Protein AF-0000000068165813 (afdb_homodimer)

Solvent-accessible surface area (backbone atoms only — not comparable to full-atom values): 30148 Å² total; per-residue (Å²): 133,82,77,75,72,72,63,83,66,69,82,77,47,68,66,55,53,46,53,41,44,40,24,28,68,47,34,41,35,49,44,49,26,51,38,22,49,38,48,37,49,30,49,56,29,50,74,71,65,37,56,68,65,25,49,20,43,48,36,50,39,53,52,46,54,54,32,40,56,59,54,47,58,43,55,63,70,43,49,62,55,50,52,50,49,47,43,54,68,23,62,29,91,92,47,70,39,61,71,59,36,55,35,48,50,47,20,54,50,24,44,54,50,16,53,52,27,45,49,54,16,48,39,20,68,61,43,52,36,76,85,47,61,28,68,60,30,43,49,50,16,33,42,24,46,35,51,17,49,53,23,48,53,52,44,46,50,52,52,51,52,51,50,52,50,50,50,51,51,52,51,50,51,54,53,55,59,63,54,49,59,61,56,51,51,54,53,47,57,63,57,60,68,59,83,91,61,73,77,65,48,62,62,47,49,52,50,50,52,52,51,50,50,51,51,48,49,52,48,51,52,49,49,50,50,48,51,50,49,52,53,52,47,51,55,46,52,50,50,48,49,27,52,60,32,40,41,62,52,33,51,33,60,51,67,64,58,77,82,67,64,87,53,54,59,28,50,28,42,28,52,22,25,51,44,48,41,50,55,50,48,43,69,74,55,61,74,75,73,83,126,132,82,77,74,71,72,64,84,64,68,83,77,47,68,66,55,52,46,51,40,44,40,25,28,67,47,33,43,36,50,46,51,28,50,36,22,49,40,49,36,50,28,49,55,29,50,75,72,66,37,56,68,64,27,50,20,42,48,36,50,37,51,53,47,54,53,31,39,57,58,55,46,57,45,54,62,69,43,49,63,55,51,52,50,49,46,43,55,69,24,60,29,90,92,46,70,41,60,71,61,36,54,35,47,51,48,21,54,50,24,44,52,50,16,53,52,26,45,50,50,16,48,39,20,68,60,43,52,38,74,85,47,60,29,66,61,28,44,49,51,15,35,42,23,44,37,51,18,50,52,24,48,53,52,43,46,50,52,51,49,51,53,50,52,51,51,49,51,50,52,51,50,51,53,54,54,59,62,55,48,60,60,55,51,52,53,52,48,57,63,58,60,68,57,82,92,58,74,76,65,48,65,62,46,50,52,49,49,51,53,50,51,50,52,51,49,49,52,48,50,51,49,49,51,49,47,52,52,48,52,55,52,46,51,55,46,52,52,50,50,51,26,52,58,33,39,41,61,53,32,50,34,60,51,67,63,57,79,81,67,63,86,53,54,59,28,50,30,42,29,53,22,24,52,46,48,39,49,53,52,48,41,68,75,54,61,73,77,73,85,127

Radius of gyration: 33.81 Å; Cα contacts (8 Å, |Δi|>4): 522; chains: 2; bounding box: 94×95×62 Å

Organism: Acanthamoeba castellanii (strain ATCC 30010 / Neff) (NCBI:txid1257118)

InterPro domains:
  IPR008733 Peroxisomal biogenesis factor 11 [PF05648] (15-281)

Foldseek 3Di:
DPPPVPPVPPPPDPVLVVVLCPDLLSVLLVLLLLLLVLQLVLLVCVVVVNNVSSVVSVVSNVVSLLSSLVSCVVVLVCLVVQLVVLCCVQVHPVDHPPQLSVLSVQLSVLVNVLSVLQVLLSCCVVPVPVPRPSVVSQLVSLVSVLSNLVSLLSNLVVLLVVLVVVLVVLVVVLVVLVVPVVVVVVVVVVVCPDPPNPPVVVVVVVVVVVVVVVSVVVNVVSVLVNVVSVVVNVLSVLSNLLSVLCNVVSVCSNVVPPPDDRSSNSVSSNVSSVSVSVSVSCVVPPDDDDD/DPPPVPPVPPPPDPVLVVVLCPDLLSVLLVLLLLLLVLQLVLLVCVVVVNNVVSVVSVVSNVVSLLSSLVSCVCVLVCLVVQLVVLCCVQVHPVDHPPQLSVLSVQLSVLVNVLSVLQVLLSCCVVPVPVPRPSVVSQLVSLVSVLSNLVSLLSNLVVLLVVLVVVLVVLVVVLVVLVPPVVVVVVVVVVVCPDPPNPPVVVVVVVVVVVVVVVSVVVNVVSVLVNVVSVVVNVLSVLSNLLSVLCNVVSVCSNVVPPPDDRSSNSVSSNVSSVSVSVSVSCVVPPDDPDD

Structure (mmCIF, N/CA/C/O backbone):
data_AF-0000000068165813-model_v1
#
loop_
_entity.id
_entity.type
_entity.pdbx_description
1 polymer 'Peroxisomal biogenesis factor 11 (Pex11) protein'
#
loop_
_atom_site.group_PDB
_atom_site.id
_atom_site.type_symbol
_atom_site.label_atom_id
_atom_site.label_alt_id
_atom_site.label_comp_id
_atom_site.label_asym_id
_atom_site.label_entity_id
_atom_site.label_seq_id
_atom_site.pdbx_PDB_ins_code
_atom_site.Cartn_x
_atom_site.Cartn_y
_atom_site.Cartn_z
_atom_site.occupancy
_atom_site.B_iso_or_equiv
_atom_site.auth_seq_id
_atom_site.auth_comp_id
_atom_site.auth_asym_id
_atom_site.auth_atom_id
_atom_site.pdbx_PDB_model_num
ATOM 1 N N . MET A 1 1 ? 28.578 1.29 36.594 1 25.86 1 MET A N 1
ATOM 2 C CA . MET A 1 1 ? 28.531 2.076 35.375 1 25.86 1 MET A CA 1
ATOM 3 C C . MET A 1 1 ? 27.438 1.563 34.438 1 25.86 1 MET A C 1
ATOM 5 O O . MET A 1 1 ? 27.594 0.522 33.812 1 25.86 1 MET A O 1
ATOM 9 N N . ALA A 1 2 ? 26.172 1.642 34.844 1 33.75 2 ALA A N 1
ATOM 10 C CA . ALA A 1 2 ? 24.969 1.204 34.125 1 33.75 2 ALA A CA 1
ATOM 11 C C . ALA A 1 2 ? 24.875 1.832 32.75 1 33.75 2 ALA A C 1
ATOM 13 O O . ALA A 1 2 ? 24.812 3.057 32.594 1 33.75 2 ALA A O 1
ATOM 14 N N . SER A 1 3 ? 25.656 1.328 31.766 1 31.91 3 SER A N 1
ATOM 15 C CA . SER A 1 3 ? 25.641 1.748 30.359 1 31.91 3 SER A CA 1
ATOM 16 C C . SER A 1 3 ? 24.219 1.879 29.844 1 31.91 3 SER A C 1
ATOM 18 O O . SER A 1 3 ? 23.469 0.898 29.812 1 31.91 3 SER A O 1
ATOM 20 N N . THR A 1 4 ? 23.469 2.828 30.297 1 35.78 4 THR A N 1
ATOM 21 C CA . THR A 1 4 ? 22.188 3.205 29.719 1 35.78 4 THR A CA 1
ATOM 22 C C . THR A 1 4 ? 22.266 3.268 28.188 1 35.78 4 THR A C 1
ATOM 24 O O . THR A 1 4 ? 22.688 4.281 27.625 1 35.78 4 THR A O 1
ATOM 27 N N . GLY A 1 5 ? 22.812 2.26 27.562 1 34.88 5 GLY A N 1
ATOM 28 C CA . GLY A 1 5 ? 22.859 2.213 26.109 1 34.88 5 GLY A CA 1
ATOM 29 C C . GLY A 1 5 ? 21.562 2.689 25.469 1 34.88 5 GLY A C 1
ATOM 30 O O . GLY A 1 5 ? 20.516 2.049 25.609 1 34.88 5 GLY A O 1
ATOM 31 N N . ILE A 1 6 ? 21.312 3.996 25.453 1 37.53 6 ILE A N 1
ATOM 32 C CA . ILE A 1 6 ? 20.297 4.633 24.625 1 37.53 6 ILE A CA 1
ATOM 33 C C . ILE A 1 6 ? 20.25 3.947 23.266 1 37.53 6 ILE A C 1
ATOM 35 O O . ILE A 1 6 ? 21.234 3.957 22.516 1 37.53 6 ILE A O 1
ATOM 39 N N . SER A 1 7 ? 19.641 2.836 23.141 1 40.25 7 SER A N 1
ATOM 40 C CA . SER A 1 7 ? 19.422 2.227 21.828 1 40.25 7 SER A CA 1
ATOM 41 C C . SER A 1 7 ? 19.062 3.275 20.781 1 40.25 7 SER A C 1
ATOM 43 O O . SER A 1 7 ? 18.234 4.152 21.031 1 40.25 7 SER A O 1
ATOM 45 N N . PRO A 1 8 ? 19.906 3.691 19.938 1 44.62 8 PRO A N 1
ATOM 46 C CA . PRO A 1 8 ? 19.734 4.711 18.891 1 44.62 8 PRO A CA 1
ATOM 47 C C . PRO A 1 8 ? 18.391 4.602 18.172 1 44.62 8 PRO A C 1
ATOM 49 O O . PRO A 1 8 ? 18.078 5.438 17.328 1 44.62 8 PRO A O 1
ATOM 52 N N . PHE A 1 9 ? 17.781 3.465 18.203 1 45.78 9 PHE A N 1
ATOM 53 C CA . PHE A 1 9 ? 16.5 3.387 17.516 1 45.78 9 PHE A CA 1
ATOM 54 C C . PHE A 1 9 ? 15.391 3.982 18.359 1 45.78 9 PHE A C 1
ATOM 56 O O . PHE A 1 9 ? 15.172 3.547 19.5 1 45.78 9 PHE A O 1
ATOM 63 N N . PRO A 1 10 ? 15.117 5.113 18.203 1 49.69 10 PRO A N 1
ATOM 64 C CA . PRO A 1 10 ? 13.977 5.633 18.969 1 49.69 10 PRO A CA 1
ATOM 65 C C . PRO A 1 10 ? 12.836 4.629 19.078 1 49.69 10 PRO A C 1
ATOM 67 O O . PRO A 1 10 ? 12.703 3.738 18.234 1 49.69 10 PRO A O 1
ATOM 70 N N . PRO A 1 11 ? 12.203 4.461 20.188 1 57.22 11 PRO A N 1
ATOM 71 C CA . PRO A 1 11 ? 11.07 3.564 20.406 1 57.22 11 PRO A CA 1
ATOM 72 C C . PRO A 1 11 ? 10.016 3.666 19.297 1 57.22 11 PRO A C 1
ATOM 74 O O . PRO A 1 11 ? 9.547 4.766 18.984 1 57.22 11 PRO A O 1
ATOM 77 N N . ILE A 1 12 ? 10.062 2.785 18.391 1 63.03 12 ILE A N 1
ATOM 78 C CA . ILE A 1 12 ? 9.07 2.709 17.328 1 63.03 12 ILE A CA 1
ATOM 79 C C . ILE A 1 12 ? 7.664 2.703 17.938 1 63.03 12 ILE A C 1
ATOM 81 O O . ILE A 1 12 ? 7.336 1.833 18.75 1 63.03 12 ILE A O 1
ATOM 85 N N . ARG A 1 13 ? 7.016 3.83 17.719 1 76.94 13 ARG A N 1
ATOM 86 C CA . ARG A 1 13 ? 5.609 3.881 18.094 1 76.94 13 ARG A CA 1
ATOM 87 C C . ARG A 1 13 ? 4.77 2.943 17.234 1 76.94 13 ARG A C 1
ATOM 89 O O . ARG A 1 13 ? 5.012 2.812 16.031 1 76.94 13 ARG A O 1
ATOM 96 N N . PHE A 1 14 ? 4.078 2.1 17.906 1 79.81 14 PHE A N 1
ATOM 97 C CA . PHE A 1 14 ? 3.199 1.13 17.266 1 79.81 14 PHE A CA 1
ATOM 98 C C . PHE A 1 14 ? 2.41 1.778 16.141 1 79.81 14 PHE A C 1
ATOM 100 O O . PHE A 1 14 ? 2.258 1.193 15.062 1 79.81 14 PHE A O 1
ATOM 107 N N . ASP A 1 15 ? 2.098 3.047 16.359 1 81.38 15 ASP A N 1
ATOM 108 C CA . ASP A 1 15 ? 1.305 3.756 15.352 1 81.38 15 ASP A CA 1
ATOM 109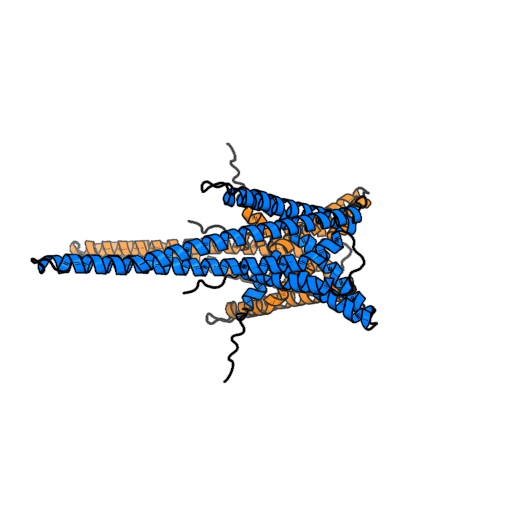 C C . ASP A 1 15 ? 2.131 4.047 14.102 1 81.38 15 ASP A C 1
ATOM 111 O O . ASP A 1 15 ? 1.618 3.971 12.984 1 81.38 15 ASP A O 1
ATOM 115 N N . GLN A 1 16 ? 3.344 4.254 14.336 1 86.44 16 GLN A N 1
ATOM 116 C CA . GLN A 1 16 ? 4.215 4.531 13.203 1 86.44 16 GLN A CA 1
ATOM 117 C C . GLN A 1 16 ? 4.496 3.264 12.398 1 86.44 16 GLN A C 1
ATOM 119 O O . GLN A 1 16 ? 4.555 3.303 11.172 1 86.44 16 GLN A O 1
ATOM 124 N N . ALA A 1 17 ? 4.605 2.209 13.156 1 85.81 17 ALA A N 1
ATOM 125 C CA . ALA A 1 17 ? 4.863 0.932 12.492 1 85.81 17 ALA A CA 1
ATOM 126 C C . ALA A 1 17 ? 3.674 0.514 11.633 1 85.81 17 ALA A C 1
ATOM 128 O O . ALA A 1 17 ? 3.854 0.021 10.516 1 85.81 17 ALA A O 1
ATOM 129 N N . VAL A 1 18 ? 2.58 0.807 12.117 1 83.06 18 VAL A N 1
ATOM 130 C CA . VAL A 1 18 ? 1.363 0.444 11.398 1 83.06 18 VAL A CA 1
ATOM 131 C C . VAL A 1 18 ? 1.205 1.336 10.172 1 83.06 18 VAL A C 1
ATOM 133 O O . VAL A 1 18 ? 0.839 0.86 9.094 1 83.06 18 VAL A O 1
ATOM 136 N N . LYS A 1 19 ? 1.483 2.562 10.398 1 85.38 19 LYS A N 1
ATOM 137 C CA . LYS A 1 19 ? 1.403 3.488 9.273 1 85.38 19 LYS A CA 1
ATOM 138 C C . LYS A 1 19 ? 2.404 3.115 8.188 1 85.38 19 LYS A C 1
ATOM 140 O O . LYS A 1 19 ? 2.088 3.188 6.996 1 85.38 19 LYS A O 1
ATOM 145 N N . PHE A 1 20 ? 3.572 2.73 8.633 1 88.75 20 PHE A N 1
ATOM 146 C CA . PHE A 1 20 ? 4.594 2.309 7.68 1 88.75 20 PHE A CA 1
ATOM 147 C C . PHE A 1 20 ? 4.156 1.059 6.93 1 88.75 20 PHE A C 1
ATOM 149 O O . PHE A 1 20 ? 4.316 0.972 5.711 1 88.75 20 PHE A O 1
ATOM 156 N N . ALA A 1 21 ? 3.529 0.191 7.586 1 86.25 21 ALA A N 1
ATOM 157 C CA . ALA A 1 21 ? 3.092 -1.073 7 1 86.25 21 ALA A CA 1
ATOM 158 C C . ALA A 1 21 ? 1.886 -0.868 6.09 1 86.25 21 ALA A C 1
ATOM 160 O O . ALA A 1 21 ? 1.587 -1.714 5.242 1 86.25 21 ALA A O 1
ATOM 161 N N . ASN A 1 22 ? 1.228 0.254 6.254 1 84.38 22 ASN A N 1
ATOM 162 C CA . ASN A 1 22 ? 0.038 0.51 5.449 1 84.38 22 ASN A CA 1
ATOM 163 C C . ASN A 1 22 ? 0.346 1.424 4.266 1 84.38 22 ASN A C 1
ATOM 165 O O . ASN A 1 22 ? -0.557 1.802 3.518 1 84.38 22 ASN A O 1
ATOM 169 N N . ASP A 1 23 ? 1.565 1.776 4.168 1 88.38 23 ASP A N 1
ATOM 170 C CA . ASP A 1 23 ? 2.049 2.477 2.984 1 88.38 23 ASP A CA 1
ATOM 171 C C . ASP A 1 23 ? 2.557 1.49 1.934 1 88.38 23 ASP A C 1
ATOM 173 O O . ASP A 1 23 ? 3.232 0.514 2.266 1 88.38 23 ASP A O 1
ATOM 177 N N . ALA A 1 24 ? 2.17 1.758 0.674 1 88.62 24 ALA A N 1
ATOM 178 C CA . ALA A 1 24 ? 2.543 0.817 -0.38 1 88.62 24 ALA A CA 1
ATOM 179 C C . ALA A 1 24 ? 4.059 0.714 -0.514 1 88.62 24 ALA A C 1
ATOM 181 O O . ALA A 1 24 ? 4.598 -0.379 -0.697 1 88.62 24 ALA A O 1
ATOM 182 N N . SER A 1 25 ? 4.734 1.838 -0.482 1 89.12 25 SER A N 1
ATOM 183 C CA . SER A 1 25 ? 6.191 1.838 -0.608 1 89.12 25 SER A CA 1
ATOM 184 C C . SER A 1 25 ? 6.848 1.167 0.592 1 89.12 25 SER A C 1
ATOM 186 O O . SER A 1 25 ? 7.82 0.426 0.438 1 89.12 25 SER A O 1
ATOM 188 N N . GLY A 1 26 ? 6.359 1.507 1.748 1 91.56 26 GLY A N 1
ATOM 189 C CA . GLY A 1 26 ? 6.867 0.848 2.941 1 91.56 26 GLY A CA 1
ATOM 190 C C . GLY A 1 26 ? 6.664 -0.655 2.926 1 91.56 26 GLY A C 1
ATOM 191 O O . GLY A 1 26 ? 7.574 -1.414 3.268 1 91.56 26 GLY A O 1
ATOM 192 N N . LYS A 1 27 ? 5.523 -1.036 2.494 1 92 27 LYS A N 1
ATOM 193 C CA . LYS A 1 27 ? 5.223 -2.463 2.416 1 92 27 LYS A CA 1
ATOM 194 C C . LYS A 1 27 ? 6.125 -3.16 1.401 1 92 27 LYS A C 1
ATOM 196 O O . LYS A 1 27 ? 6.555 -4.293 1.622 1 92 27 LYS A O 1
ATOM 201 N N . ASP A 1 28 ? 6.297 -2.529 0.32 1 93.69 28 ASP A N 1
ATOM 202 C CA . ASP A 1 28 ? 7.172 -3.09 -0.703 1 93.69 28 ASP A CA 1
ATOM 203 C C . ASP A 1 28 ? 8.57 -3.355 -0.144 1 93.69 28 ASP A C 1
ATOM 205 O O . ASP A 1 28 ? 9.148 -4.414 -0.392 1 93.69 28 ASP A O 1
ATOM 209 N N . ARG A 1 29 ? 9.109 -2.439 0.641 1 95.31 29 ARG A N 1
ATOM 210 C CA . ARG A 1 29 ? 10.445 -2.588 1.223 1 95.31 29 ARG A CA 1
ATOM 211 C C . ARG A 1 29 ? 10.461 -3.691 2.273 1 95.31 29 ARG A C 1
ATOM 213 O O . ARG A 1 29 ? 11.438 -4.43 2.391 1 95.31 29 ARG A O 1
ATOM 220 N N . LEU A 1 30 ? 9.422 -3.77 3.002 1 95.19 30 LEU A N 1
ATOM 221 C CA . LEU A 1 30 ? 9.32 -4.82 4.008 1 95.19 30 LEU A CA 1
ATOM 222 C C . LEU A 1 30 ? 9.266 -6.195 3.35 1 95.19 30 LEU A C 1
ATOM 224 O O . LEU A 1 30 ? 9.914 -7.137 3.816 1 95.19 30 LEU A O 1
ATOM 228 N N . LEU A 1 31 ? 8.492 -6.219 2.314 1 96.31 31 LEU A N 1
ATOM 229 C CA . LEU A 1 31 ? 8.375 -7.492 1.611 1 96.31 31 LEU A CA 1
ATOM 230 C C . LEU A 1 31 ? 9.719 -7.926 1.04 1 96.31 31 LEU A C 1
ATOM 232 O O . LEU A 1 31 ? 10.062 -9.109 1.086 1 96.31 31 LEU A O 1
ATOM 236 N N . ARG A 1 32 ? 10.398 -6.973 0.519 1 97.25 32 ARG A N 1
ATOM 237 C CA . ARG A 1 32 ? 11.727 -7.305 0.005 1 97.25 32 ARG A CA 1
ATOM 238 C C . ARG A 1 32 ? 12.625 -7.852 1.111 1 97.25 32 ARG A C 1
ATOM 240 O O . ARG A 1 32 ? 13.367 -8.812 0.898 1 97.25 32 ARG A O 1
ATOM 247 N N . LEU A 1 33 ? 12.531 -7.262 2.213 1 97.38 33 LEU A N 1
ATOM 248 C CA . LEU A 1 33 ? 13.305 -7.742 3.35 1 97.38 33 LEU A CA 1
ATOM 249 C C . LEU A 1 33 ? 12.914 -9.172 3.713 1 97.38 33 LEU A C 1
ATOM 251 O O . LEU A 1 33 ? 13.781 -10.023 3.906 1 97.38 33 LEU A O 1
ATOM 255 N N . PHE A 1 34 ? 11.695 -9.469 3.736 1 96.88 34 PHE A N 1
ATOM 256 C CA . PHE A 1 34 ? 11.219 -10.797 4.074 1 96.88 34 PHE A CA 1
ATOM 257 C C . PHE A 1 34 ? 11.656 -11.812 3.027 1 96.88 34 PHE A C 1
ATOM 259 O O . PHE A 1 34 ? 11.961 -12.961 3.355 1 96.88 34 PHE A O 1
ATOM 266 N N . ILE A 1 35 ? 11.672 -11.359 1.834 1 97.12 35 ILE A N 1
ATOM 267 C CA . ILE A 1 35 ? 12.07 -12.242 0.744 1 97.12 35 ILE A CA 1
ATOM 268 C C . ILE A 1 35 ? 13.531 -12.664 0.936 1 97.12 35 ILE A C 1
ATOM 270 O O . ILE A 1 35 ? 13.836 -13.859 0.931 1 97.12 35 ILE A O 1
ATOM 274 N N . TYR A 1 36 ? 14.344 -11.75 1.207 1 97.38 36 TYR A N 1
ATOM 275 C CA . TYR A 1 36 ? 15.766 -12.07 1.275 1 97.38 36 TYR A CA 1
ATOM 276 C C . TYR A 1 36 ? 16.094 -12.797 2.574 1 97.38 36 TYR A C 1
ATOM 278 O O . TYR A 1 36 ? 16.984 -13.656 2.604 1 97.38 36 TYR A O 1
ATOM 286 N N . VAL A 1 37 ? 15.461 -12.43 3.65 1 97.25 37 VAL A N 1
ATOM 287 C CA . VAL A 1 37 ? 15.625 -13.195 4.883 1 97.25 37 VAL A CA 1
ATOM 288 C C . VAL A 1 37 ? 15.148 -14.633 4.664 1 97.25 37 VAL A C 1
ATOM 290 O O . VAL A 1 37 ? 15.773 -15.586 5.129 1 97.25 37 VAL A O 1
ATOM 293 N N . GLY A 1 38 ? 14.047 -14.742 3.984 1 96.94 38 GLY A N 1
ATOM 294 C CA . GLY A 1 38 ? 13.539 -16.062 3.645 1 96.94 38 GLY A CA 1
ATOM 295 C C . GLY A 1 38 ? 14.508 -16.859 2.785 1 96.94 38 GLY A C 1
ATOM 296 O O . GLY A 1 38 ? 14.703 -18.062 3.012 1 96.94 38 GLY A O 1
ATOM 297 N N . ARG A 1 39 ? 15.047 -16.219 1.853 1 96.12 39 ARG A N 1
ATOM 298 C CA . ARG A 1 39 ? 15.984 -16.891 0.973 1 96.12 39 ARG A CA 1
ATOM 299 C C . ARG A 1 39 ? 17.219 -17.344 1.742 1 96.12 39 ARG A C 1
ATOM 301 O O . ARG A 1 39 ? 17.797 -18.406 1.451 1 96.12 39 ARG A O 1
ATOM 308 N N . LEU A 1 40 ? 17.641 -16.547 2.652 1 95.69 40 LEU A N 1
ATOM 309 C CA . LEU A 1 40 ? 18.75 -16.938 3.514 1 95.69 40 LEU A CA 1
ATOM 310 C C . LEU A 1 40 ? 18.391 -18.172 4.348 1 95.69 40 LEU A C 1
ATOM 312 O O . LEU A 1 40 ? 19.188 -19.109 4.473 1 95.69 40 LEU A O 1
ATOM 316 N N . ALA A 1 41 ? 17.203 -18.156 4.883 1 95.81 41 ALA A N 1
ATOM 317 C CA . ALA A 1 41 ? 16.719 -19.297 5.645 1 95.81 41 ALA A CA 1
ATOM 318 C C . ALA A 1 41 ? 16.609 -20.531 4.758 1 95.81 41 ALA A C 1
ATOM 320 O O . ALA A 1 41 ? 16.906 -21.656 5.195 1 95.81 41 ALA A O 1
ATOM 321 N N . MET A 1 42 ? 16.125 -20.297 3.582 1 94.94 42 MET A N 1
ATOM 322 C CA . MET A 1 42 ? 16 -21.391 2.631 1 94.94 42 MET A CA 1
ATOM 323 C C . MET A 1 42 ? 17.375 -22.031 2.363 1 94.94 42 MET A C 1
ATOM 325 O O . MET A 1 42 ? 17.484 -23.25 2.316 1 94.94 42 MET A O 1
ATOM 329 N N . TRP A 1 43 ? 18.359 -21.219 2.207 1 93.25 43 TRP A N 1
ATOM 330 C CA . TRP A 1 43 ? 19.719 -21.688 1.999 1 93.25 43 TRP A CA 1
ATOM 331 C C . TRP A 1 43 ? 20.203 -22.516 3.188 1 93.25 43 TRP A C 1
ATOM 333 O O . TRP A 1 43 ? 20.75 -23.594 3.014 1 93.25 43 TRP A O 1
ATOM 343 N N . ALA A 1 44 ? 19.938 -22.031 4.344 1 93.94 44 ALA A N 1
ATOM 344 C CA . ALA A 1 44 ? 20.344 -22.734 5.559 1 93.94 44 ALA A CA 1
ATOM 345 C C . ALA A 1 44 ? 19.594 -24.047 5.703 1 93.94 44 ALA A C 1
ATOM 347 O O . ALA A 1 44 ? 20.188 -25.062 6.125 1 93.94 44 ALA A O 1
ATOM 348 N N . LEU A 1 45 ? 18.391 -24.062 5.363 1 95.12 45 LEU A N 1
ATOM 349 C CA . LEU A 1 45 ? 17.562 -25.266 5.477 1 95.12 45 LEU A CA 1
ATOM 350 C C . LEU A 1 45 ? 17.984 -26.312 4.453 1 95.12 45 LEU A C 1
ATOM 352 O O . LEU A 1 45 ? 18 -27.5 4.758 1 95.12 45 LEU A O 1
ATOM 356 N N . LYS A 1 46 ? 18.266 -25.859 3.303 1 92.5 46 LYS A N 1
ATOM 357 C CA . LYS A 1 46 ? 18.734 -26.797 2.275 1 92.5 46 LYS A CA 1
ATOM 358 C C . LYS A 1 46 ? 20.031 -27.453 2.684 1 92.5 46 LYS A C 1
ATOM 360 O O . LYS A 1 46 ? 20.25 -28.641 2.414 1 92.5 46 LYS A O 1
ATOM 365 N N . ARG A 1 47 ? 20.859 -26.766 3.346 1 92.38 47 ARG A N 1
ATOM 366 C CA . ARG A 1 47 ? 22.125 -27.312 3.824 1 92.38 47 ARG A CA 1
ATOM 367 C C . ARG A 1 47 ? 21.906 -28.359 4.902 1 92.38 47 ARG A C 1
ATOM 369 O O . ARG A 1 47 ? 22.688 -29.297 5.043 1 92.38 47 ARG A O 1
ATOM 376 N N . ARG A 1 48 ? 20.844 -28.25 5.582 1 95.31 48 ARG A N 1
ATOM 377 C CA . ARG A 1 48 ? 20.516 -29.188 6.645 1 95.31 48 ARG A CA 1
ATOM 378 C C . ARG A 1 48 ? 19.672 -30.344 6.113 1 95.31 48 ARG A C 1
ATOM 380 O O . ARG A 1 48 ? 19.25 -31.219 6.875 1 95.31 48 ARG A O 1
ATOM 387 N N . GLY A 1 49 ? 19.266 -30.297 4.902 1 94.25 49 GLY A N 1
ATOM 388 C CA . GLY A 1 49 ? 18.516 -31.375 4.27 1 94.25 49 GLY A CA 1
ATOM 389 C C . GLY A 1 49 ? 17.016 -31.266 4.465 1 94.25 49 GLY A C 1
ATOM 390 O O . GLY A 1 49 ? 16.281 -32.219 4.27 1 94.25 49 GLY A O 1
ATOM 391 N N . LEU A 1 50 ? 16.547 -30.172 4.875 1 95.31 50 LEU A N 1
ATOM 392 C CA . LEU A 1 50 ? 15.117 -29.953 5.102 1 95.31 50 LEU A CA 1
ATOM 393 C C . LEU A 1 50 ? 14.453 -29.344 3.871 1 95.31 50 LEU A C 1
ATOM 395 O O . LEU A 1 50 ? 14.094 -28.172 3.873 1 95.31 50 LEU A O 1
ATOM 399 N N . ALA A 1 51 ? 14.133 -30.125 2.957 1 92.75 51 ALA A N 1
ATOM 400 C CA . ALA A 1 51 ? 13.656 -29.703 1.644 1 92.75 51 ALA A CA 1
ATOM 401 C C . ALA A 1 51 ? 12.211 -29.219 1.715 1 92.75 51 ALA A C 1
ATOM 403 O O . ALA A 1 51 ? 11.828 -28.281 1.01 1 92.75 51 ALA A O 1
ATOM 404 N N . GLU A 1 52 ? 11.484 -29.844 2.479 1 92.5 52 GLU A N 1
ATOM 405 C CA . GLU A 1 52 ? 10.078 -29.469 2.586 1 92.5 52 GLU A CA 1
ATOM 406 C C . GLU A 1 52 ? 9.914 -28.062 3.164 1 92.5 52 GLU A C 1
ATOM 408 O O . GLU A 1 52 ? 9.109 -27.266 2.67 1 92.5 52 GLU A O 1
ATOM 413 N N . ALA A 1 53 ? 10.672 -27.797 4.176 1 93.12 53 ALA A N 1
ATOM 414 C CA . ALA A 1 53 ? 10.633 -26.469 4.777 1 93.12 53 ALA A CA 1
ATOM 415 C C . ALA A 1 53 ? 11.117 -25.406 3.795 1 93.12 53 ALA A C 1
ATOM 417 O O . ALA A 1 53 ? 10.578 -24.297 3.754 1 93.12 53 ALA A O 1
ATOM 418 N N . ALA A 1 54 ? 12.062 -25.766 3.033 1 94.69 54 ALA A N 1
ATOM 419 C CA . ALA A 1 54 ? 12.578 -24.859 2.02 1 94.69 54 ALA A CA 1
ATOM 420 C C . ALA A 1 54 ? 11.523 -24.562 0.953 1 94.69 54 ALA A C 1
ATOM 422 O O . ALA A 1 54 ? 11.422 -23.438 0.462 1 94.69 54 ALA A O 1
ATOM 423 N N . ALA A 1 55 ? 10.773 -25.562 0.65 1 93.81 55 ALA A N 1
ATOM 424 C CA . ALA A 1 55 ? 9.727 -25.391 -0.36 1 93.81 55 ALA A CA 1
ATOM 425 C C . ALA A 1 55 ? 8.641 -24.453 0.124 1 93.81 55 ALA A C 1
ATOM 427 O O . ALA A 1 55 ? 8.062 -23.703 -0.669 1 93.81 55 ALA A O 1
ATOM 428 N N . ARG A 1 56 ? 8.375 -24.5 1.424 1 94 56 ARG A N 1
ATOM 429 C CA . ARG A 1 56 ? 7.391 -23.594 2.008 1 94 56 ARG A CA 1
ATOM 430 C C . ARG A 1 56 ? 7.848 -22.141 1.888 1 94 56 ARG A C 1
ATOM 432 O O . ARG A 1 56 ? 7.055 -21.266 1.543 1 94 56 ARG A O 1
ATOM 439 N N . ILE A 1 57 ? 9.102 -21.953 2.105 1 95.44 57 ILE A N 1
ATOM 440 C CA . ILE A 1 57 ? 9.656 -20.609 2.023 1 95.44 57 ILE A CA 1
ATOM 441 C C . ILE A 1 57 ? 9.664 -20.141 0.57 1 95.44 57 ILE A C 1
ATOM 443 O O . ILE A 1 57 ? 9.422 -18.953 0.289 1 95.44 57 ILE A O 1
ATOM 447 N N . LYS A 1 58 ? 9.914 -21.016 -0.278 1 95.06 58 LYS A N 1
ATOM 448 C CA . LYS A 1 58 ? 9.914 -20.688 -1.699 1 95.06 58 LYS A CA 1
ATOM 449 C C . LYS A 1 58 ? 8.531 -20.219 -2.156 1 95.06 58 LYS A C 1
ATOM 451 O O . LYS A 1 58 ? 8.414 -19.297 -2.953 1 95.06 58 LYS A O 1
ATOM 456 N N . ALA A 1 59 ? 7.559 -20.891 -1.66 1 93.19 59 ALA A N 1
ATOM 457 C CA . ALA A 1 59 ? 6.191 -20.5 -1.992 1 93.19 59 ALA A CA 1
ATOM 458 C C . ALA A 1 59 ? 5.887 -19.094 -1.52 1 93.19 59 ALA A C 1
ATOM 460 O O . ALA A 1 59 ? 5.277 -18.297 -2.248 1 93.19 59 ALA A O 1
ATOM 461 N N . LEU A 1 60 ? 6.348 -18.781 -0.325 1 93.69 60 LEU A N 1
ATOM 462 C CA . LEU A 1 60 ? 6.152 -17.453 0.218 1 93.69 60 LEU A CA 1
ATOM 463 C C . LEU A 1 60 ? 6.953 -16.422 -0.575 1 93.69 60 LEU A C 1
ATOM 465 O O . LEU A 1 60 ? 6.465 -15.32 -0.841 1 93.69 60 LEU A O 1
ATOM 469 N N . ASP A 1 61 ? 8.133 -16.797 -0.933 1 95.38 61 ASP A N 1
ATOM 470 C CA . ASP A 1 61 ? 9 -15.945 -1.741 1 95.38 61 ASP A CA 1
ATOM 471 C C . ASP A 1 61 ? 8.32 -15.562 -3.055 1 95.38 61 ASP A C 1
ATOM 473 O O . ASP A 1 61 ? 8.273 -14.383 -3.414 1 95.38 61 ASP A O 1
ATOM 477 N N . SER A 1 62 ? 7.75 -16.516 -3.682 1 92.81 62 SER A N 1
ATOM 478 C CA . SER A 1 62 ? 7.082 -16.281 -4.957 1 92.81 62 SER A CA 1
ATOM 479 C C . SER A 1 62 ? 5.863 -15.375 -4.785 1 92.81 62 SER A C 1
ATOM 481 O O . SER A 1 62 ? 5.645 -14.461 -5.582 1 92.81 62 SER A O 1
ATOM 483 N N . ALA A 1 63 ? 5.16 -15.641 -3.752 1 92.25 63 ALA A N 1
ATOM 484 C CA . ALA A 1 63 ? 3.963 -14.852 -3.48 1 92.25 63 ALA A CA 1
ATOM 485 C C . ALA A 1 63 ? 4.324 -13.391 -3.199 1 92.25 63 ALA A C 1
ATOM 487 O O . ALA A 1 63 ? 3.676 -12.477 -3.711 1 92.25 63 ALA A O 1
ATOM 488 N N . PHE A 1 64 ? 5.324 -13.18 -2.451 1 95.62 64 PHE A N 1
ATOM 489 C CA . PHE A 1 64 ? 5.738 -11.828 -2.094 1 95.62 64 PHE A CA 1
ATOM 490 C C . PHE A 1 64 ? 6.312 -11.102 -3.305 1 95.62 64 PHE A C 1
ATOM 492 O O . PHE A 1 64 ? 6.105 -9.898 -3.465 1 95.62 64 PHE A O 1
ATOM 499 N N . ASN A 1 65 ? 7.016 -11.789 -4.109 1 94.06 65 ASN A N 1
ATOM 500 C CA . ASN A 1 65 ? 7.543 -11.18 -5.328 1 94.06 65 ASN A CA 1
ATOM 501 C C . ASN A 1 65 ? 6.426 -10.711 -6.254 1 94.06 65 ASN A C 1
ATOM 503 O O . ASN A 1 65 ? 6.508 -9.625 -6.828 1 94.06 65 ASN A O 1
ATOM 507 N N . HIS A 1 66 ? 5.434 -11.508 -6.352 1 92.81 66 HIS A N 1
ATOM 508 C CA . HIS A 1 66 ? 4.273 -11.117 -7.148 1 92.81 66 HIS A CA 1
ATOM 509 C C . HIS A 1 66 ? 3.604 -9.875 -6.574 1 92.81 66 HIS A C 1
ATOM 511 O O . HIS A 1 66 ? 3.26 -8.953 -7.32 1 92.81 66 HIS A O 1
ATOM 517 N N . THR A 1 67 ? 3.461 -9.883 -5.289 1 94.06 67 THR A N 1
ATOM 518 C CA . THR A 1 67 ? 2.818 -8.758 -4.617 1 94.06 67 THR A CA 1
ATOM 519 C C . THR A 1 67 ? 3.609 -7.477 -4.84 1 94.06 67 THR A C 1
ATOM 521 O O . THR A 1 67 ? 3.027 -6.418 -5.098 1 94.06 67 THR A O 1
ATOM 524 N N . ARG A 1 68 ? 4.855 -7.578 -4.777 1 93.81 68 ARG A N 1
ATOM 525 C CA . ARG A 1 68 ? 5.707 -6.406 -4.961 1 93.81 68 ARG A CA 1
ATOM 526 C C . ARG A 1 68 ? 5.504 -5.797 -6.344 1 93.81 68 ARG A C 1
ATOM 528 O O . ARG A 1 68 ? 5.492 -4.57 -6.492 1 93.81 68 ARG A O 1
ATOM 535 N N . ARG A 1 69 ? 5.355 -6.57 -7.281 1 92.69 69 ARG A N 1
ATOM 536 C CA . ARG A 1 69 ? 5.18 -6.082 -8.641 1 92.69 69 ARG A CA 1
ATOM 537 C C . ARG A 1 69 ? 3.857 -5.336 -8.789 1 92.69 69 ARG A C 1
ATOM 539 O O . ARG A 1 69 ? 3.787 -4.316 -9.484 1 92.69 69 ARG A O 1
ATOM 546 N N . VAL A 1 70 ? 2.908 -5.809 -8.078 1 91.62 70 VAL A N 1
ATOM 547 C CA . VAL A 1 70 ? 1.617 -5.129 -8.117 1 91.62 70 VAL A CA 1
ATOM 548 C C . VAL A 1 70 ? 1.703 -3.811 -7.348 1 91.62 70 VAL A C 1
ATOM 550 O O . VAL A 1 70 ? 1.156 -2.795 -7.785 1 91.62 70 VAL A O 1
ATOM 553 N N . LEU A 1 71 ? 2.375 -3.859 -6.258 1 91.12 71 LEU A N 1
ATOM 554 C CA . LEU A 1 71 ? 2.537 -2.662 -5.441 1 91.12 71 LEU A CA 1
ATOM 555 C C . LEU A 1 71 ? 3.271 -1.572 -6.219 1 91.12 71 LEU A C 1
ATOM 557 O O . LEU A 1 71 ? 3.01 -0.383 -6.023 1 91.12 71 LEU A O 1
ATOM 561 N N . ARG A 1 72 ? 4.09 -1.979 -7.152 1 90 72 ARG A N 1
ATOM 562 C CA . ARG A 1 72 ? 4.93 -1.025 -7.871 1 90 72 ARG A CA 1
ATOM 563 C C . ARG A 1 72 ? 4.207 -0.47 -9.094 1 90 72 ARG A C 1
ATOM 565 O O . ARG A 1 72 ? 4.688 0.467 -9.734 1 90 72 ARG A O 1
ATOM 572 N N . LEU A 1 73 ? 3.078 -0.962 -9.414 1 84.62 73 LEU A N 1
ATOM 573 C CA . LEU A 1 73 ? 2.297 -0.428 -10.523 1 84.62 73 LEU A CA 1
ATOM 574 C C . LEU A 1 73 ? 2.029 1.061 -10.336 1 84.62 73 LEU A C 1
ATOM 576 O O . LEU A 1 73 ? 2.027 1.825 -11.305 1 84.62 73 LEU A O 1
ATOM 580 N N . GLY A 1 74 ? 1.825 1.495 -9.125 1 78.12 74 GLY A N 1
ATOM 581 C CA . GLY A 1 74 ? 1.558 2.896 -8.844 1 78.12 74 GLY A CA 1
ATOM 582 C C . GLY A 1 74 ? 2.783 3.779 -8.984 1 78.12 74 GLY A C 1
ATOM 583 O O . GLY A 1 74 ? 2.664 4.984 -9.219 1 78.12 74 GLY A O 1
ATOM 584 N N . LYS A 1 75 ? 3.9 3.207 -9.008 1 82.5 75 LYS A N 1
ATOM 585 C CA . LYS A 1 75 ? 5.137 3.982 -9.07 1 82.5 75 LYS A CA 1
ATOM 586 C C . LYS A 1 75 ? 5.34 4.574 -10.469 1 82.5 75 LYS A C 1
ATOM 588 O O . LYS A 1 75 ? 5.996 5.605 -10.617 1 82.5 75 LYS A O 1
ATOM 593 N N . LEU A 1 76 ? 4.766 3.904 -11.453 1 82.38 76 LEU A N 1
ATOM 594 C CA . LEU A 1 76 ? 4.891 4.402 -12.812 1 82.38 76 LEU A CA 1
ATOM 595 C C . LEU A 1 76 ? 4.184 5.746 -12.969 1 82.38 76 LEU A C 1
ATOM 597 O O . LEU A 1 76 ? 4.586 6.574 -13.789 1 82.38 76 LEU A O 1
ATOM 601 N N . GLY A 1 77 ? 3.227 5.969 -12.156 1 80.69 77 GLY A N 1
ATOM 602 C CA . GLY A 1 77 ? 2.514 7.234 -12.195 1 80.69 77 GLY A CA 1
ATOM 603 C C . GLY A 1 77 ? 3.334 8.406 -11.688 1 80.69 77 GLY A C 1
ATOM 604 O O . GLY A 1 77 ? 3.061 9.555 -12.023 1 80.69 77 GLY A O 1
ATOM 605 N N . ASN A 1 78 ? 4.355 8.086 -10.977 1 83.31 78 ASN A N 1
ATOM 606 C CA . ASN A 1 78 ? 5.203 9.133 -10.422 1 83.31 78 ASN A CA 1
ATOM 607 C C . ASN A 1 78 ? 6.316 9.531 -11.391 1 83.31 78 ASN A C 1
ATOM 609 O O . ASN A 1 78 ? 7.09 10.445 -11.109 1 83.31 78 ASN A O 1
ATOM 613 N N . ALA A 1 79 ? 6.387 8.852 -12.492 1 86.06 79 ALA A N 1
ATOM 614 C CA . ALA A 1 79 ? 7.492 9.086 -13.414 1 86.06 79 ALA A CA 1
ATOM 615 C C . ALA A 1 79 ? 7.512 10.539 -13.891 1 86.06 79 ALA A C 1
ATOM 617 O O . ALA A 1 79 ? 8.57 11.172 -13.922 1 86.06 79 ALA A O 1
ATOM 618 N N . VAL A 1 80 ? 6.371 11.008 -14.133 1 84 80 VAL A N 1
ATOM 619 C CA . VAL A 1 80 ? 6.281 12.375 -14.633 1 84 80 VAL A CA 1
ATOM 620 C C . VAL A 1 80 ? 6.684 13.352 -13.539 1 84 80 VAL A C 1
ATOM 622 O O . VAL A 1 80 ? 7.418 14.312 -13.789 1 84 80 VAL A O 1
ATOM 625 N N . LYS A 1 81 ? 6.211 13.094 -12.414 1 86.38 81 LYS A N 1
ATOM 626 C CA . LYS A 1 81 ? 6.574 13.945 -11.289 1 86.38 81 LYS A CA 1
ATOM 627 C C . LYS A 1 81 ? 8.078 13.914 -11.031 1 86.38 81 LYS A C 1
ATOM 629 O O . LYS A 1 81 ? 8.688 14.945 -10.734 1 86.38 81 LYS A O 1
ATOM 634 N N . GLN A 1 82 ? 8.633 12.781 -11.156 1 89.69 82 GLN A N 1
ATOM 635 C CA . GLN A 1 82 ? 10.078 12.648 -10.961 1 89.69 82 GLN A CA 1
ATOM 636 C C . GLN A 1 82 ? 10.852 13.461 -11.984 1 89.69 82 GLN A C 1
ATOM 638 O O . GLN A 1 82 ? 11.844 14.117 -11.656 1 89.69 82 GLN A O 1
ATOM 643 N N . TRP A 1 83 ? 10.375 13.383 -13.133 1 87.56 83 TRP A N 1
ATOM 644 C CA . TRP A 1 83 ? 11.008 14.133 -14.211 1 87.56 83 TRP A CA 1
ATOM 645 C C . TRP A 1 83 ? 10.883 15.633 -13.969 1 87.56 83 TRP A C 1
ATOM 647 O O . TRP A 1 83 ? 11.852 16.375 -14.141 1 87.56 83 TRP A O 1
ATOM 657 N N . ASN A 1 84 ? 9.758 16.078 -13.57 1 86.25 84 ASN A N 1
ATOM 658 C CA . ASN A 1 84 ? 9.539 17.5 -13.297 1 86.25 84 ASN A CA 1
ATOM 659 C C . ASN A 1 84 ? 10.367 17.969 -12.102 1 86.25 84 ASN A C 1
ATOM 661 O O . ASN A 1 84 ? 10.914 19.078 -12.117 1 86.25 84 ASN A O 1
ATOM 665 N N . ASP A 1 85 ? 10.383 17.109 -11.18 1 87.25 85 ASP A N 1
ATOM 666 C CA . ASP A 1 85 ? 11.188 17.453 -10.016 1 87.25 85 ASP A CA 1
ATOM 667 C C . ASP A 1 85 ? 12.664 17.578 -10.383 1 87.25 85 ASP A C 1
ATOM 669 O O . ASP A 1 85 ? 13.367 18.453 -9.875 1 87.25 85 ASP A O 1
ATOM 673 N N . CYS A 1 86 ? 13.133 16.688 -11.227 1 88.44 86 CYS A N 1
ATOM 674 C CA . CYS A 1 86 ? 14.508 16.734 -11.711 1 88.44 86 CYS A CA 1
ATOM 675 C C . CYS A 1 86 ? 14.781 18.031 -12.453 1 88.44 86 CYS A C 1
ATOM 677 O O . CYS A 1 86 ? 15.781 18.703 -12.188 1 88.44 86 CYS A O 1
ATOM 679 N N . ARG A 1 87 ? 13.906 18.438 -13.258 1 85.44 87 ARG A N 1
ATOM 680 C CA . ARG A 1 87 ? 14.055 19.672 -14.016 1 85.44 87 ARG A CA 1
ATOM 681 C C . ARG A 1 87 ? 14.023 20.891 -13.094 1 85.44 87 ARG A C 1
ATOM 683 O O . ARG A 1 87 ? 14.844 21.797 -13.234 1 85.44 87 ARG A O 1
ATOM 690 N N . ALA A 1 88 ? 13.164 20.828 -12.172 1 83.88 88 ALA A N 1
ATOM 691 C CA . ALA A 1 88 ? 13.008 21.953 -11.25 1 83.88 88 ALA A CA 1
ATOM 692 C C . ALA A 1 88 ? 14.234 22.094 -10.352 1 83.88 88 ALA A C 1
ATOM 694 O O . ALA A 1 88 ? 14.641 23.219 -10.031 1 83.88 88 ALA A O 1
ATOM 695 N N . LYS A 1 89 ? 14.711 21 -10.031 1 84.75 89 LYS A N 1
ATOM 696 C CA . LYS A 1 89 ? 15.812 21.016 -9.07 1 84.75 89 LYS A CA 1
ATOM 697 C C . LYS A 1 89 ? 17.125 21.391 -9.75 1 84.75 89 LYS A C 1
ATOM 699 O O . LYS A 1 89 ? 17.953 22.109 -9.172 1 84.75 89 LYS A O 1
ATOM 704 N N . PHE A 1 90 ? 17.328 20.922 -10.945 1 84.06 90 PHE A N 1
ATOM 705 C CA . PHE A 1 90 ? 18.688 21.047 -11.492 1 84.06 90 PHE A CA 1
ATOM 706 C C . PHE A 1 90 ? 18.688 21.938 -12.727 1 84.06 90 PHE A C 1
ATOM 708 O O . PHE A 1 90 ? 19.75 22.344 -13.195 1 84.06 90 PHE A O 1
ATOM 715 N N . TRP A 1 91 ? 17.547 22.109 -13.281 1 71.56 91 TRP A N 1
ATOM 716 C CA . TRP A 1 91 ? 17.453 23.016 -14.422 1 71.56 91 TRP A CA 1
ATOM 717 C C . TRP A 1 91 ? 16.797 24.328 -14.016 1 71.56 91 TRP A C 1
ATOM 719 O O . TRP A 1 91 ? 16.234 25.031 -14.859 1 71.56 91 TRP A O 1
ATOM 729 N N . GLY A 1 92 ? 16.812 24.641 -12.703 1 62.38 92 GLY A N 1
ATOM 730 C CA . GLY A 1 92 ? 16.141 25.844 -12.258 1 62.38 92 GLY A CA 1
ATOM 731 C C . GLY A 1 92 ? 16.953 27.109 -12.469 1 62.38 92 GLY A C 1
ATOM 732 O O . GLY A 1 92 ? 18.047 27.047 -13.039 1 62.38 92 GLY A O 1
ATOM 733 N N . PRO A 1 93 ? 16.391 28.172 -12.086 1 59.09 93 PRO A N 1
ATOM 734 C CA . PRO A 1 93 ? 16.969 29.5 -12.273 1 59.09 93 PRO A CA 1
ATOM 735 C C . PRO A 1 93 ? 18.312 29.672 -11.586 1 59.09 93 PRO A C 1
ATOM 737 O O . PRO A 1 93 ? 19.125 30.5 -11.992 1 59.09 93 PRO A O 1
ATOM 740 N N . ALA A 1 94 ? 18.547 28.891 -10.531 1 58.31 94 ALA A N 1
ATOM 741 C CA . ALA A 1 94 ? 19.75 29.156 -9.734 1 58.31 94 ALA A CA 1
ATOM 742 C C . ALA A 1 94 ? 21 28.594 -10.414 1 58.31 94 ALA A C 1
ATOM 744 O O . ALA A 1 94 ? 22.094 28.656 -9.852 1 58.31 94 ALA A O 1
ATOM 745 N N . GLY A 1 95 ? 20.828 28.047 -11.688 1 62.97 95 GLY A N 1
ATOM 746 C CA . GLY A 1 95 ? 21.984 27.578 -12.422 1 62.97 95 GLY A CA 1
ATOM 747 C C . GLY A 1 95 ? 21.938 26.094 -12.719 1 62.97 95 GLY A C 1
ATOM 748 O O . GLY A 1 95 ? 21.344 25.328 -11.961 1 62.97 95 GLY A O 1
ATOM 749 N N . LEU A 1 96 ? 22.219 25.891 -13.891 1 65.44 96 LEU A N 1
ATOM 750 C CA . LEU A 1 96 ? 22.188 24.531 -14.445 1 65.44 96 LEU A CA 1
ATOM 751 C C . LEU A 1 96 ? 23.344 23.703 -13.906 1 65.44 96 LEU A C 1
ATOM 753 O O . LEU A 1 96 ? 24.5 24.078 -14.055 1 65.44 96 LEU A O 1
ATOM 757 N N . LYS A 1 97 ? 23.031 22.828 -13.023 1 82.44 97 LYS A N 1
ATOM 758 C CA . LYS A 1 97 ? 24 21.812 -12.633 1 82.44 97 LYS A CA 1
ATOM 759 C C . LYS A 1 97 ? 23.938 20.594 -13.562 1 82.44 97 LYS A C 1
ATOM 761 O O . LYS A 1 97 ? 23.281 19.609 -13.234 1 82.44 97 LYS A O 1
ATOM 766 N N . TRP A 1 98 ? 24.641 20.656 -14.664 1 86.31 98 TRP A N 1
ATOM 767 C CA . TRP A 1 98 ? 24.516 19.719 -15.773 1 86.31 98 TRP A CA 1
ATOM 768 C C . TRP A 1 98 ? 24.844 18.312 -15.336 1 86.31 98 TRP A C 1
ATOM 770 O O . TRP A 1 98 ? 24.172 17.344 -15.727 1 86.31 98 TRP A O 1
ATOM 780 N N . ALA A 1 99 ? 25.891 18.203 -14.555 1 89 99 ALA A N 1
ATOM 781 C CA . ALA A 1 99 ? 26.297 16.875 -14.133 1 89 99 ALA A CA 1
ATOM 782 C C . ALA A 1 99 ? 25.203 16.203 -13.297 1 89 99 ALA A C 1
ATOM 784 O O . ALA A 1 99 ? 24.875 15.031 -13.523 1 89 99 ALA A O 1
ATOM 785 N N . PHE A 1 100 ? 24.609 17 -12.406 1 92.25 100 PHE A N 1
ATOM 786 C CA . PHE A 1 100 ? 23.547 16.469 -11.57 1 92.25 100 PHE A CA 1
ATOM 787 C C . PHE A 1 100 ? 22.312 16.141 -12.406 1 92.25 100 PHE A C 1
ATOM 789 O O . PHE A 1 100 ? 21.672 15.109 -12.211 1 92.25 100 PHE A O 1
ATOM 796 N N . PHE A 1 101 ? 22.094 16.953 -13.32 1 92.75 101 PHE A N 1
ATOM 797 C CA . PHE A 1 101 ? 20.906 16.797 -14.156 1 92.75 101 PHE A CA 1
ATOM 798 C C . PHE A 1 101 ? 21 15.531 -15 1 92.75 101 PHE A C 1
ATOM 800 O O . PHE A 1 101 ? 20.062 14.719 -15.008 1 92.75 101 PHE A O 1
ATOM 807 N N . VAL A 1 102 ? 22.078 15.336 -15.633 1 93.19 102 VAL A N 1
ATOM 808 C CA . VAL A 1 102 ? 22.266 14.211 -16.547 1 93.19 102 VAL A CA 1
ATOM 809 C C . VAL A 1 102 ? 22.234 12.898 -15.75 1 93.19 102 VAL A C 1
ATOM 811 O O . VAL A 1 102 ? 21.594 11.938 -16.156 1 93.19 102 VAL A O 1
ATOM 814 N N . VAL A 1 103 ? 22.844 12.867 -14.648 1 95.19 103 VAL A N 1
ATOM 815 C CA . VAL A 1 103 ? 22.922 11.656 -13.836 1 95.19 103 VAL A CA 1
ATOM 816 C C . VAL A 1 103 ? 21.547 11.328 -13.258 1 95.19 103 VAL A C 1
ATOM 818 O O . VAL A 1 103 ? 21.125 10.172 -13.273 1 95.19 103 VAL A O 1
ATOM 821 N N . GLU A 1 104 ? 20.891 12.32 -12.844 1 94.38 104 GLU A N 1
ATOM 822 C CA . GLU A 1 104 ? 19.562 12.109 -12.273 1 94.38 104 GLU A CA 1
ATOM 823 C C . GLU A 1 104 ? 18.578 11.625 -13.344 1 94.38 104 GLU A C 1
ATOM 825 O O . GLU A 1 104 ? 17.781 10.711 -13.102 1 94.38 104 GLU A O 1
ATOM 830 N N . LEU A 1 105 ? 18.688 12.273 -14.461 1 93.56 105 LEU A N 1
ATOM 831 C CA . LEU A 1 105 ? 17.812 11.875 -15.562 1 93.56 105 LEU A CA 1
ATOM 832 C C . LEU A 1 105 ? 18.062 10.414 -15.945 1 93.56 105 LEU A C 1
ATOM 834 O O . LEU A 1 105 ? 17.109 9.664 -16.188 1 93.56 105 LEU A O 1
ATOM 838 N N . PHE A 1 106 ? 19.266 10.086 -15.969 1 95.88 106 PHE A N 1
ATOM 839 C CA . PHE A 1 106 ? 19.641 8.719 -16.297 1 95.88 106 PHE A CA 1
ATOM 840 C C . PHE A 1 106 ? 19.109 7.746 -15.25 1 95.88 106 PHE A C 1
ATOM 842 O O . PHE A 1 106 ? 18.516 6.715 -15.586 1 95.88 106 PHE A O 1
ATOM 849 N N . LYS A 1 107 ? 19.281 8.07 -14.062 1 94.62 107 LYS A N 1
ATOM 850 C CA . LYS A 1 107 ? 18.859 7.238 -12.945 1 94.62 107 LYS A CA 1
ATOM 851 C C . LYS A 1 107 ? 17.344 7.027 -12.953 1 94.62 107 LYS A C 1
ATOM 853 O O . LYS A 1 107 ? 16.875 5.895 -12.852 1 94.62 107 LYS A O 1
ATOM 858 N N . ILE A 1 108 ? 16.609 8.109 -13.156 1 93.38 108 ILE A N 1
ATOM 859 C CA . ILE A 1 108 ? 15.141 8.055 -13.133 1 93.38 108 ILE A CA 1
ATOM 860 C C . ILE A 1 108 ? 14.633 7.281 -14.344 1 93.38 108 ILE A C 1
ATOM 862 O O . ILE A 1 108 ? 13.727 6.457 -14.227 1 93.38 108 ILE A O 1
ATOM 866 N N . THR A 1 109 ? 15.227 7.52 -15.445 1 94.75 109 THR A N 1
ATOM 867 C CA . THR A 1 109 ? 14.805 6.84 -16.672 1 94.75 109 THR A CA 1
ATOM 868 C C . THR A 1 109 ? 15.086 5.344 -16.578 1 94.75 109 THR A C 1
ATOM 870 O O . THR A 1 109 ? 14.219 4.523 -16.875 1 94.75 109 THR A O 1
ATOM 873 N N . ALA A 1 110 ? 16.234 5.031 -16.125 1 95.56 110 ALA A N 1
ATOM 874 C CA . ALA A 1 110 ? 16.594 3.625 -15.961 1 95.56 110 ALA A CA 1
ATOM 875 C C . ALA A 1 110 ? 15.664 2.939 -14.969 1 95.56 110 ALA A C 1
ATOM 877 O O . ALA A 1 110 ? 15.227 1.807 -15.195 1 95.56 110 ALA A O 1
ATOM 878 N N . GLY A 1 111 ? 15.398 3.623 -13.977 1 93.56 111 GLY A N 1
ATOM 879 C CA . GLY A 1 111 ? 14.5 3.08 -12.977 1 93.56 111 GLY A CA 1
ATOM 880 C C . GLY A 1 111 ? 13.094 2.838 -13.508 1 93.56 111 GLY A C 1
ATOM 881 O O . GLY A 1 111 ? 12.5 1.793 -13.242 1 93.56 111 GLY A O 1
ATOM 882 N N . ASN A 1 112 ? 12.609 3.762 -14.242 1 94.06 112 ASN A N 1
ATOM 883 C CA . ASN A 1 112 ? 11.258 3.631 -14.789 1 94.06 112 ASN A CA 1
ATOM 884 C C . ASN A 1 112 ? 11.195 2.547 -15.859 1 94.06 112 ASN A C 1
ATOM 886 O O . ASN A 1 112 ? 10.203 1.819 -15.961 1 94.06 112 ASN A O 1
ATOM 890 N N . VAL A 1 113 ? 12.172 2.426 -16.609 1 95 113 VAL A N 1
ATOM 891 C CA . VAL A 1 113 ? 12.211 1.381 -17.625 1 95 113 VAL A CA 1
ATOM 892 C C . VAL A 1 113 ? 12.312 0.012 -16.953 1 95 113 VAL A C 1
ATOM 894 O O . VAL A 1 113 ? 11.695 -0.954 -17.406 1 95 113 VAL A O 1
ATOM 897 N N . TYR A 1 114 ? 13.07 -0.06 -15.969 1 94.81 114 TYR A N 1
ATOM 898 C CA . TYR A 1 114 ? 13.164 -1.289 -15.195 1 94.81 114 TYR A CA 1
ATOM 899 C C . TYR A 1 114 ? 11.781 -1.75 -14.734 1 94.81 114 TYR A C 1
ATOM 901 O O . TYR A 1 114 ? 11.438 -2.924 -14.875 1 94.81 114 TYR A O 1
ATOM 909 N N . ILE A 1 115 ? 11.039 -0.792 -14.195 1 93.94 115 ILE A N 1
ATOM 910 C CA . ILE A 1 115 ? 9.719 -1.121 -13.672 1 93.94 115 ILE A CA 1
ATOM 911 C C . ILE A 1 115 ? 8.82 -1.601 -14.812 1 93.94 115 ILE A C 1
ATOM 913 O O . ILE A 1 115 ? 8.062 -2.562 -14.656 1 93.94 115 ILE A O 1
ATOM 917 N N . CYS A 1 116 ? 8.914 -1.025 -15.906 1 94.06 116 CYS A N 1
ATOM 918 C CA . CYS A 1 116 ? 8.125 -1.423 -17.062 1 94.06 116 CYS A CA 1
ATOM 919 C C . CYS A 1 116 ? 8.477 -2.836 -17.516 1 94.06 116 CYS A C 1
ATOM 921 O O . CYS A 1 116 ? 7.594 -3.662 -17.734 1 94.06 116 CYS A O 1
ATOM 923 N N . CYS A 1 117 ? 9.734 -3.08 -17.578 1 94.5 117 CYS A N 1
ATOM 924 C CA . CYS A 1 117 ? 10.188 -4.402 -17.984 1 94.5 117 CYS A CA 1
ATOM 925 C C . CYS A 1 117 ? 9.781 -5.457 -16.969 1 94.5 117 CYS A C 1
ATOM 927 O O . CYS A 1 117 ? 9.414 -6.574 -17.328 1 94.5 117 CYS A O 1
ATOM 929 N N . ASP A 1 118 ? 9.867 -5.051 -15.82 1 93.69 118 ASP A N 1
ATOM 930 C CA . ASP A 1 118 ? 9.508 -5.973 -14.75 1 93.69 118 ASP A CA 1
ATOM 931 C C . ASP A 1 118 ? 8.023 -6.34 -14.82 1 93.69 118 ASP A C 1
ATOM 933 O O . ASP A 1 118 ? 7.648 -7.48 -14.547 1 93.69 118 ASP A O 1
ATOM 937 N N . HIS A 1 119 ? 7.191 -5.434 -15.18 1 94 119 HIS A N 1
ATOM 938 C CA . HIS A 1 119 ? 5.766 -5.707 -15.312 1 94 119 HIS A CA 1
ATOM 939 C C . HIS A 1 119 ? 5.48 -6.582 -16.531 1 94 119 HIS A C 1
ATOM 941 O O . HIS A 1 119 ? 4.598 -7.445 -16.484 1 94 119 HIS A O 1
ATOM 947 N N . LEU A 1 120 ? 6.211 -6.391 -17.531 1 92.94 120 LEU A N 1
ATOM 948 C CA . LEU A 1 120 ? 6.047 -7.234 -18.719 1 92.94 120 LEU A CA 1
ATOM 949 C C . LEU A 1 120 ? 6.453 -8.672 -18.406 1 92.94 120 LEU A C 1
ATOM 951 O O . LEU A 1 120 ? 5.777 -9.617 -18.828 1 92.94 120 LEU A O 1
ATOM 955 N N . ARG A 1 121 ? 7.504 -8.766 -17.719 1 93.19 121 ARG A N 1
ATOM 956 C CA . ARG A 1 121 ? 7.926 -10.086 -17.281 1 93.19 121 ARG A CA 1
ATOM 957 C C . ARG A 1 121 ? 6.84 -10.75 -16.438 1 93.19 121 ARG A C 1
ATOM 959 O O . ARG A 1 121 ? 6.52 -11.922 -16.641 1 93.19 121 ARG A O 1
ATOM 966 N N . TRP A 1 122 ? 6.293 -9.977 -15.547 1 92.75 122 TRP A N 1
ATOM 967 C CA . TRP A 1 122 ? 5.281 -10.492 -14.633 1 92.75 122 TRP A CA 1
ATOM 968 C C . TRP A 1 122 ? 4.027 -10.922 -15.391 1 92.75 122 TRP A C 1
ATOM 970 O O . TRP A 1 122 ? 3.482 -12 -15.133 1 92.75 122 TRP A O 1
ATOM 980 N N . LEU A 1 123 ? 3.576 -10.156 -16.359 1 92.06 123 LEU A N 1
ATOM 981 C CA . LEU A 1 123 ? 2.393 -10.469 -17.156 1 92.06 123 LEU A CA 1
ATOM 982 C C . LEU A 1 123 ? 2.594 -11.75 -17.953 1 92.06 123 LEU A C 1
ATOM 984 O O . LEU A 1 123 ? 1.652 -12.523 -18.141 1 92.06 123 LEU A O 1
ATOM 988 N N . GLY A 1 124 ? 3.816 -12 -18.344 1 91.62 124 GLY A N 1
ATOM 989 C CA . GLY A 1 124 ? 4.129 -13.242 -19.031 1 91.62 124 GLY A CA 1
ATOM 990 C C . GLY A 1 124 ? 4.188 -14.438 -18.094 1 91.62 124 GLY A C 1
ATOM 991 O O . GLY A 1 124 ? 3.707 -15.523 -18.438 1 91.62 124 GLY A O 1
ATOM 992 N N . GLU A 1 125 ? 4.656 -14.18 -16.984 1 90.88 125 GLU A N 1
ATOM 993 C CA . GLU A 1 125 ? 4.824 -15.25 -16 1 90.88 125 GLU A CA 1
ATOM 994 C C . GLU A 1 125 ? 3.477 -15.773 -15.516 1 90.88 125 GLU A C 1
ATOM 996 O O . GLU A 1 125 ? 3.301 -16.969 -15.328 1 90.88 125 GLU A O 1
ATOM 1001 N N . ILE A 1 126 ? 2.494 -14.867 -15.312 1 89.75 126 ILE A N 1
ATOM 1002 C CA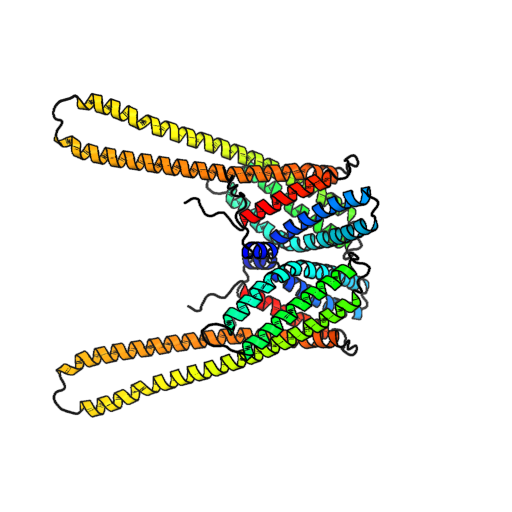 . ILE A 1 126 ? 1.207 -15.289 -14.766 1 89.75 126 ILE A CA 1
ATOM 1003 C C . ILE A 1 126 ? 0.304 -15.766 -15.906 1 89.75 126 ILE A C 1
ATOM 1005 O O . ILE A 1 126 ? -0.802 -16.25 -15.656 1 89.75 126 ILE A O 1
ATOM 1009 N N . GLY A 1 127 ? 0.682 -15.594 -17.172 1 88.38 127 GLY A N 1
ATOM 1010 C CA . GLY A 1 127 ? -0.018 -16.172 -18.312 1 88.38 127 GLY A CA 1
ATOM 1011 C C . GLY A 1 127 ? -1.036 -15.227 -18.922 1 88.38 127 GLY A C 1
ATOM 1012 O O . GLY A 1 127 ? -1.954 -15.672 -19.625 1 88.38 127 GLY A O 1
ATOM 1013 N N . VAL A 1 128 ? -0.999 -13.977 -18.625 1 89.31 128 VAL A N 1
ATOM 1014 C CA . VAL A 1 128 ? -1.9 -13.016 -19.25 1 89.31 128 VAL A CA 1
ATOM 1015 C C . VAL A 1 128 ? -1.571 -12.883 -20.734 1 89.31 128 VAL A C 1
ATOM 1017 O O . VAL A 1 128 ? -2.469 -12.914 -21.578 1 89.31 128 VAL A O 1
ATOM 1020 N N . PHE A 1 129 ? -0.275 -12.773 -20.953 1 88.44 129 PHE A N 1
ATOM 1021 C CA . PHE A 1 129 ? 0.182 -12.781 -22.344 1 88.44 129 PHE A CA 1
ATOM 1022 C C . PHE A 1 129 ? 1.101 -13.969 -22.609 1 88.44 129 PHE A C 1
ATOM 1024 O O . PHE A 1 129 ? 2.279 -13.938 -22.25 1 88.44 129 PHE A O 1
ATOM 1031 N N . LYS A 1 130 ? 0.573 -14.961 -23.234 1 83.38 130 LYS A N 1
ATOM 1032 C CA . LYS A 1 130 ? 1.312 -16.203 -23.453 1 83.38 130 LYS A CA 1
ATOM 1033 C C . LYS A 1 130 ? 2.42 -16 -24.484 1 83.38 130 LYS A C 1
ATOM 1035 O O . LYS A 1 130 ? 3.408 -16.734 -24.484 1 83.38 130 LYS A O 1
ATOM 1040 N N . SER A 1 131 ? 2.279 -15 -25.266 1 85 131 SER A N 1
ATOM 1041 C CA . SER A 1 131 ? 3.238 -14.781 -26.344 1 85 131 SER A CA 1
ATOM 1042 C C . SER A 1 131 ? 4.477 -14.047 -25.844 1 85 131 SER A C 1
ATOM 1044 O O . SER A 1 131 ? 5.5 -14 -26.531 1 85 131 SER A O 1
ATOM 1046 N N . ILE A 1 132 ? 4.383 -13.625 -24.594 1 84.88 132 ILE A N 1
ATOM 1047 C CA . ILE A 1 132 ? 5.496 -12.844 -24.062 1 84.88 132 ILE A CA 1
ATOM 1048 C C . ILE A 1 132 ? 6.582 -13.781 -23.547 1 84.88 132 ILE A C 1
ATOM 1050 O O . ILE A 1 132 ? 6.301 -14.719 -22.797 1 84.88 132 ILE A O 1
ATOM 1054 N N . ASP A 1 133 ? 7.738 -13.57 -24.109 1 89.62 133 ASP A N 1
ATOM 1055 C CA . ASP A 1 133 ? 8.898 -14.266 -23.547 1 89.62 133 ASP A CA 1
ATOM 1056 C C . ASP A 1 133 ? 9.312 -13.648 -22.219 1 89.62 133 ASP A C 1
ATOM 1058 O O . ASP A 1 133 ? 10.094 -12.688 -22.172 1 89.62 133 ASP A O 1
ATOM 1062 N N . TRP A 1 134 ? 8.812 -14.188 -21.188 1 87.88 134 TRP A N 1
ATOM 1063 C CA . TRP A 1 134 ? 9.008 -13.578 -19.875 1 87.88 134 TRP A CA 1
ATOM 1064 C C . TRP A 1 134 ? 10.461 -13.68 -19.438 1 87.88 134 TRP A C 1
ATOM 1066 O O . TRP A 1 134 ? 10.953 -12.844 -18.672 1 87.88 134 TRP A O 1
ATOM 1076 N N . LYS A 1 135 ? 11.297 -14.57 -20 1 89.81 135 LYS A N 1
ATOM 1077 C CA . LYS A 1 135 ? 12.711 -14.664 -19.672 1 89.81 135 LYS A CA 1
ATOM 1078 C C . LYS A 1 135 ? 13.492 -13.492 -20.25 1 89.81 135 LYS A C 1
ATOM 1080 O O . LYS A 1 135 ? 14.344 -12.906 -19.578 1 89.81 135 LYS A O 1
ATOM 1085 N N . LYS A 1 136 ? 13.133 -13.148 -21.469 1 91.5 136 LYS A N 1
ATOM 1086 C CA . LYS A 1 136 ? 13.797 -12.023 -22.125 1 91.5 136 LYS A CA 1
ATOM 1087 C C . LYS A 1 136 ? 13.539 -10.719 -21.375 1 91.5 136 LYS A C 1
ATOM 1089 O O . LYS A 1 136 ? 14.469 -9.938 -21.141 1 91.5 136 LYS A O 1
ATOM 1094 N N . TRP A 1 137 ? 12.352 -10.516 -21 1 92.31 137 TRP A N 1
ATOM 1095 C CA . TRP A 1 137 ? 11.992 -9.289 -20.312 1 92.31 137 TRP A CA 1
ATOM 1096 C C . TRP A 1 137 ? 12.57 -9.273 -18.891 1 92.31 137 TRP A C 1
ATOM 1098 O O . TRP A 1 137 ? 12.852 -8.211 -18.344 1 92.31 137 TRP A O 1
ATOM 1108 N N . GLY A 1 138 ? 12.758 -10.43 -18.359 1 92.44 138 GLY A N 1
ATOM 1109 C CA . GLY A 1 138 ? 13.453 -10.531 -17.078 1 92.44 138 GLY A CA 1
ATOM 1110 C C . GLY A 1 138 ? 14.898 -10.086 -17.156 1 92.44 138 GLY A C 1
ATOM 1111 O O . GLY A 1 138 ? 15.375 -9.359 -16.281 1 92.44 138 GLY A O 1
ATOM 1112 N N . ASP A 1 139 ? 15.5 -10.5 -18.188 1 93.31 139 ASP A N 1
ATOM 1113 C CA . ASP A 1 139 ? 16.891 -10.102 -18.391 1 93.31 139 ASP A CA 1
ATOM 1114 C C . ASP A 1 139 ? 17 -8.594 -18.625 1 93.31 139 ASP A C 1
ATOM 1116 O O . ASP A 1 139 ? 17.891 -7.949 -18.062 1 93.31 139 ASP A O 1
ATOM 1120 N N . ARG A 1 140 ? 16.109 -8.117 -19.422 1 93.38 140 ARG A N 1
ATOM 1121 C CA . ARG A 1 140 ? 16.109 -6.684 -19.688 1 93.38 140 ARG A CA 1
ATOM 1122 C C . ARG A 1 140 ? 15.867 -5.891 -18.406 1 93.38 140 ARG A C 1
ATOM 1124 O O . ARG A 1 140 ? 16.5 -4.852 -18.188 1 93.38 140 ARG A O 1
ATOM 1131 N N . SER A 1 141 ? 14.969 -6.398 -17.641 1 94.5 141 SER A N 1
ATOM 1132 C CA . SER A 1 141 ? 14.68 -5.746 -16.359 1 94.5 141 SER A CA 1
ATOM 1133 C C . SER A 1 141 ? 15.914 -5.695 -15.477 1 94.5 141 SER A C 1
ATOM 1135 O O . SER A 1 141 ? 16.203 -4.664 -14.867 1 94.5 141 SER A O 1
ATOM 1137 N N . THR A 1 142 ? 16.656 -6.746 -15.445 1 93.62 142 THR A N 1
ATOM 1138 C CA . THR A 1 142 ? 17.844 -6.82 -14.609 1 93.62 142 THR A CA 1
ATOM 1139 C C . THR A 1 142 ? 18.906 -5.855 -15.102 1 93.62 142 THR A C 1
ATOM 1141 O O . THR A 1 142 ? 19.594 -5.219 -14.297 1 93.62 142 THR A O 1
ATOM 1144 N N . TRP A 1 143 ? 18.969 -5.719 -16.344 1 95.5 143 TRP A N 1
ATOM 1145 C CA . TRP A 1 143 ? 19.938 -4.789 -16.922 1 95.5 143 TRP A CA 1
ATOM 1146 C C . TRP A 1 143 ? 19.562 -3.346 -16.609 1 95.5 143 TRP A C 1
ATOM 1148 O O . TRP A 1 143 ? 20.422 -2.52 -16.312 1 95.5 143 TRP A O 1
ATOM 1158 N N . CYS A 1 144 ? 18.375 -3.094 -16.719 1 95.75 144 CYS A N 1
ATOM 1159 C CA . CYS A 1 144 ? 17.906 -1.746 -16.406 1 95.75 144 CYS A CA 1
ATOM 1160 C C . CYS A 1 144 ? 18.094 -1.44 -14.922 1 95.75 144 CYS A C 1
ATOM 1162 O O . CYS A 1 144 ? 18.438 -0.312 -14.555 1 95.75 144 CYS A O 1
ATOM 1164 N N . TRP A 1 145 ? 17.859 -2.443 -14.148 1 95.06 145 TRP A N 1
ATOM 1165 C CA . TRP A 1 145 ? 18.109 -2.275 -12.719 1 95.06 145 TRP A CA 1
ATOM 1166 C C . TRP A 1 145 ? 19.594 -1.987 -12.461 1 95.06 145 TRP A C 1
ATOM 1168 O O . TRP A 1 145 ? 19.922 -1.118 -11.648 1 95.06 145 TRP A O 1
ATOM 1178 N N . PHE A 1 146 ? 20.438 -2.658 -13.148 1 95.88 146 PHE A N 1
ATOM 1179 C CA . PHE A 1 146 ? 21.875 -2.432 -13.039 1 95.88 146 PHE A CA 1
ATOM 1180 C C . PHE A 1 146 ? 22.234 -1.009 -13.453 1 95.88 146 PHE A C 1
ATOM 1182 O O . PHE A 1 146 ? 23 -0.327 -12.766 1 95.88 146 PHE A O 1
ATOM 1189 N N . ALA A 1 147 ? 21.703 -0.569 -14.523 1 96.12 147 ALA A N 1
ATOM 1190 C CA . ALA A 1 147 ? 21.938 0.793 -15 1 96.12 147 ALA A CA 1
ATOM 1191 C C . ALA A 1 147 ? 21.469 1.818 -13.969 1 96.12 147 ALA A C 1
ATOM 1193 O O . ALA A 1 147 ? 22.125 2.836 -13.758 1 96.12 147 ALA A O 1
ATOM 1194 N N . GLY A 1 148 ? 20.375 1.543 -13.383 1 95.69 148 GLY A N 1
ATOM 1195 C CA . GLY A 1 148 ? 19.875 2.428 -12.336 1 95.69 148 GLY A CA 1
ATOM 1196 C C . GLY A 1 148 ? 20.797 2.504 -11.141 1 95.69 148 GLY A C 1
ATOM 1197 O O . GLY A 1 148 ? 20.984 3.578 -10.562 1 95.69 148 GLY A O 1
ATOM 1198 N N . LEU A 1 149 ? 21.312 1.406 -10.828 1 96.12 149 LEU A N 1
ATOM 1199 C CA . LEU A 1 149 ? 22.234 1.349 -9.703 1 96.12 149 LEU A CA 1
ATOM 1200 C C . LEU A 1 149 ? 23.5 2.16 -10 1 96.12 149 LEU A C 1
ATOM 1202 O O . LEU A 1 149 ? 24 2.875 -9.125 1 96.12 149 LEU A O 1
ATOM 1206 N N . VAL A 1 150 ? 23.969 2.047 -11.156 1 96.38 150 VAL A N 1
ATOM 1207 C CA . VAL A 1 150 ? 25.125 2.818 -11.57 1 96.38 150 VAL A CA 1
ATOM 1208 C C . VAL A 1 150 ? 24.828 4.312 -11.484 1 96.38 150 VAL A C 1
ATOM 1210 O O . VAL A 1 150 ? 25.641 5.094 -10.992 1 96.38 150 VAL A O 1
ATOM 1213 N N . GLY A 1 151 ? 23.688 4.672 -11.953 1 96.44 151 GLY A N 1
ATOM 1214 C CA . GLY A 1 151 ? 23.281 6.059 -11.844 1 96.44 151 GLY A CA 1
ATOM 1215 C C . GLY A 1 151 ? 23.172 6.535 -10.406 1 96.44 151 GLY A C 1
ATOM 1216 O O . GLY A 1 151 ? 23.547 7.664 -10.094 1 96.44 151 GLY A O 1
ATOM 1217 N N . SER A 1 152 ? 22.719 5.703 -9.602 1 96.12 152 SER A N 1
ATOM 1218 C CA . SER A 1 152 ? 22.578 6.055 -8.195 1 96.12 152 SER A CA 1
ATOM 1219 C C . SER A 1 152 ? 23.938 6.266 -7.531 1 96.12 152 SER A C 1
ATOM 1221 O O . SER A 1 152 ? 24.109 7.203 -6.754 1 96.12 152 SER A O 1
ATOM 1223 N N . LEU A 1 153 ? 24.828 5.418 -7.852 1 96.38 153 LEU A N 1
ATOM 1224 C CA . LEU A 1 153 ? 26.172 5.551 -7.293 1 96.38 153 LEU A CA 1
ATOM 1225 C C . LEU A 1 153 ? 26.859 6.805 -7.816 1 96.38 153 LEU A C 1
ATOM 1227 O O . LEU A 1 153 ? 27.562 7.492 -7.07 1 96.38 153 LEU A O 1
ATOM 1231 N N . ALA A 1 154 ? 26.625 7.105 -9.031 1 96.38 154 ALA A N 1
ATOM 1232 C CA . ALA A 1 154 ? 27.172 8.328 -9.609 1 96.38 154 ALA A CA 1
ATOM 1233 C C . ALA A 1 154 ? 26.594 9.562 -8.922 1 96.38 154 ALA A C 1
ATOM 1235 O O . ALA A 1 154 ? 27.328 10.516 -8.617 1 96.38 154 ALA A O 1
ATOM 1236 N N . MET A 1 155 ? 25.375 9.531 -8.688 1 94.94 155 MET A N 1
ATOM 1237 C CA . MET A 1 155 ? 24.719 10.641 -8.008 1 94.94 155 MET A CA 1
ATOM 1238 C C . MET A 1 155 ? 25.25 10.789 -6.582 1 94.94 155 MET A C 1
ATOM 1240 O O . MET A 1 155 ? 25.469 11.906 -6.113 1 94.94 155 MET A O 1
ATOM 1244 N N . ASP A 1 156 ? 25.375 9.664 -5.965 1 95.38 156 ASP A N 1
ATOM 1245 C CA . ASP A 1 156 ? 25.922 9.688 -4.613 1 95.38 156 ASP A CA 1
ATOM 1246 C C . ASP A 1 156 ? 27.312 10.32 -4.598 1 95.38 156 ASP A C 1
ATOM 1248 O O . ASP A 1 156 ? 27.641 11.102 -3.703 1 95.38 156 ASP A O 1
ATOM 1252 N N . ALA A 1 157 ? 28.078 10 -5.516 1 95.25 157 ALA A N 1
ATOM 1253 C CA . ALA A 1 157 ? 29.422 10.562 -5.617 1 95.25 157 ALA A CA 1
ATOM 1254 C C . ALA A 1 157 ? 29.375 12.07 -5.832 1 95.25 157 ALA A C 1
ATOM 1256 O O . ALA A 1 157 ? 30.125 12.82 -5.199 1 95.25 157 ALA A O 1
ATOM 1257 N N . LEU A 1 158 ? 28.5 12.469 -6.707 1 93.94 158 LEU A N 1
ATOM 1258 C CA . LEU A 1 158 ? 28.359 13.898 -6.973 1 93.94 158 LEU A CA 1
ATOM 1259 C C . LEU A 1 158 ? 27.875 14.633 -5.727 1 93.94 158 LEU A C 1
ATOM 1261 O O . LEU A 1 158 ? 28.406 15.703 -5.391 1 93.94 158 LEU A O 1
ATOM 1265 N N . GLN A 1 159 ? 26.938 14.078 -5.078 1 93.31 159 GLN A N 1
ATOM 1266 C CA . GLN A 1 159 ? 26.391 14.703 -3.881 1 93.31 159 GLN A CA 1
ATOM 1267 C C . GLN A 1 159 ? 27.422 14.758 -2.758 1 93.31 159 GLN A C 1
ATOM 1269 O O . GLN A 1 159 ? 27.484 15.734 -2.012 1 93.31 159 GLN A O 1
ATOM 1274 N N . LEU A 1 160 ? 28.172 13.719 -2.65 1 93.69 160 LEU A N 1
ATOM 1275 C CA . LEU A 1 160 ? 29.203 13.688 -1.631 1 93.69 160 LEU A CA 1
ATOM 1276 C C . LEU A 1 160 ? 30.266 14.75 -1.908 1 93.69 160 LEU A C 1
ATOM 1278 O O . LEU A 1 160 ? 30.703 15.461 -0.996 1 93.69 160 LEU A O 1
ATOM 1282 N N . ARG A 1 161 ? 30.625 14.883 -3.088 1 92.81 161 ARG A N 1
ATOM 1283 C CA . ARG A 1 161 ? 31.609 15.898 -3.469 1 92.81 161 ARG A CA 1
ATOM 1284 C C . ARG A 1 161 ? 31.078 17.297 -3.207 1 92.81 161 ARG A C 1
ATOM 1286 O O . ARG A 1 161 ? 31.781 18.156 -2.684 1 92.81 161 ARG A O 1
ATOM 1293 N N . ALA A 1 162 ? 29.859 17.484 -3.611 1 90.31 162 ALA A N 1
ATOM 1294 C CA . ALA A 1 162 ? 29.234 18.797 -3.391 1 90.31 162 ALA A CA 1
ATOM 1295 C C . ALA A 1 162 ? 29.125 19.109 -1.901 1 90.31 162 ALA A C 1
ATOM 1297 O O . ALA A 1 162 ? 29.359 20.234 -1.481 1 90.31 162 ALA A O 1
ATOM 1298 N N . SER A 1 163 ? 28.766 18.094 -1.134 1 91.19 163 SER A N 1
ATOM 1299 C CA . SER A 1 163 ? 28.625 18.281 0.306 1 91.19 163 SER A CA 1
ATOM 1300 C C . SER A 1 163 ? 29.969 18.594 0.963 1 91.19 163 SER A C 1
ATOM 1302 O O . SER A 1 163 ? 30.047 19.453 1.837 1 91.19 163 SER A O 1
ATOM 1304 N N . LEU A 1 164 ? 30.984 17.938 0.546 1 91.88 164 LEU A N 1
ATOM 1305 C CA . LEU A 1 164 ? 32.312 18.172 1.103 1 91.88 164 LEU A CA 1
ATOM 1306 C C . LEU A 1 164 ? 32.844 19.547 0.714 1 91.88 164 LEU A C 1
ATOM 1308 O O . LEU A 1 164 ? 33.469 20.219 1.522 1 91.88 164 LEU A O 1
ATOM 1312 N N . THR A 1 165 ? 32.562 19.969 -0.448 1 90.5 165 THR A N 1
ATOM 1313 C CA . THR A 1 165 ? 32.969 21.281 -0.9 1 90.5 165 THR A CA 1
ATOM 1314 C C . THR A 1 165 ? 32.25 22.375 -0.113 1 90.5 165 THR A C 1
ATOM 1316 O O . THR A 1 165 ? 32.844 23.359 0.301 1 90.5 165 THR A O 1
ATOM 1319 N N . ARG A 1 166 ? 31.031 22.156 0.056 1 89.69 166 ARG A N 1
ATOM 1320 C CA . ARG A 1 166 ? 30.25 23.125 0.816 1 89.69 166 ARG A CA 1
ATOM 1321 C C . ARG A 1 166 ? 30.719 23.188 2.264 1 89.69 166 ARG A C 1
ATOM 1323 O O . ARG A 1 166 ? 30.734 24.266 2.865 1 89.69 166 ARG A O 1
ATOM 1330 N N . GLU A 1 167 ? 31.031 22.047 2.787 1 90.88 167 GLU A N 1
ATOM 1331 C CA . GLU A 1 167 ? 31.547 22.016 4.148 1 90.88 167 GLU A CA 1
ATOM 1332 C C . GLU A 1 167 ? 32.875 22.797 4.25 1 90.88 167 GLU A C 1
ATOM 1334 O O . GLU A 1 167 ? 33.062 23.547 5.207 1 90.88 167 GLU A O 1
ATOM 1339 N N . ARG A 1 168 ? 33.688 22.688 3.316 1 89.62 168 ARG A N 1
ATOM 1340 C CA . ARG A 1 168 ? 34.938 23.391 3.301 1 89.62 168 ARG A CA 1
ATOM 1341 C C . ARG A 1 168 ? 34.75 24.906 3.215 1 89.62 168 ARG A C 1
ATOM 1343 O O . ARG A 1 168 ? 35.438 25.672 3.895 1 89.62 168 ARG A O 1
ATOM 1350 N N . LEU A 1 169 ? 33.812 25.25 2.502 1 88.06 169 LEU A N 1
ATOM 1351 C CA . LEU A 1 169 ? 33.531 26.656 2.346 1 88.06 169 LEU A CA 1
ATOM 1352 C C . LEU A 1 169 ? 32.969 27.25 3.635 1 88.06 169 LEU A C 1
ATOM 1354 O O . LEU A 1 169 ? 33.312 28.359 4.031 1 88.06 169 LEU A O 1
ATOM 1358 N N . LEU A 1 170 ? 32.125 26.484 4.215 1 87.12 170 LEU A N 1
ATOM 1359 C CA . LEU A 1 170 ? 31.516 26.938 5.461 1 87.12 170 LEU A CA 1
ATOM 1360 C C . LEU A 1 170 ? 32.562 27 6.578 1 87.12 170 LEU A C 1
ATOM 1362 O O . LEU A 1 170 ? 32.531 27.938 7.395 1 87.12 170 LEU A O 1
ATOM 1366 N N . LEU A 1 171 ? 33.406 26.109 6.574 1 88 171 LEU A N 1
ATOM 1367 C CA . LEU A 1 171 ? 34.469 26.094 7.582 1 88 171 LEU A CA 1
ATOM 1368 C C . LEU A 1 171 ? 35.438 27.25 7.363 1 88 171 LEU A C 1
ATOM 1370 O O . LEU A 1 171 ? 35.938 27.844 8.328 1 88 171 LEU A O 1
ATOM 1374 N N . GLN A 1 172 ? 35.688 27.625 6.203 1 85.69 172 GLN A N 1
ATOM 1375 C CA . GLN A 1 172 ? 36.531 28.766 5.879 1 85.69 172 GLN A CA 1
ATOM 1376 C C . GLN A 1 172 ? 35.875 30.078 6.289 1 85.69 172 GLN A C 1
ATOM 1378 O O . GLN A 1 172 ? 36.531 30.969 6.828 1 85.69 172 GLN A O 1
ATOM 1383 N N . ASP A 1 173 ? 34.625 30.062 6.066 1 82.31 173 ASP A N 1
ATOM 1384 C CA . ASP A 1 173 ? 33.875 31.25 6.465 1 82.31 173 ASP A CA 1
ATOM 1385 C C . ASP A 1 173 ? 33.875 31.422 7.984 1 82.31 173 ASP A C 1
ATOM 1387 O O . ASP A 1 173 ? 34 32.562 8.484 1 82.31 173 ASP A O 1
ATOM 1391 N N . LEU A 1 174 ? 33.781 30.375 8.672 1 82.75 174 LEU A N 1
ATOM 1392 C CA . LEU A 1 174 ? 33.781 30.391 10.133 1 82.75 174 LEU A CA 1
ATOM 1393 C C . LEU A 1 174 ? 35.156 30.766 10.664 1 82.75 174 LEU A C 1
ATOM 1395 O O . LEU A 1 174 ? 35.281 31.516 11.633 1 82.75 174 LEU A O 1
ATOM 1399 N N . LYS A 1 175 ? 36.156 30.391 10.062 1 81.94 175 LYS A N 1
ATOM 1400 C CA . LYS A 1 175 ? 37.531 30.719 10.453 1 81.94 175 LYS A CA 1
ATOM 1401 C C . LYS A 1 175 ? 37.844 32.188 10.188 1 81.94 175 LYS A C 1
ATOM 1403 O O . LYS A 1 175 ? 38.469 32.875 11.008 1 81.94 175 LYS A O 1
ATOM 1408 N N . ASP A 1 176 ? 37.344 32.719 9.164 1 78.12 176 ASP A N 1
ATOM 1409 C CA . ASP A 1 176 ? 37.562 34.125 8.781 1 78.12 176 ASP A CA 1
ATOM 1410 C C . ASP A 1 176 ? 36.781 35.062 9.695 1 78.12 176 ASP A C 1
ATOM 1412 O O . ASP A 1 176 ? 37.25 36.156 10 1 78.12 176 ASP A O 1
ATOM 1416 N N . SER A 1 177 ? 35.625 34.562 10.062 1 71.81 177 SER A N 1
ATOM 1417 C CA . SER A 1 177 ? 34.812 35.406 10.961 1 71.81 177 SER A CA 1
ATOM 1418 C C . SER A 1 177 ? 35.406 35.469 12.359 1 71.81 177 SER A C 1
ATOM 1420 O O . SER A 1 177 ? 35.25 36.469 13.062 1 71.81 177 SER A O 1
ATOM 1422 N N . GLN A 1 178 ? 36.031 34.469 12.773 1 65.62 17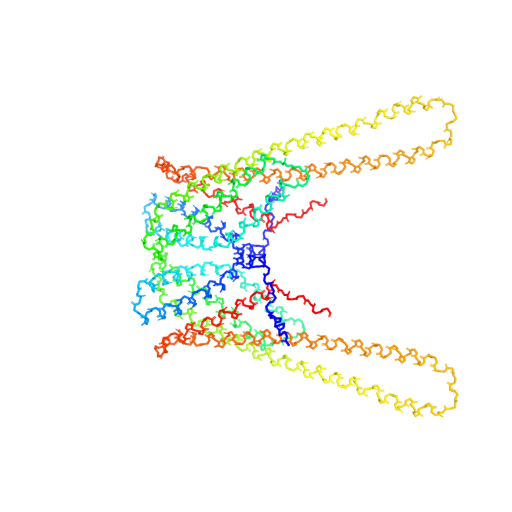8 GLN A N 1
ATOM 1423 C CA . GLN A 1 178 ? 36.688 34.438 14.07 1 65.62 178 GLN A CA 1
ATOM 1424 C C . GLN A 1 178 ? 37.938 35.344 14.078 1 65.62 178 GLN A C 1
ATOM 1426 O O . GLN A 1 178 ? 38.25 35.969 15.086 1 65.62 178 GLN A O 1
ATOM 1431 N N . LEU A 1 179 ? 38.594 35.531 13.062 1 57.91 179 LEU A N 1
ATOM 1432 C CA . LEU A 1 179 ? 39.812 36.312 12.961 1 57.91 179 LEU A CA 1
ATOM 1433 C C . LEU A 1 179 ? 39.469 37.812 12.914 1 57.91 179 LEU A C 1
ATOM 1435 O O . LEU A 1 179 ? 40.25 38.656 13.375 1 57.91 179 LEU A O 1
ATOM 1439 N N . GLN A 1 180 ? 38.312 38.281 12.617 1 53 180 GLN A N 1
ATOM 1440 C CA . GLN A 1 180 ? 38.062 39.719 12.477 1 53 180 GLN A CA 1
ATOM 1441 C C . GLN A 1 180 ? 37.906 40.375 13.844 1 53 180 GLN A C 1
ATOM 1443 O O . GLN A 1 180 ? 38.25 41.562 14 1 53 180 GLN A O 1
ATOM 1448 N N . PRO A 1 181 ? 37.344 39.781 14.906 1 50.59 181 PRO A N 1
ATOM 1449 C CA . PRO A 1 181 ? 37.25 40.625 16.094 1 50.59 181 PRO A CA 1
ATOM 1450 C C . PRO A 1 181 ? 38.625 41.031 16.656 1 50.59 181 PRO A C 1
ATOM 1452 O O . PRO A 1 181 ? 38.781 42.094 17.219 1 50.59 181 PRO A O 1
ATOM 1455 N N . HIS A 1 182 ? 39.531 40.188 16.609 1 45.88 182 HIS A N 1
ATOM 1456 C CA . HIS A 1 182 ? 40.812 40.531 17.266 1 45.88 182 HIS A CA 1
ATOM 1457 C C . HIS A 1 182 ? 41.562 41.594 16.484 1 45.88 182 HIS A C 1
ATOM 1459 O O . HIS A 1 182 ? 42.312 42.375 17.078 1 45.88 182 HIS A O 1
ATOM 1465 N N . GLN A 1 183 ? 41.438 41.625 15.242 1 46.12 183 GLN A N 1
ATOM 1466 C CA . GLN A 1 183 ? 42.188 42.656 14.523 1 46.12 183 GLN A CA 1
ATOM 1467 C C . GLN A 1 183 ? 41.531 44 14.68 1 46.12 183 GLN A C 1
ATOM 1469 O O . GLN A 1 183 ? 42.219 45.031 14.742 1 46.12 183 GLN A O 1
ATOM 1474 N N . LEU A 1 184 ? 40.25 44 14.852 1 45.28 184 LEU A N 1
ATOM 1475 C CA . LEU A 1 184 ? 39.594 45.281 15.07 1 45.28 184 LEU A CA 1
ATOM 1476 C C . LEU A 1 184 ? 39.875 45.812 16.469 1 45.28 184 LEU A C 1
ATOM 1478 O O . LEU A 1 184 ? 40.031 47.031 16.672 1 45.28 184 LEU A O 1
ATOM 1482 N N . ASP A 1 185 ? 39.969 44.969 17.453 1 45.69 185 ASP A N 1
ATOM 1483 C CA . ASP A 1 185 ? 40.344 45.406 18.781 1 45.69 185 ASP A CA 1
ATOM 1484 C C . ASP A 1 185 ? 41.75 45.969 18.797 1 45.69 185 ASP A C 1
ATOM 1486 O O . ASP A 1 185 ? 42.062 46.938 19.516 1 45.69 185 ASP A O 1
ATOM 1490 N N . GLN A 1 186 ? 42.656 45.406 18.047 1 46.28 186 GLN A N 1
ATOM 1491 C CA . GLN A 1 186 ? 44 45.938 18.047 1 46.28 186 GLN A CA 1
ATOM 1492 C C . GLN A 1 186 ? 44.031 47.312 17.328 1 46.28 186 GLN A C 1
ATOM 1494 O O . GLN A 1 186 ? 44.781 48.188 17.719 1 46.28 186 GLN A O 1
ATOM 1499 N N . LEU A 1 187 ? 43.219 47.438 16.344 1 43.56 187 LEU A N 1
ATOM 1500 C CA . LEU A 1 187 ? 43.188 48.719 15.648 1 43.56 187 LEU A CA 1
ATOM 1501 C C . LEU A 1 187 ? 42.531 49.781 16.516 1 43.56 187 LEU A C 1
ATOM 1503 O O . LEU A 1 187 ? 42.969 50.938 16.547 1 43.56 187 LEU A O 1
ATOM 1507 N N . ASP A 1 188 ? 41.469 49.406 17.266 1 45.75 188 ASP A N 1
ATOM 1508 C CA . ASP A 1 188 ? 40.812 50.375 18.156 1 45.75 188 ASP A CA 1
ATOM 1509 C C . ASP A 1 188 ? 41.719 50.75 19.328 1 45.75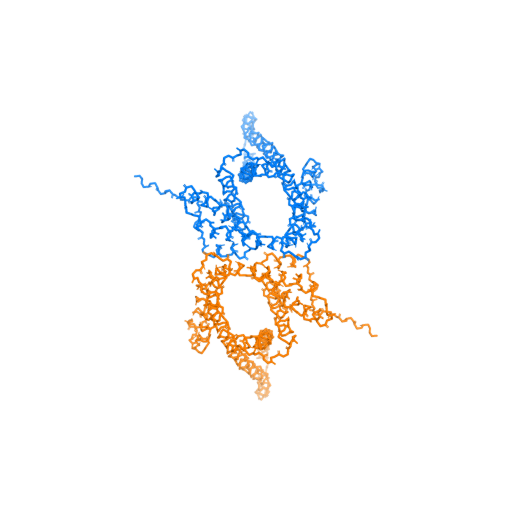 188 ASP A C 1
ATOM 1511 O O . ASP A 1 188 ? 41.719 51.875 19.812 1 45.75 188 ASP A O 1
ATOM 1515 N N . GLN A 1 189 ? 42.5 49.688 19.781 1 46.22 189 GLN A N 1
ATOM 1516 C CA . GLN A 1 189 ? 43.438 50.062 20.859 1 46.22 189 GLN A CA 1
ATOM 1517 C C . GLN A 1 189 ? 44.469 51.094 20.391 1 46.22 189 GLN A C 1
ATOM 1519 O O . GLN A 1 189 ? 44.906 51.938 21.156 1 46.22 189 GLN A O 1
ATOM 1524 N N . ARG A 1 190 ? 44.906 50.969 19.094 1 44.53 190 ARG A N 1
ATOM 1525 C CA . ARG A 1 190 ? 45.844 52 18.641 1 44.53 190 ARG A CA 1
ATOM 1526 C C . ARG A 1 190 ? 45.188 53.375 18.531 1 44.53 190 ARG A C 1
ATOM 1528 O O . ARG A 1 190 ? 45.844 54.375 18.75 1 44.53 190 ARG A O 1
ATOM 1535 N N . LEU A 1 191 ? 43.906 53.281 18.078 1 41.69 191 LEU A N 1
ATOM 1536 C CA . LEU A 1 191 ? 43.312 54.625 17.906 1 41.69 191 LEU A CA 1
ATOM 1537 C C . LEU A 1 191 ? 42.938 55.219 19.25 1 41.69 191 LEU A C 1
ATOM 1539 O O . LEU A 1 191 ? 42.812 56.438 19.359 1 41.69 191 LEU A O 1
ATOM 1543 N N . THR A 1 192 ? 42.594 54.344 20.219 1 40.34 192 THR A N 1
ATOM 1544 C CA . THR A 1 192 ? 42.125 54.938 21.469 1 40.34 192 THR A CA 1
ATOM 1545 C C . THR A 1 192 ? 43.281 55.625 22.188 1 40.34 192 THR A C 1
ATOM 1547 O O . THR A 1 192 ? 43.062 56.188 23.281 1 40.34 192 THR A O 1
ATOM 1550 N N . THR A 1 193 ? 44.438 55.469 21.781 1 39.22 193 THR A N 1
ATOM 1551 C CA . THR A 1 193 ? 45.375 56.219 22.594 1 39.22 193 THR A CA 1
ATOM 1552 C C . THR A 1 193 ? 45.156 57.719 22.406 1 39.22 193 THR A C 1
ATOM 1554 O O . THR A 1 193 ? 45.875 58.531 23.031 1 39.22 193 THR A O 1
ATOM 1557 N N . SER A 1 194 ? 44.656 58.188 21.25 1 38.06 194 SER A N 1
ATOM 1558 C CA . SER A 1 194 ? 44.688 59.656 21.281 1 38.06 194 SER A CA 1
ATOM 1559 C C . SER A 1 194 ? 43.625 60.219 22.219 1 38.06 194 SER A C 1
ATOM 1561 O O . SER A 1 194 ? 42.656 59.531 22.547 1 38.06 194 SER A O 1
ATOM 1563 N N . GLY A 1 195 ? 43.438 61.594 22.641 1 37.34 195 GLY A N 1
ATOM 1564 C CA . GLY A 1 195 ? 42.969 62.438 23.719 1 37.34 195 GLY A CA 1
ATOM 1565 C C . GLY A 1 195 ? 41.469 62.25 24 1 37.34 195 GLY A C 1
ATOM 1566 O O . GLY A 1 195 ? 41.062 62.156 25.156 1 37.34 195 GLY A O 1
ATOM 1567 N N . ASP A 1 196 ? 40.469 62.812 23.188 1 39.12 196 ASP A N 1
ATOM 1568 C CA . ASP A 1 196 ? 39.156 63.281 23.656 1 39.12 196 ASP A CA 1
ATOM 1569 C C . ASP A 1 196 ? 38.219 62.094 23.875 1 39.12 196 ASP A C 1
ATOM 1571 O O . ASP A 1 196 ? 37.594 61.625 22.938 1 39.12 196 ASP A O 1
ATOM 1575 N N . ALA A 1 197 ? 38.375 61.188 24.719 1 41.06 197 ALA A N 1
ATOM 1576 C CA . ALA A 1 197 ? 37.969 59.781 24.984 1 41.06 197 ALA A CA 1
ATOM 1577 C C . ALA A 1 197 ? 36.531 59.719 25.453 1 41.06 197 ALA A C 1
ATOM 1579 O O . ALA A 1 197 ? 35.969 58.625 25.609 1 41.06 197 ALA A O 1
ATOM 1580 N N . GLN A 1 198 ? 35.938 60.75 26.078 1 39.16 198 GLN A N 1
ATOM 1581 C CA . GLN A 1 198 ? 34.75 60.5 26.922 1 39.16 198 GLN A CA 1
ATOM 1582 C C . GLN A 1 198 ? 33.531 60.125 26.094 1 39.16 198 GLN A C 1
ATOM 1584 O O . GLN A 1 198 ? 32.781 59.219 26.453 1 39.16 198 GLN A O 1
ATOM 1589 N N . ALA A 1 199 ? 33.031 60.969 25.188 1 43.44 199 ALA A N 1
ATOM 1590 C CA . ALA A 1 199 ? 31.688 60.875 24.609 1 43.44 199 ALA A CA 1
ATOM 1591 C C . ALA A 1 199 ? 31.562 59.688 23.656 1 43.44 199 ALA A C 1
ATOM 1593 O O . ALA A 1 199 ? 30.453 59.219 23.406 1 43.44 199 ALA A O 1
ATOM 1594 N N . LYS A 1 200 ? 32.594 59.406 22.953 1 45.78 200 LYS A N 1
ATOM 1595 C CA . LYS A 1 200 ? 32.469 58.438 21.859 1 45.78 200 LYS A CA 1
ATOM 1596 C C . LYS A 1 200 ? 32.438 57 22.375 1 45.78 200 LYS A C 1
ATOM 1598 O O . LYS A 1 200 ? 32.344 56.062 21.609 1 45.78 200 LYS A O 1
ATOM 1603 N N . SER A 1 201 ? 32.531 56.844 23.703 1 47.22 201 SER A N 1
ATOM 1604 C CA . SER A 1 201 ? 32.562 55.5 24.266 1 47.22 201 SER A CA 1
ATOM 1605 C C . SER A 1 201 ? 31.203 54.844 24.25 1 47.22 201 SER A C 1
ATOM 1607 O O . SER A 1 201 ? 31.078 53.625 24.031 1 47.22 201 SER A O 1
ATOM 1609 N N . GLN A 1 202 ? 30.172 55.656 24.5 1 47.62 202 GLN A N 1
ATOM 1610 C CA . GLN A 1 202 ? 28.875 55 24.625 1 47.62 202 GLN A CA 1
ATOM 1611 C C . GLN A 1 202 ? 28.375 54.5 23.281 1 47.62 202 GLN A C 1
ATOM 1613 O O . GLN A 1 202 ? 27.719 53.438 23.203 1 47.62 202 GLN A O 1
ATOM 1618 N N . GLN A 1 203 ? 28.562 55.312 22.219 1 48.91 203 GLN A N 1
ATOM 1619 C CA . GLN A 1 203 ? 28.078 54.906 20.906 1 48.91 203 GLN A CA 1
ATOM 1620 C C . GLN A 1 203 ? 28.875 53.719 20.375 1 48.91 203 GLN A C 1
ATOM 1622 O O . GLN A 1 203 ? 28.328 52.875 19.656 1 48.91 203 GLN A O 1
ATOM 1627 N N . GLU A 1 204 ? 30.109 53.688 20.734 1 53.31 204 GLU A N 1
ATOM 1628 C CA . GLU A 1 204 ? 30.984 52.625 20.297 1 53.31 204 GLU A CA 1
ATOM 1629 C C . GLU A 1 204 ? 30.625 51.281 20.969 1 53.31 204 GLU A C 1
ATOM 1631 O O . GLU A 1 204 ? 30.719 50.219 20.344 1 53.31 204 GLU A O 1
ATOM 1636 N N . ASN A 1 205 ? 30.203 51.438 22.203 1 54.88 205 ASN A N 1
ATOM 1637 C CA . ASN A 1 205 ? 29.812 50.219 22.906 1 54.88 205 ASN A CA 1
ATOM 1638 C C . ASN A 1 205 ? 28.562 49.594 22.281 1 54.88 205 ASN A C 1
ATOM 1640 O O . ASN A 1 205 ? 28.453 48.375 22.219 1 54.88 205 ASN A O 1
ATOM 1644 N N . LYS A 1 206 ? 27.641 50.469 21.875 1 56.56 206 LYS A N 1
ATOM 1645 C CA . LYS A 1 206 ? 26.438 49.906 21.266 1 56.56 206 LYS A CA 1
ATOM 1646 C C . LYS A 1 206 ? 26.75 49.281 19.891 1 56.56 206 LYS A C 1
ATOM 1648 O O . LYS A 1 206 ? 26.188 48.281 19.516 1 56.56 206 LYS A O 1
ATOM 1653 N N . GLY A 1 207 ? 27.578 49.938 19.234 1 56.31 207 GLY A N 1
ATOM 1654 C CA . GLY A 1 207 ? 27.969 49.406 17.938 1 56.31 207 GLY A CA 1
ATOM 1655 C C . GLY A 1 207 ? 28.75 48.125 18 1 56.31 207 GLY A C 1
ATOM 1656 O O . GLY A 1 207 ? 28.531 47.219 17.203 1 56.31 207 GLY A O 1
ATOM 1657 N N . THR A 1 208 ? 29.594 48.094 19.016 1 59.78 208 THR A N 1
ATOM 1658 C CA . THR A 1 208 ? 30.391 46.875 19.234 1 59.78 208 THR A CA 1
ATOM 1659 C C . THR A 1 208 ? 29.516 45.719 19.703 1 59.78 208 THR A C 1
ATOM 1661 O O . THR A 1 208 ? 29.703 44.594 19.281 1 59.78 208 THR A O 1
ATOM 1664 N N . ALA A 1 209 ? 28.531 46.031 20.578 1 61.09 209 ALA A N 1
ATOM 1665 C CA . ALA A 1 209 ? 27.625 45 21.047 1 61.09 209 ALA A CA 1
ATOM 1666 C C . ALA A 1 209 ? 26.75 44.469 19.906 1 61.09 209 ALA A C 1
ATOM 1668 O O . ALA A 1 209 ? 26.516 43.281 19.797 1 61.09 209 ALA A O 1
ATOM 1669 N N . ALA A 1 210 ? 26.25 45.406 19.047 1 62.38 210 ALA A N 1
ATOM 1670 C CA . ALA A 1 210 ? 25.438 45 17.891 1 62.38 210 ALA A CA 1
ATOM 1671 C C . ALA A 1 210 ? 26.25 44.188 16.891 1 62.38 210 ALA A C 1
ATOM 1673 O O . ALA A 1 210 ? 25.766 43.219 16.328 1 62.38 210 ALA A O 1
ATOM 1674 N N . ALA A 1 211 ? 27.516 44.562 16.703 1 61.19 211 ALA A N 1
ATOM 1675 C CA . ALA A 1 211 ? 28.422 43.844 15.805 1 61.19 211 ALA A CA 1
ATOM 1676 C C . ALA A 1 211 ? 28.781 42.469 16.359 1 61.19 211 ALA A C 1
ATOM 1678 O O . ALA A 1 211 ? 28.844 41.5 15.625 1 61.19 211 ALA A O 1
ATOM 1679 N N . ALA A 1 212 ? 28.906 42.375 17.641 1 63.16 212 ALA A N 1
ATOM 1680 C CA . ALA A 1 212 ? 29.203 41.125 18.312 1 63.16 212 ALA A CA 1
ATOM 1681 C C . ALA A 1 212 ? 28 40.188 18.234 1 63.16 212 ALA A C 1
ATOM 1683 O O . ALA A 1 212 ? 28.156 38.969 18.031 1 63.16 212 ALA A O 1
ATOM 1684 N N . THR A 1 213 ? 26.781 40.688 18.328 1 66.56 213 THR A N 1
ATOM 1685 C CA . THR A 1 213 ? 25.562 39.906 18.266 1 66.56 213 THR A CA 1
ATOM 1686 C C . THR A 1 213 ? 25.328 39.375 16.859 1 66.56 213 THR A C 1
ATOM 1688 O O . THR A 1 213 ? 24.922 38.219 16.672 1 66.56 213 THR A O 1
ATOM 1691 N N . ALA A 1 214 ? 25.625 40.25 15.859 1 67.94 214 ALA A N 1
ATOM 1692 C CA . ALA A 1 214 ? 25.469 39.844 14.461 1 67.94 214 ALA A CA 1
ATOM 1693 C C . ALA A 1 214 ? 26.484 38.75 14.086 1 67.94 214 ALA A C 1
ATOM 1695 O O . ALA A 1 214 ? 26.141 37.812 13.383 1 67.94 214 ALA A O 1
ATOM 1696 N N . THR A 1 215 ? 27.656 38.938 14.602 1 70.75 215 THR A N 1
ATOM 1697 C CA . THR A 1 215 ? 28.703 37.938 14.336 1 70.75 215 THR A CA 1
ATOM 1698 C C . THR A 1 215 ? 28.359 36.594 15 1 70.75 215 THR A C 1
ATOM 1700 O O . THR A 1 215 ? 28.531 35.531 14.398 1 70.75 215 THR A O 1
ATOM 1703 N N . THR A 1 216 ? 27.781 36.688 16.172 1 73.12 216 THR A N 1
ATOM 1704 C CA . THR A 1 216 ? 27.391 35.469 16.875 1 73.12 216 THR A CA 1
ATOM 1705 C C . THR A 1 216 ? 26.234 34.781 16.172 1 73.12 216 THR A C 1
ATOM 1707 O O . THR A 1 216 ? 26.188 33.562 16.062 1 73.12 216 THR A O 1
ATOM 1710 N N . ALA A 1 217 ? 25.312 35.562 15.664 1 73.75 217 ALA A N 1
ATOM 1711 C CA . ALA A 1 217 ? 24.172 35.031 14.938 1 73.75 217 ALA A CA 1
ATOM 1712 C C . ALA A 1 217 ? 24.609 34.344 13.641 1 73.75 217 ALA A C 1
ATOM 1714 O O . ALA A 1 217 ? 24.109 33.281 13.289 1 73.75 217 ALA A O 1
ATOM 1715 N N . THR A 1 218 ? 25.547 34.969 13.008 1 76.69 218 THR A N 1
ATOM 1716 C CA . THR A 1 218 ? 26.078 34.406 11.773 1 76.69 218 THR A CA 1
ATOM 1717 C C . THR A 1 218 ? 26.844 33.125 12.047 1 76.69 218 THR A C 1
ATOM 1719 O O . THR A 1 218 ? 26.75 32.156 11.281 1 76.69 218 THR A O 1
ATOM 1722 N N . LYS A 1 219 ? 27.5 33.125 13.203 1 79.62 219 LYS A N 1
ATOM 1723 C CA . LYS A 1 219 ? 28.234 31.938 13.602 1 79.62 219 LYS A CA 1
ATOM 1724 C C . LYS A 1 219 ? 27.281 30.797 13.938 1 79.62 219 LYS A C 1
ATOM 1726 O O . LYS A 1 219 ? 27.5 29.656 13.547 1 79.62 219 LYS A O 1
ATOM 1731 N N . GLN A 1 220 ? 26.266 31.141 14.617 1 81.5 220 GLN A N 1
ATOM 1732 C CA . GLN A 1 220 ? 25.281 30.141 14.992 1 81.5 220 GLN A CA 1
ATOM 1733 C C . GLN A 1 220 ? 24.562 29.578 13.758 1 81.5 220 GLN A C 1
ATOM 1735 O O . GLN A 1 220 ? 24.297 28.391 13.68 1 81.5 220 GLN A O 1
ATOM 1740 N N . GLU A 1 221 ? 24.281 30.453 12.867 1 82.69 221 GLU A N 1
ATOM 1741 C CA . GLU A 1 221 ? 23.641 30.031 11.625 1 82.69 221 GLU A CA 1
ATOM 1742 C C . GLU A 1 221 ? 24.562 29.125 10.812 1 82.69 221 GLU A C 1
ATOM 1744 O O . GLU A 1 221 ? 24.109 28.141 10.211 1 82.69 221 GLU A O 1
ATOM 1749 N N . ALA A 1 222 ? 25.828 29.484 10.875 1 82.56 222 ALA A N 1
ATOM 1750 C CA . ALA A 1 222 ? 26.797 28.672 10.156 1 82.56 222 ALA A CA 1
ATOM 1751 C C . ALA A 1 222 ? 26.969 27.297 10.805 1 82.56 222 ALA A C 1
ATOM 1753 O O . ALA A 1 222 ? 27.094 26.281 10.109 1 82.56 222 ALA A O 1
ATOM 1754 N N . GLU A 1 223 ? 26.875 27.297 12.023 1 85.06 223 GLU A N 1
ATOM 1755 C CA . GLU A 1 223 ? 26.984 26.031 12.742 1 85.06 223 GLU A CA 1
ATOM 1756 C C . GLU A 1 223 ? 25.75 25.172 12.508 1 85.06 223 GLU A C 1
ATOM 1758 O O . GLU A 1 223 ? 25.875 23.953 12.359 1 85.06 223 GLU A O 1
ATOM 1763 N N . LYS A 1 224 ? 24.656 25.812 12.516 1 85.56 224 LYS A N 1
ATOM 1764 C CA . LYS A 1 224 ? 23.438 25.078 12.219 1 85.56 224 LYS A CA 1
ATOM 1765 C C . LYS A 1 224 ? 23.438 24.531 10.789 1 85.56 224 LYS A C 1
ATOM 1767 O O . LYS A 1 224 ? 23.016 23.406 10.555 1 85.56 224 LYS A O 1
ATOM 1772 N N . ALA A 1 225 ? 23.938 25.312 9.969 1 86.56 225 ALA A N 1
ATOM 1773 C CA . ALA A 1 225 ? 24.047 24.875 8.578 1 86.56 225 ALA A CA 1
ATOM 1774 C C . ALA A 1 225 ? 25 23.703 8.438 1 86.56 225 ALA A C 1
ATOM 1776 O O . ALA A 1 225 ? 24.75 22.781 7.656 1 86.56 225 ALA A O 1
ATOM 1777 N N . LEU A 1 226 ? 26 23.781 9.195 1 88.38 226 LEU A N 1
ATOM 1778 C CA . LEU A 1 226 ? 26.984 22.703 9.18 1 88.38 226 LEU A CA 1
ATOM 1779 C C . LEU A 1 226 ? 26.375 21.422 9.734 1 88.38 226 LEU A C 1
ATOM 1781 O O . LEU A 1 226 ? 26.594 20.344 9.172 1 88.38 226 LEU A O 1
ATOM 1785 N N . ALA A 1 227 ? 25.656 21.5 10.734 1 86.5 227 ALA A N 1
ATOM 1786 C CA . ALA A 1 227 ? 25 20.344 11.32 1 86.5 227 ALA A CA 1
ATOM 1787 C C . ALA A 1 227 ? 24 19.719 10.352 1 86.5 227 ALA A C 1
ATOM 1789 O O . ALA A 1 227 ? 23.906 18.5 10.234 1 86.5 227 ALA A O 1
ATOM 1790 N N . GLN A 1 228 ? 23.312 20.562 9.727 1 87.12 228 GLN A N 1
ATOM 1791 C CA . GLN A 1 228 ? 22.344 20.094 8.742 1 87.12 228 GLN A CA 1
ATOM 1792 C C . GLN A 1 228 ? 23.047 19.391 7.578 1 87.12 228 GLN A C 1
ATOM 1794 O O . GLN A 1 228 ? 22.547 18.375 7.07 1 87.12 228 GLN A O 1
ATOM 1799 N N . LEU A 1 229 ? 24.125 19.984 7.258 1 89.88 229 LEU A N 1
ATOM 1800 C CA . LEU A 1 229 ? 24.891 19.406 6.164 1 89.88 229 LEU A CA 1
ATOM 1801 C C . LEU A 1 229 ? 25.422 18.031 6.543 1 89.88 229 LEU A C 1
ATOM 1803 O O . LEU A 1 229 ? 25.375 17.094 5.734 1 89.88 229 LEU A O 1
ATOM 1807 N N . ARG A 1 230 ? 25.812 17.922 7.695 1 89.12 230 ARG A N 1
ATOM 1808 C CA . ARG A 1 230 ? 26.344 16.641 8.156 1 89.12 230 ARG A CA 1
ATOM 1809 C C . ARG A 1 230 ? 25.234 15.602 8.289 1 89.12 230 ARG A C 1
ATOM 1811 O O . ARG A 1 230 ? 25.438 14.422 7.988 1 89.12 230 ARG A O 1
ATOM 1818 N N . ARG A 1 231 ? 24.125 15.992 8.641 1 86.69 231 ARG A N 1
ATOM 1819 C CA . ARG A 1 231 ? 22.984 15.086 8.711 1 86.69 231 ARG A CA 1
ATOM 1820 C C . ARG A 1 231 ? 22.562 14.625 7.32 1 86.69 231 ARG A C 1
ATOM 1822 O O . ARG A 1 231 ? 22.25 13.445 7.121 1 86.69 231 ARG A O 1
ATOM 1829 N N . ALA A 1 232 ? 22.656 15.492 6.492 1 87.81 232 ALA A N 1
ATOM 1830 C CA . ALA A 1 232 ? 22.328 15.148 5.113 1 87.81 232 ALA A CA 1
ATOM 1831 C C . ALA A 1 232 ? 23.344 14.188 4.527 1 87.81 232 ALA A C 1
ATOM 1833 O O . ALA A 1 232 ? 23 13.305 3.738 1 87.81 232 ALA A O 1
ATOM 1834 N N . ARG A 1 233 ? 24.531 14.391 4.93 1 91.94 233 ARG A N 1
ATOM 1835 C CA . ARG A 1 233 ? 25.609 13.531 4.43 1 91.94 233 ARG A CA 1
ATOM 1836 C C . ARG A 1 233 ? 25.453 12.109 4.953 1 91.94 233 ARG A C 1
ATOM 1838 O O . ARG A 1 233 ? 25.797 11.148 4.258 1 91.94 233 ARG A O 1
ATOM 1845 N N . GLU A 1 234 ? 24.938 11.984 6.141 1 92.06 234 GLU A N 1
ATOM 1846 C CA . GLU A 1 234 ? 24.688 10.648 6.695 1 92.06 234 GLU A CA 1
ATOM 1847 C C . GLU A 1 234 ? 23.734 9.859 5.82 1 92.06 234 GLU A C 1
ATOM 1849 O O . GLU A 1 234 ? 23.922 8.656 5.617 1 92.06 234 GLU A O 1
ATOM 1854 N N . LEU A 1 235 ? 22.781 10.508 5.375 1 91.75 235 LEU A N 1
ATOM 1855 C CA . LEU A 1 235 ? 21.812 9.844 4.504 1 91.75 235 LEU A CA 1
ATOM 1856 C C . LEU A 1 235 ? 22.453 9.406 3.201 1 91.75 235 LEU A C 1
ATOM 1858 O O . LEU A 1 235 ? 22.109 8.352 2.65 1 91.75 235 LEU A O 1
ATOM 1862 N N . ILE A 1 236 ? 23.422 10.234 2.783 1 94.25 236 ILE A N 1
ATOM 1863 C CA . ILE A 1 236 ? 24.141 9.875 1.567 1 94.25 236 ILE A CA 1
ATOM 1864 C C . ILE A 1 236 ? 24.969 8.625 1.813 1 94.25 236 ILE A C 1
ATOM 1866 O O . ILE A 1 236 ? 25.016 7.727 0.969 1 94.25 236 ILE A O 1
ATOM 1870 N N . TYR A 1 237 ? 25.594 8.539 2.975 1 95.56 237 TYR A N 1
ATOM 1871 C CA . TYR A 1 237 ? 26.391 7.363 3.316 1 95.56 237 TYR A CA 1
ATOM 1872 C C . TYR A 1 237 ? 25.531 6.105 3.338 1 95.56 237 TYR A C 1
ATOM 1874 O O . TYR A 1 237 ? 25.938 5.051 2.846 1 95.56 237 TYR A O 1
ATOM 1882 N N . TRP A 1 238 ? 24.406 6.215 3.863 1 95.19 238 TRP A N 1
ATOM 1883 C CA . TRP A 1 238 ? 23.5 5.07 3.918 1 95.19 238 TRP A CA 1
ATOM 1884 C C . TRP A 1 238 ? 23.047 4.664 2.518 1 95.19 238 TRP A C 1
ATOM 1886 O O . TRP A 1 238 ? 22.922 3.475 2.223 1 95.19 238 TRP A O 1
ATOM 1896 N N . ASP A 1 239 ? 22.859 5.621 1.722 1 95.62 239 ASP A N 1
ATOM 1897 C CA . ASP A 1 239 ? 22.453 5.316 0.351 1 95.62 239 ASP A CA 1
ATOM 1898 C C . ASP A 1 239 ? 23.594 4.621 -0.407 1 95.62 239 ASP A C 1
ATOM 1900 O O . ASP A 1 239 ? 23.344 3.684 -1.172 1 95.62 239 ASP A O 1
ATOM 1904 N N . VAL A 1 240 ? 24.75 5.113 -0.196 1 96.31 240 VAL A N 1
ATOM 1905 C CA . VAL A 1 240 ? 25.906 4.477 -0.802 1 96.31 240 VAL A CA 1
ATOM 1906 C C . VAL A 1 240 ? 26.016 3.031 -0.316 1 96.31 240 VAL A C 1
ATOM 1908 O O . VAL A 1 240 ? 26.203 2.113 -1.117 1 96.31 240 VAL A O 1
ATOM 1911 N N . ALA A 1 241 ? 25.906 2.871 0.938 1 96.62 241 ALA A N 1
ATOM 1912 C CA . ALA A 1 241 ? 26 1.532 1.515 1 96.62 241 ALA A CA 1
ATOM 1913 C C . ALA A 1 241 ? 24.938 0.609 0.924 1 96.62 241 ALA A C 1
ATOM 1915 O O . ALA A 1 241 ? 25.234 -0.535 0.568 1 96.62 241 ALA A O 1
ATOM 1916 N N . LYS A 1 242 ? 23.766 1.075 0.838 1 96.81 242 LYS A N 1
ATOM 1917 C CA . LYS A 1 242 ? 22.672 0.303 0.261 1 96.81 242 LYS A CA 1
ATOM 1918 C C . LYS A 1 242 ? 23 -0.129 -1.166 1 96.81 242 LYS A C 1
ATOM 1920 O O . LYS A 1 242 ? 22.844 -1.304 -1.513 1 96.81 242 LYS A O 1
ATOM 1925 N N . ASN A 1 243 ? 23.484 0.802 -1.959 1 96.19 243 ASN A N 1
ATOM 1926 C CA . ASN A 1 243 ? 23.781 0.536 -3.361 1 96.19 243 ASN A CA 1
ATOM 1927 C C . ASN A 1 243 ? 24.969 -0.405 -3.514 1 96.19 243 ASN A C 1
ATOM 1929 O O . ASN A 1 243 ? 25.016 -1.229 -4.43 1 96.19 243 ASN A O 1
ATOM 1933 N N . VAL A 1 244 ? 25.875 -0.309 -2.609 1 95.75 244 VAL A N 1
ATOM 1934 C CA . VAL A 1 244 ? 27.047 -1.194 -2.621 1 95.75 244 VAL A CA 1
ATOM 1935 C C . VAL A 1 244 ? 26.609 -2.621 -2.299 1 95.75 244 VAL A C 1
ATOM 1937 O O . VAL A 1 244 ? 27.078 -3.576 -2.928 1 95.75 244 VAL A O 1
ATOM 1940 N N . TRP A 1 245 ? 25.719 -2.727 -1.407 1 96.25 245 TRP A N 1
ATOM 1941 C CA . TRP A 1 245 ? 25.219 -4.047 -1.051 1 96.25 245 TRP A CA 1
ATOM 1942 C C . TRP A 1 245 ? 24.375 -4.629 -2.182 1 96.25 245 TRP A C 1
ATOM 1944 O O . TRP A 1 245 ? 24.281 -5.848 -2.334 1 96.25 245 TRP A O 1
ATOM 1954 N N . ASP A 1 246 ? 23.812 -3.793 -2.99 1 95.88 246 ASP A N 1
ATOM 1955 C CA . ASP A 1 246 ? 22.984 -4.254 -4.105 1 95.88 246 ASP A CA 1
ATOM 1956 C C . ASP A 1 246 ? 23.844 -4.629 -5.305 1 95.88 246 ASP A C 1
ATOM 1958 O O . ASP A 1 246 ? 23.406 -5.363 -6.191 1 95.88 246 ASP A O 1
ATOM 1962 N N . ALA A 1 247 ? 25 -4.199 -5.391 1 93.69 247 ALA A N 1
ATOM 1963 C CA . ALA A 1 247 ? 25.859 -4.32 -6.562 1 93.69 247 ALA A CA 1
ATOM 1964 C C . ALA A 1 247 ? 26.094 -5.785 -6.914 1 93.69 247 ALA A C 1
ATOM 1966 O O . ALA A 1 247 ? 25.938 -6.188 -8.07 1 93.69 247 ALA A O 1
ATOM 1967 N N . PRO A 1 248 ? 26.438 -6.574 -5.93 1 93.19 248 PRO A N 1
ATOM 1968 C CA . PRO A 1 248 ? 26.656 -7.977 -6.289 1 93.19 248 PRO A CA 1
ATOM 1969 C C . PRO A 1 248 ? 25.406 -8.633 -6.883 1 93.19 248 PRO A C 1
ATOM 1971 O O . PRO A 1 248 ? 25.516 -9.453 -7.797 1 93.19 248 PRO A O 1
ATOM 1974 N N . LEU A 1 249 ? 24.25 -8.305 -6.379 1 93.06 249 LEU A N 1
ATOM 1975 C CA . LEU A 1 249 ? 23.016 -8.867 -6.891 1 93.06 249 LEU A CA 1
ATOM 1976 C C . LEU A 1 249 ? 22.766 -8.43 -8.336 1 93.06 249 LEU A C 1
ATOM 1978 O O . LEU A 1 249 ? 22.406 -9.242 -9.18 1 93.06 249 LEU A O 1
ATOM 1982 N N . ALA A 1 250 ? 23.016 -7.176 -8.562 1 92.25 250 ALA A N 1
ATOM 1983 C CA . ALA A 1 250 ? 22.781 -6.617 -9.891 1 92.25 250 ALA A CA 1
ATOM 1984 C C . ALA A 1 250 ? 23.781 -7.188 -10.898 1 92.25 250 ALA A C 1
ATOM 1986 O O . ALA A 1 250 ? 23.406 -7.52 -12.023 1 92.25 250 ALA A O 1
ATOM 1987 N N . VAL A 1 251 ? 25 -7.316 -10.516 1 91.44 251 VAL A N 1
ATOM 1988 C CA . VAL A 1 251 ? 26.047 -7.793 -11.406 1 91.44 251 VAL A CA 1
ATOM 1989 C C . VAL A 1 251 ? 25.828 -9.266 -11.727 1 91.44 251 VAL A C 1
ATOM 1991 O O . VAL A 1 251 ? 25.859 -9.672 -12.891 1 91.44 251 VAL A O 1
ATOM 1994 N N . VAL A 1 252 ? 25.578 -10.023 -10.719 1 90.25 252 VAL A N 1
ATOM 1995 C CA . VAL A 1 252 ? 25.391 -11.453 -10.922 1 90.25 252 VAL A CA 1
ATOM 1996 C C . VAL A 1 252 ? 24.141 -11.688 -11.766 1 90.25 252 VAL A C 1
ATOM 1998 O O . VAL A 1 252 ? 24.141 -12.539 -12.656 1 90.25 252 VAL A O 1
ATOM 2001 N N . GLY A 1 253 ? 23.125 -10.961 -11.523 1 87.62 253 GLY A N 1
ATOM 2002 C CA . G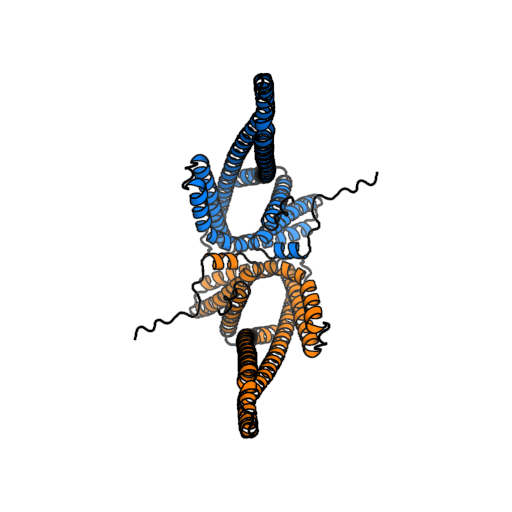LY A 1 253 ? 21.891 -11.109 -12.273 1 87.62 253 GLY A CA 1
ATOM 2003 C C . GLY A 1 253 ? 22.016 -10.672 -13.719 1 87.62 253 GLY A C 1
ATOM 2004 O O . GLY A 1 253 ? 21.453 -11.297 -14.617 1 87.62 253 GLY A O 1
ATOM 2005 N N . SER A 1 254 ? 22.688 -9.648 -13.961 1 88.62 254 SER A N 1
ATOM 2006 C CA . SER A 1 254 ? 22.797 -9.086 -15.305 1 88.62 254 SER A CA 1
ATOM 2007 C C . SER A 1 254 ? 23.766 -9.891 -16.172 1 88.62 254 SER A C 1
ATOM 2009 O O . SER A 1 254 ? 23.484 -10.148 -17.344 1 88.62 254 SER A O 1
ATOM 2011 N N . PHE A 1 255 ? 24.766 -10.359 -15.562 1 88.56 255 PHE A N 1
ATOM 2012 C CA . PHE A 1 255 ? 25.781 -11.047 -16.328 1 88.56 255 PHE A CA 1
ATOM 2013 C C . PHE A 1 255 ? 25.672 -12.555 -16.156 1 88.56 255 PHE A C 1
ATOM 2015 O O . PHE A 1 255 ? 26.469 -13.312 -16.719 1 88.56 255 PHE A O 1
ATOM 2022 N N . LYS A 1 256 ? 24.719 -12.977 -15.438 1 87 256 LYS A N 1
ATOM 2023 C CA . LYS A 1 256 ? 24.422 -14.391 -15.211 1 87 256 LYS A CA 1
ATOM 2024 C C . LYS A 1 256 ? 25.656 -15.141 -14.727 1 87 256 LYS A C 1
ATOM 2026 O O . LYS A 1 256 ? 26 -16.188 -15.258 1 87 256 LYS A O 1
ATOM 2031 N N . LEU A 1 257 ? 26.203 -14.531 -13.727 1 85.19 257 LEU A N 1
ATOM 2032 C CA . LEU A 1 257 ? 27.391 -15.156 -13.164 1 85.19 257 LEU A CA 1
ATOM 2033 C C . LEU A 1 257 ? 27.016 -16.328 -12.258 1 85.19 257 LEU A C 1
ATOM 2035 O O . LEU A 1 257 ? 26.078 -16.234 -11.469 1 85.19 257 LEU A O 1
ATOM 2039 N N . THR A 1 258 ? 27.438 -17.516 -12.383 1 77.06 258 THR A N 1
ATOM 2040 C CA . THR A 1 258 ? 27.078 -18.719 -11.648 1 77.06 258 THR A CA 1
ATOM 2041 C C . THR A 1 258 ? 28.109 -19.016 -10.555 1 77.06 258 THR A C 1
ATOM 2043 O O . THR A 1 258 ? 27.875 -19.844 -9.68 1 77.06 258 THR A O 1
ATOM 2046 N N . GLY A 1 259 ? 29.109 -18.328 -10.352 1 70.75 259 GLY A N 1
ATOM 2047 C CA . GLY A 1 259 ? 30.203 -18.719 -9.469 1 70.75 259 GLY A CA 1
ATOM 2048 C C . GLY A 1 259 ? 30.062 -18.188 -8.062 1 70.75 259 GLY A C 1
ATOM 2049 O O . GLY A 1 259 ? 30.891 -18.469 -7.195 1 70.75 259 GLY A O 1
ATOM 2050 N N . MET A 1 260 ? 29.031 -17.562 -7.762 1 75.06 260 MET A N 1
ATOM 2051 C CA . MET A 1 260 ? 28.969 -17.016 -6.406 1 75.06 260 MET A CA 1
ATOM 2052 C C . MET A 1 260 ? 28.422 -18.062 -5.434 1 75.06 260 MET A C 1
ATOM 2054 O O . MET A 1 260 ? 27.453 -18.75 -5.746 1 75.06 260 MET A O 1
ATOM 2058 N N . PRO A 1 261 ? 29.203 -18.188 -4.273 1 75.38 261 PRO A N 1
ATOM 2059 C CA . PRO A 1 261 ? 28.734 -19.156 -3.283 1 75.38 261 PRO A CA 1
ATOM 2060 C C . PRO A 1 261 ? 27.297 -18.891 -2.836 1 75.38 261 PRO A C 1
ATOM 2062 O O . PRO A 1 261 ? 26.844 -17.734 -2.84 1 75.38 261 PRO A O 1
ATOM 2065 N N . GLY A 1 262 ? 26.672 -20.016 -2.564 1 75.31 262 GLY A N 1
ATOM 2066 C CA . GLY A 1 262 ? 25.328 -19.938 -2.033 1 75.31 262 GLY A CA 1
ATOM 2067 C C . GLY A 1 262 ? 25.234 -19.156 -0.742 1 75.31 262 GLY A C 1
ATOM 2068 O O . GLY A 1 262 ? 26.156 -19.172 0.074 1 75.31 262 GLY A O 1
ATOM 2069 N N . GLY A 1 263 ? 24.266 -18.219 -0.62 1 87.75 263 GLY A N 1
ATOM 2070 C CA . GLY A 1 263 ? 24.047 -17.516 0.632 1 87.75 263 GLY A CA 1
ATOM 2071 C C . GLY A 1 263 ? 24.578 -16.094 0.617 1 87.75 263 GLY A C 1
ATOM 2072 O O . GLY A 1 263 ? 24.094 -15.234 1.356 1 87.75 263 GLY A O 1
ATOM 2073 N N . VAL A 1 264 ? 25.672 -15.828 -0.143 1 91.5 264 VAL A N 1
ATOM 2074 C CA . VAL A 1 264 ? 26.297 -14.508 -0.147 1 91.5 264 VAL A CA 1
ATOM 2075 C C . VAL A 1 264 ? 25.328 -13.484 -0.747 1 91.5 264 VAL A C 1
ATOM 2077 O O . VAL A 1 264 ? 25.172 -12.383 -0.21 1 91.5 264 VAL A O 1
ATOM 2080 N N . LEU A 1 265 ? 24.734 -13.828 -1.806 1 93.38 265 LEU A N 1
ATOM 2081 C CA . LEU A 1 265 ? 23.797 -12.914 -2.455 1 93.38 265 LEU A CA 1
ATOM 2082 C C . LEU A 1 265 ? 22.609 -12.617 -1.551 1 93.38 265 LEU A C 1
ATOM 2084 O O . LEU A 1 265 ? 22.125 -11.484 -1.512 1 93.38 265 LEU A O 1
ATOM 2088 N N . GLU A 1 266 ? 22.203 -13.641 -0.787 1 95.5 266 GLU A N 1
ATOM 2089 C CA . GLU A 1 266 ? 21.078 -13.469 0.126 1 95.5 266 GLU A CA 1
ATOM 2090 C C . GLU A 1 266 ? 21.453 -12.555 1.292 1 95.5 266 GLU A C 1
ATOM 2092 O O . GLU A 1 266 ? 20.609 -11.789 1.779 1 95.5 266 GLU A O 1
ATOM 2097 N N . VAL A 1 267 ? 22.656 -12.672 1.694 1 96.06 267 VAL A N 1
ATOM 2098 C CA . VAL A 1 267 ? 23.125 -11.805 2.77 1 96.06 267 VAL A CA 1
ATOM 2099 C C . VAL A 1 267 ? 23.188 -10.359 2.27 1 96.06 267 VAL A C 1
ATOM 2101 O O . VAL A 1 267 ? 22.75 -9.438 2.961 1 96.06 267 VAL A O 1
ATOM 2104 N N . CYS A 1 268 ? 23.734 -10.219 1.092 1 96 268 CYS A N 1
ATOM 2105 C CA . CYS A 1 268 ? 23.812 -8.891 0.496 1 96 268 CYS A CA 1
ATOM 2106 C C . CYS A 1 268 ? 22.422 -8.289 0.317 1 96 268 CYS A C 1
ATOM 2108 O O . CYS A 1 268 ? 22.203 -7.113 0.632 1 96 268 CYS A O 1
ATOM 2110 N N . GLY A 1 269 ? 21.547 -9.102 -0.108 1 96.19 269 GLY A N 1
ATOM 2111 C CA . GLY A 1 269 ? 20.172 -8.633 -0.273 1 96.19 269 GLY A CA 1
ATOM 2112 C C . GLY A 1 269 ? 19.5 -8.266 1.039 1 96.19 269 GLY A C 1
ATOM 2113 O O . GLY A 1 269 ? 18.75 -7.289 1.11 1 96.19 269 GLY A O 1
ATOM 2114 N N . THR A 1 270 ? 19.766 -9.016 2.039 1 97.44 270 THR A N 1
ATOM 2115 C CA . THR A 1 270 ? 19.188 -8.75 3.354 1 97.44 270 THR A CA 1
ATOM 2116 C C . THR A 1 270 ? 19.719 -7.438 3.924 1 97.44 270 THR A C 1
ATOM 2118 O O . THR A 1 270 ? 18.953 -6.621 4.43 1 97.44 270 THR A O 1
ATOM 2121 N N . MET A 1 271 ? 20.969 -7.234 3.736 1 97.38 271 MET A N 1
ATOM 2122 C CA . MET A 1 271 ? 21.562 -6.012 4.258 1 97.38 271 MET A CA 1
ATOM 2123 C C . MET A 1 271 ? 21.062 -4.789 3.494 1 97.38 271 MET A C 1
ATOM 2125 O O . MET A 1 271 ? 20.703 -3.775 4.098 1 97.38 271 MET A O 1
ATOM 2129 N N . SER A 1 272 ? 21.047 -4.902 2.225 1 97.31 272 SER A N 1
ATOM 2130 C CA . SER A 1 272 ? 20.547 -3.795 1.42 1 97.31 272 SER A CA 1
ATOM 2131 C C . SER A 1 272 ? 19.094 -3.49 1.759 1 97.31 272 SER A C 1
ATOM 2133 O O . SER A 1 272 ? 18.703 -2.326 1.857 1 97.31 272 SER A O 1
ATOM 2135 N N . SER A 1 273 ? 18.312 -4.516 1.995 1 97.5 273 SER A N 1
ATOM 2136 C CA . SER A 1 273 ? 16.906 -4.336 2.312 1 97.5 273 SER A CA 1
ATOM 2137 C C . SER A 1 273 ? 16.719 -3.695 3.686 1 97.5 273 SER A C 1
ATOM 2139 O O . SER A 1 273 ? 15.812 -2.881 3.881 1 97.5 273 SER A O 1
ATOM 2141 N N . LEU A 1 274 ? 17.547 -4.055 4.586 1 97.06 274 LEU A N 1
ATOM 2142 C CA . LEU A 1 274 ? 17.5 -3.457 5.914 1 97.06 274 LEU A CA 1
ATOM 2143 C C . LEU A 1 274 ? 17.75 -1.956 5.844 1 97.06 274 LEU A C 1
ATOM 2145 O O . LEU A 1 274 ? 17.031 -1.168 6.465 1 97.06 274 LEU A O 1
ATOM 2149 N N . ILE A 1 275 ? 18.703 -1.632 5.102 1 96.75 275 ILE A N 1
ATOM 2150 C CA . ILE A 1 275 ? 19.047 -0.221 4.961 1 96.75 275 ILE A CA 1
ATOM 2151 C C . ILE A 1 275 ? 17.922 0.514 4.242 1 96.75 275 ILE A C 1
ATOM 2153 O O . ILE A 1 275 ? 17.594 1.653 4.586 1 96.75 275 ILE A O 1
ATOM 2157 N N . ASN A 1 276 ? 17.375 -0.168 3.293 1 95.62 276 ASN A N 1
ATOM 2158 C CA . ASN A 1 276 ? 16.281 0.434 2.537 1 95.62 276 ASN A CA 1
ATOM 2159 C C . ASN A 1 276 ? 15.062 0.697 3.422 1 95.62 276 ASN A C 1
ATOM 2161 O O . ASN A 1 276 ? 14.398 1.726 3.281 1 95.62 276 ASN A O 1
ATOM 2165 N N . VAL A 1 277 ? 14.773 -0.229 4.27 1 95.69 277 VAL A N 1
ATOM 2166 C CA . VAL A 1 277 ? 13.68 -0.045 5.211 1 95.69 277 VAL A CA 1
ATOM 2167 C C . VAL A 1 277 ? 13.984 1.125 6.141 1 95.69 277 VAL A C 1
ATOM 2169 O O . VAL A 1 277 ? 13.117 1.961 6.406 1 95.69 277 VAL A O 1
ATOM 2172 N N . TYR A 1 278 ? 15.219 1.199 6.562 1 94.19 278 TYR A N 1
ATOM 2173 C CA . TYR A 1 278 ? 15.633 2.273 7.457 1 94.19 278 TYR A CA 1
ATOM 2174 C C . TYR A 1 278 ? 15.508 3.631 6.773 1 94.19 278 TYR A C 1
ATOM 2176 O O . TYR A 1 278 ? 14.961 4.574 7.344 1 94.19 278 TYR A O 1
ATOM 2184 N N . LEU A 1 279 ? 15.977 3.703 5.578 1 92.75 279 LEU A N 1
ATOM 2185 C CA . LEU A 1 279 ? 15.938 4.961 4.84 1 92.75 279 LEU A CA 1
ATOM 2186 C C . LEU A 1 279 ? 14.5 5.379 4.555 1 92.75 279 LEU A C 1
ATOM 2188 O O . LEU A 1 279 ? 14.164 6.562 4.648 1 92.75 279 LEU A O 1
ATOM 2192 N N . SER A 1 280 ? 13.688 4.406 4.254 1 92.31 280 SER A N 1
ATOM 2193 C CA . SER A 1 280 ? 12.289 4.707 3.988 1 92.31 280 SER A CA 1
ATOM 2194 C C . SER A 1 280 ? 11.562 5.137 5.258 1 92.31 280 SER A C 1
ATOM 2196 O O . SER A 1 280 ? 10.703 6.02 5.223 1 92.31 280 SER A O 1
ATOM 2198 N N . TRP A 1 281 ? 11.883 4.504 6.312 1 91.88 281 TRP A N 1
ATOM 2199 C CA . TRP A 1 281 ? 11.305 4.867 7.602 1 91.88 281 TRP A CA 1
ATOM 2200 C C . TRP A 1 281 ? 11.68 6.297 7.98 1 91.88 281 TRP A C 1
ATOM 2202 O O . TRP A 1 281 ? 10.82 7.082 8.391 1 91.88 281 TRP A O 1
ATOM 2212 N N . ARG A 1 282 ? 12.898 6.645 7.746 1 88.75 282 ARG A N 1
ATOM 2213 C CA . ARG A 1 282 ? 13.398 7.977 8.078 1 88.75 282 ARG A CA 1
ATOM 2214 C C . ARG A 1 282 ? 12.766 9.039 7.184 1 88.75 282 ARG A C 1
ATOM 2216 O O . ARG A 1 282 ? 12.547 10.172 7.617 1 88.75 282 ARG A O 1
ATOM 2223 N N . ALA A 1 283 ? 12.547 8.672 6.051 1 87.56 283 ALA A N 1
ATOM 2224 C CA . ALA A 1 283 ? 11.914 9.609 5.125 1 87.56 283 ALA A CA 1
ATOM 2225 C C . ALA A 1 283 ? 10.461 9.875 5.523 1 87.56 283 ALA A C 1
ATOM 2227 O O . ALA A 1 283 ? 9.969 11 5.395 1 87.56 283 ALA A O 1
ATOM 2228 N N . MET A 1 284 ? 9.805 8.883 6.035 1 87 284 MET A N 1
ATOM 2229 C CA . MET A 1 284 ? 8.398 9.016 6.418 1 87 284 MET A CA 1
ATOM 2230 C C . MET A 1 284 ? 8.266 9.695 7.777 1 87 284 MET A C 1
ATOM 2232 O O . MET A 1 284 ? 7.324 10.453 8.008 1 87 284 MET A O 1
ATOM 2236 N N . PHE A 1 285 ? 9.18 9.375 8.633 1 88.31 285 PHE A N 1
ATOM 2237 C CA . PHE A 1 285 ? 9.156 9.953 9.977 1 88.31 285 PHE A CA 1
ATOM 2238 C C . PHE A 1 285 ? 10.477 10.641 10.289 1 88.31 285 PHE A C 1
ATOM 2240 O O . PHE A 1 285 ? 11.297 10.117 11.047 1 88.31 285 PHE A O 1
ATOM 2247 N N . PRO A 1 286 ? 10.617 11.859 9.82 1 81.06 286 PRO A N 1
ATOM 2248 C CA . PRO A 1 286 ? 11.859 12.586 10.094 1 81.06 286 PRO A CA 1
ATOM 2249 C C . PRO A 1 286 ? 12.008 12.953 11.57 1 81.06 286 PRO A C 1
ATOM 2251 O O . PRO A 1 286 ? 11.016 13.242 12.242 1 81.06 286 PRO A O 1
ATOM 2254 N N . PRO A 1 287 ? 13.195 12.789 12 1 77.81 287 PRO A N 1
ATOM 2255 C CA . PRO A 1 287 ? 13.406 13.18 13.398 1 77.81 287 PRO A CA 1
ATOM 2256 C C . PRO A 1 287 ? 13.164 14.672 13.633 1 77.81 287 PRO A C 1
ATOM 2258 O O . PRO A 1 287 ? 13.297 15.477 12.711 1 77.81 287 PRO A O 1
ATOM 2261 N N . PRO A 1 288 ? 12.602 14.859 14.781 1 70.38 288 PRO A N 1
ATOM 2262 C CA . PRO A 1 288 ? 12.375 16.266 15.094 1 70.38 288 PRO A CA 1
ATOM 2263 C C . PRO A 1 288 ? 13.648 17.109 14.984 1 70.38 288 PRO A C 1
ATOM 2265 O O . PRO A 1 288 ? 14.742 16.609 15.234 1 70.38 288 PRO A O 1
ATOM 2268 N N . ALA A 1 289 ? 13.492 18.234 14.352 1 64.44 289 ALA A N 1
ATOM 2269 C CA . ALA A 1 289 ? 14.609 19.156 14.227 1 64.44 289 ALA A CA 1
ATOM 2270 C C . ALA A 1 289 ? 15.281 19.391 15.578 1 64.44 289 ALA A C 1
ATOM 2272 O O . ALA A 1 289 ? 14.625 19.375 16.625 1 64.44 289 ALA A O 1
ATOM 2273 N N . PRO A 1 290 ? 16.656 19.25 15.469 1 56.16 290 PRO A N 1
ATOM 2274 C CA . PRO A 1 290 ? 17.328 19.547 16.734 1 56.16 290 PRO A CA 1
ATOM 2275 C C . PRO A 1 290 ? 16.891 20.875 17.344 1 56.16 290 PRO A C 1
ATOM 2277 O O . PRO A 1 290 ? 16.672 21.844 16.609 1 56.16 290 PRO A O 1
ATOM 2280 N N . LYS A 1 291 ? 16.359 20.812 18.547 1 48.16 291 LYS A N 1
ATOM 2281 C CA . LYS A 1 291 ? 16.062 22.047 19.281 1 48.16 291 LYS A CA 1
ATOM 2282 C C . LYS A 1 291 ? 17.312 22.906 19.438 1 48.16 291 LYS A C 1
ATOM 2284 O O . LYS A 1 291 ? 18.391 22.406 19.703 1 48.16 291 LYS A O 1
ATOM 2289 N N . MET B 1 1 ? -28.938 27.422 -23.453 1 25.47 1 MET B N 1
ATOM 2290 C CA . MET B 1 1 ? -28.859 26.969 -22.078 1 25.47 1 MET B CA 1
ATOM 2291 C C . MET B 1 1 ? -27.688 26.016 -21.875 1 25.47 1 MET B C 1
ATOM 2293 O O . MET B 1 1 ? -27.75 24.859 -22.297 1 25.47 1 MET B O 1
ATOM 2297 N N . ALA B 1 2 ? -26.469 26.469 -22 1 33.97 2 ALA B N 1
ATOM 2298 C CA . ALA B 1 2 ? -25.203 25.75 -21.844 1 33.97 2 ALA B CA 1
ATOM 2299 C C . ALA B 1 2 ? -25.125 25.031 -20.5 1 33.97 2 ALA B C 1
ATOM 2301 O O . ALA B 1 2 ? -25.203 25.672 -19.453 1 33.97 2 ALA B O 1
ATOM 2302 N N . SER B 1 3 ? -25.797 23.891 -20.344 1 31.83 3 SER B N 1
ATOM 2303 C CA . SER B 1 3 ? -25.797 23.031 -19.156 1 31.83 3 SER B CA 1
ATOM 2304 C C . SER B 1 3 ? -24.375 22.828 -18.641 1 31.83 3 SER B C 1
ATOM 2306 O O . SER B 1 3 ? -23.531 22.266 -19.328 1 31.83 3 SER B O 1
ATOM 2308 N N . THR B 1 4 ? -23.734 23.828 -18.156 1 35.66 4 THR B N 1
ATOM 2309 C CA . THR B 1 4 ? -22.484 23.734 -17.422 1 35.66 4 THR B CA 1
ATOM 2310 C C . THR B 1 4 ? -22.531 22.609 -16.391 1 35.66 4 THR B C 1
ATOM 2312 O O . THR B 1 4 ? -23.031 22.797 -15.289 1 35.66 4 THR B O 1
ATOM 2315 N N . GLY B 1 5 ? -23 21.453 -16.781 1 34.94 5 GLY B N 1
ATOM 2316 C CA . GLY B 1 5 ? -23.016 20.328 -15.859 1 34.94 5 GLY B CA 1
ATOM 2317 C C . GLY B 1 5 ? -21.734 20.203 -15.055 1 34.94 5 GLY B C 1
ATOM 2318 O O . GLY B 1 5 ? -20.656 19.953 -15.609 1 34.94 5 GLY B O 1
ATOM 2319 N N . ILE B 1 6 ? -21.531 21.031 -14.047 1 37.5 6 ILE B N 1
ATOM 2320 C CA . ILE B 1 6 ? -20.547 20.875 -12.992 1 37.5 6 ILE B CA 1
ATOM 2321 C C . ILE B 1 6 ? -20.422 19.391 -12.633 1 37.5 6 ILE B C 1
ATOM 2323 O O . ILE B 1 6 ? -21.375 18.781 -12.164 1 37.5 6 ILE B O 1
ATOM 2327 N N . SER B 1 7 ? -19.734 18.609 -13.375 1 40.22 7 SER B N 1
ATOM 2328 C CA . SER B 1 7 ? -19.453 17.234 -12.984 1 40.22 7 SER B CA 1
ATOM 2329 C C . SER B 1 7 ? -19.125 17.125 -11.5 1 40.22 7 SER B C 1
ATOM 2331 O O . SER B 1 7 ? -18.344 17.922 -10.984 1 40.22 7 SER B O 1
ATOM 2333 N N . PRO B 1 8 ? -20 16.734 -10.648 1 44.31 8 PRO B N 1
ATOM 2334 C CA . PRO B 1 8 ? -19.844 16.609 -9.195 1 44.31 8 PRO B CA 1
ATOM 2335 C C . PRO B 1 8 ? -18.5 16.047 -8.773 1 44.31 8 PRO B C 1
ATOM 2337 O O . PRO B 1 8 ? -18.203 15.969 -7.578 1 44.31 8 PRO B O 1
ATOM 2340 N N . PHE B 1 9 ? -17.844 15.344 -9.633 1 45.78 9 PHE B N 1
ATOM 2341 C CA . PHE B 1 9 ? -16.547 14.828 -9.203 1 45.78 9 PHE B CA 1
ATOM 2342 C C . PHE B 1 9 ? -15.477 15.906 -9.297 1 45.78 9 PHE B C 1
ATOM 2344 O O . PHE B 1 9 ? -15.258 16.484 -10.367 1 45.78 9 PHE B O 1
ATOM 2351 N N . PRO B 1 10 ? -15.234 16.531 -8.344 1 49.66 10 PRO B N 1
ATOM 2352 C CA . PRO B 1 10 ? -14.133 17.484 -8.43 1 49.66 10 PRO B CA 1
ATOM 2353 C C . PRO B 1 10 ? -12.961 16.969 -9.258 1 49.66 10 PRO B C 1
ATOM 2355 O O . PRO B 1 10 ? -12.781 15.75 -9.383 1 49.66 10 PRO B O 1
ATOM 2358 N N . PRO B 1 11 ? -12.359 17.719 -10.094 1 57.34 11 PRO B N 1
ATOM 2359 C CA . PRO B 1 11 ? -11.203 17.344 -10.906 1 57.34 11 PRO B CA 1
ATOM 2360 C C . PRO B 1 11 ? -10.133 16.609 -10.102 1 57.34 11 PRO B C 1
ATOM 2362 O O . PRO B 1 11 ? -9.688 17.109 -9.062 1 57.34 11 PRO B O 1
ATOM 2365 N N . ILE B 1 12 ? -10.117 15.344 -10.18 1 63.47 12 ILE B N 1
ATOM 2366 C CA . ILE B 1 12 ? -9.102 14.523 -9.539 1 63.47 12 ILE B CA 1
ATOM 2367 C C . ILE B 1 12 ? -7.715 15.023 -9.914 1 63.47 12 ILE B C 1
ATOM 2369 O O . ILE B 1 12 ? -7.367 15.086 -11.102 1 63.47 12 ILE B O 1
ATOM 2373 N N . ARG B 1 13 ? -7.105 15.617 -8.922 1 77.31 13 ARG B N 1
ATOM 2374 C CA . ARG B 1 13 ? -5.711 16 -9.117 1 77.31 13 ARG B CA 1
ATOM 2375 C C . ARG B 1 13 ? -4.82 14.766 -9.242 1 77.31 13 ARG B C 1
ATOM 2377 O O . ARG B 1 13 ? -5.039 13.766 -8.562 1 77.31 13 ARG B O 1
ATOM 2384 N N . PHE B 1 14 ? -4.098 14.75 -10.297 1 79.94 14 PHE B N 1
ATOM 2385 C CA . PHE B 1 14 ? -3.17 13.664 -10.594 1 79.94 14 PHE B CA 1
ATOM 2386 C C . PHE B 1 14 ? -2.383 13.273 -9.344 1 79.94 14 PHE B C 1
ATOM 2388 O O . PHE B 1 14 ? -2.189 12.086 -9.078 1 79.94 14 PHE B O 1
ATOM 2395 N N . ASP B 1 15 ? -2.131 14.289 -8.547 1 81.31 15 ASP B N 1
ATOM 2396 C CA . ASP B 1 15 ? -1.346 14.031 -7.34 1 81.31 15 ASP B CA 1
ATOM 2397 C C . ASP B 1 15 ? -2.156 13.242 -6.312 1 81.31 15 ASP B C 1
ATOM 2399 O O . ASP B 1 15 ? -1.619 12.375 -5.621 1 81.31 15 ASP B O 1
ATOM 2403 N N . GLN B 1 16 ? -3.383 13.508 -6.312 1 86.5 16 GLN B N 1
ATOM 2404 C CA . GLN B 1 16 ? -4.242 12.797 -5.371 1 86.5 16 GLN B CA 1
ATOM 2405 C C . GLN B 1 16 ? -4.453 11.352 -5.805 1 86.5 16 GLN B C 1
ATOM 2407 O O . GLN B 1 16 ? -4.492 10.445 -4.965 1 86.5 16 GLN B O 1
ATOM 2412 N N . ALA B 1 17 ? -4.539 11.227 -7.098 1 85.88 17 ALA B N 1
ATOM 2413 C CA . ALA B 1 17 ? -4.73 9.883 -7.629 1 85.88 17 ALA B CA 1
ATOM 2414 C C . ALA B 1 17 ? -3.512 9.008 -7.355 1 85.88 17 ALA B C 1
ATOM 2416 O O . ALA B 1 17 ? -3.648 7.832 -6.996 1 85.88 17 ALA B O 1
ATOM 2417 N N . VAL B 1 18 ? -2.441 9.602 -7.441 1 83.06 18 VAL B N 1
ATOM 2418 C CA . VAL B 1 18 ? -1.198 8.875 -7.223 1 83.06 18 VAL B CA 1
ATOM 2419 C C . VAL B 1 18 ? -1.052 8.539 -5.738 1 83.06 18 VAL B C 1
ATOM 2421 O O . VAL B 1 18 ? -0.646 7.43 -5.383 1 83.06 18 VAL B O 1
ATOM 2424 N N . LYS B 1 19 ? -1.385 9.508 -4.977 1 85.38 19 LYS B N 1
ATOM 2425 C CA . LYS B 1 19 ? -1.32 9.266 -3.535 1 85.38 19 LYS B CA 1
ATOM 2426 C C . LYS B 1 19 ? -2.283 8.156 -3.119 1 85.38 19 LYS B C 1
ATOM 2428 O O . LYS B 1 19 ? -1.948 7.324 -2.277 1 85.38 19 LYS B O 1
ATOM 2433 N N . PHE B 1 20 ? -3.445 8.195 -3.717 1 88.62 20 PHE B N 1
ATOM 2434 C CA . PHE B 1 20 ? -4.434 7.164 -3.43 1 88.62 20 PHE B CA 1
ATOM 2435 C C . PHE B 1 20 ? -3.928 5.797 -3.867 1 88.62 20 PHE B C 1
ATOM 2437 O O . PHE B 1 20 ? -4.062 4.816 -3.133 1 88.62 20 PHE B O 1
ATOM 2444 N N . ALA B 1 21 ? -3.273 5.746 -4.945 1 86.31 21 ALA B N 1
ATOM 2445 C CA . ALA B 1 21 ? -2.775 4.492 -5.504 1 86.31 21 ALA B CA 1
ATOM 2446 C C . ALA B 1 21 ? -1.56 3.994 -4.727 1 86.31 21 ALA B C 1
ATOM 2448 O O . ALA B 1 21 ? -1.208 2.814 -4.805 1 86.31 21 ALA B O 1
ATOM 2449 N N . ASN B 1 22 ? -0.957 4.875 -3.982 1 84.31 22 ASN B N 1
ATOM 2450 C CA . ASN B 1 22 ? 0.236 4.488 -3.234 1 84.31 22 ASN B CA 1
ATOM 2451 C C . ASN B 1 22 ? -0.092 4.18 -1.778 1 84.31 22 ASN B C 1
ATOM 2453 O O . ASN B 1 22 ? 0.805 3.889 -0.984 1 84.31 22 ASN B O 1
ATOM 2457 N N . ASP B 1 23 ? -1.317 4.289 -1.473 1 88.31 23 ASP B N 1
ATOM 2458 C CA . ASP B 1 23 ? -1.811 3.832 -0.177 1 88.31 23 ASP B CA 1
ATOM 2459 C C . ASP B 1 23 ? -2.26 2.373 -0.244 1 88.31 23 ASP B C 1
ATOM 2461 O O . ASP B 1 23 ? -2.902 1.96 -1.211 1 88.31 23 ASP B O 1
ATOM 2465 N N . ALA B 1 24 ? -1.861 1.614 0.794 1 88.62 24 ALA B N 1
ATOM 2466 C CA . ALA B 1 24 ? -2.174 0.188 0.767 1 88.62 24 ALA B CA 1
ATOM 2467 C C . ALA B 1 24 ? -3.684 -0.042 0.748 1 88.62 24 ALA B C 1
ATOM 2469 O O . ALA B 1 24 ? -4.176 -0.917 0.032 1 88.62 24 ALA B O 1
ATOM 2470 N N . SER B 1 25 ? -4.41 0.692 1.562 1 89.06 25 SER B N 1
ATOM 2471 C CA . SER B 1 25 ? -5.859 0.538 1.616 1 89.06 25 SER B CA 1
ATOM 2472 C C . SER B 1 25 ? -6.512 0.978 0.31 1 89.06 25 SER B C 1
ATOM 2474 O O . SER B 1 25 ? -7.449 0.334 -0.17 1 89.06 25 SER B O 1
ATOM 2476 N N . GLY B 1 26 ? -6.066 2.1 -0.177 1 91.56 26 GLY B N 1
ATOM 2477 C CA . GLY B 1 26 ? -6.57 2.547 -1.466 1 91.56 26 GLY B CA 1
ATOM 2478 C C . GLY B 1 26 ? -6.305 1.561 -2.586 1 91.56 26 GLY B C 1
ATOM 2479 O O . GLY B 1 26 ? -7.188 1.285 -3.4 1 91.56 26 GLY B O 1
ATOM 2480 N N . LYS B 1 27 ? -5.133 1.03 -2.574 1 91.94 27 LYS B N 1
ATOM 2481 C CA . LYS B 1 27 ? -4.773 0.049 -3.592 1 91.94 27 LYS B CA 1
ATOM 2482 C C . LYS B 1 27 ? -5.629 -1.209 -3.471 1 91.94 27 LYS B C 1
ATOM 2484 O O . LYS B 1 27 ? -6.016 -1.802 -4.477 1 91.94 27 LYS B O 1
ATOM 2489 N N . ASP B 1 28 ? -5.809 -1.627 -2.285 1 93.69 28 ASP B N 1
ATOM 2490 C CA . ASP B 1 28 ? -6.645 -2.803 -2.055 1 93.69 28 ASP B CA 1
ATOM 2491 C C . ASP B 1 28 ? -8.039 -2.609 -2.646 1 93.69 28 ASP B C 1
ATOM 2493 O O . ASP B 1 28 ? -8.57 -3.512 -3.293 1 93.69 28 ASP B O 1
ATOM 2497 N N . ARG B 1 29 ? -8.633 -1.439 -2.48 1 95.31 29 ARG B N 1
ATOM 2498 C CA . ARG B 1 29 ? -9.961 -1.151 -2.996 1 95.31 29 ARG B CA 1
ATOM 2499 C C . ARG B 1 29 ? -9.961 -1.082 -4.52 1 95.31 29 ARG B C 1
ATOM 2501 O O . ARG B 1 29 ? -10.914 -1.517 -5.168 1 95.31 29 ARG B O 1
ATOM 2508 N N . LEU B 1 30 ? -8.938 -0.537 -5.035 1 95.19 30 LEU B N 1
ATOM 2509 C CA . LEU B 1 30 ? -8.812 -0.463 -6.488 1 95.19 30 LEU B CA 1
ATOM 2510 C C . LEU B 1 30 ? -8.688 -1.857 -7.094 1 95.19 30 LEU B C 1
ATOM 2512 O O . LEU B 1 30 ? -9.312 -2.148 -8.117 1 95.19 30 LEU B O 1
ATOM 2516 N N . LEU B 1 31 ? -7.898 -2.627 -6.418 1 96.38 31 LEU B N 1
ATOM 2517 C CA . LEU B 1 31 ? -7.711 -3.986 -6.914 1 96.38 31 LEU B CA 1
ATOM 2518 C C . LEU B 1 31 ? -9.023 -4.758 -6.891 1 96.38 31 LEU B C 1
ATOM 2520 O O . LEU B 1 31 ? -9.328 -5.516 -7.816 1 96.38 31 LEU B O 1
ATOM 2524 N N . ARG B 1 32 ? -9.734 -4.555 -5.844 1 97.25 32 ARG B N 1
ATOM 2525 C CA . ARG B 1 32 ? -11.039 -5.215 -5.781 1 97.25 32 ARG B CA 1
ATOM 2526 C C . ARG B 1 32 ? -11.93 -4.773 -6.934 1 97.25 32 ARG B C 1
ATOM 2528 O O . ARG B 1 32 ? -12.633 -5.594 -7.531 1 97.25 32 ARG B O 1
ATOM 2535 N N . LEU B 1 33 ? -11.891 -3.551 -7.207 1 97.44 33 LEU B N 1
ATOM 2536 C CA . LEU B 1 33 ? -12.672 -3.037 -8.328 1 97.44 33 LEU B CA 1
ATOM 2537 C C . LEU B 1 33 ? -12.227 -3.682 -9.641 1 97.44 33 LEU B C 1
ATOM 2539 O O . LEU B 1 33 ? -13.062 -4.129 -10.422 1 97.44 33 LEU B O 1
ATOM 2543 N N . PHE B 1 34 ? -10.992 -3.809 -9.859 1 96.88 34 PHE B N 1
ATOM 2544 C CA . PHE B 1 34 ? -10.469 -4.406 -11.078 1 96.88 34 PHE B CA 1
ATOM 2545 C C . PHE B 1 34 ? -10.844 -5.879 -11.172 1 96.88 34 PHE B C 1
ATOM 2547 O O . PHE B 1 34 ? -11.117 -6.391 -12.258 1 96.88 34 PHE B O 1
ATOM 2554 N N . ILE B 1 35 ? -10.859 -6.484 -10.039 1 97.06 35 ILE B N 1
ATOM 2555 C CA . ILE B 1 35 ? -11.211 -7.902 -10 1 97.06 35 ILE B CA 1
ATOM 2556 C C . ILE B 1 35 ? -12.648 -8.094 -10.469 1 97.06 35 ILE B C 1
ATOM 2558 O O . ILE B 1 35 ? -12.914 -8.891 -11.367 1 97.06 35 ILE B O 1
ATOM 2562 N N . TYR B 1 36 ? -13.5 -7.328 -9.969 1 97.38 36 TYR B N 1
ATOM 2563 C CA . TYR B 1 36 ? -14.914 -7.547 -10.289 1 97.38 36 TYR B CA 1
ATOM 2564 C C . TYR B 1 36 ? -15.242 -7.055 -11.688 1 97.38 36 TYR B C 1
ATOM 2566 O O . TYR B 1 36 ? -16.078 -7.637 -12.375 1 97.38 36 TYR B O 1
ATOM 2574 N N . VAL B 1 37 ? -14.648 -5.973 -12.109 1 97.25 37 VAL B N 1
ATOM 2575 C CA . VAL B 1 37 ? -14.797 -5.551 -13.5 1 97.25 37 VAL B CA 1
ATOM 2576 C C . VAL B 1 37 ? -14.258 -6.633 -14.43 1 97.25 37 VAL B C 1
ATOM 2578 O O . VAL B 1 37 ? -14.859 -6.93 -15.461 1 97.25 37 VAL B O 1
ATOM 2581 N N . GLY B 1 38 ? -13.133 -7.18 -14.047 1 96.94 38 GLY B N 1
ATOM 2582 C CA . GLY B 1 38 ? -12.578 -8.281 -14.812 1 96.94 38 GLY B CA 1
ATOM 2583 C C . GLY B 1 38 ? -13.484 -9.492 -14.875 1 96.94 38 GLY B C 1
ATOM 2584 O O . GLY B 1 38 ? -13.641 -10.109 -15.93 1 96.94 38 GLY B O 1
ATOM 2585 N N . ARG B 1 39 ? -14.039 -9.789 -13.781 1 96.06 39 ARG B N 1
ATOM 2586 C CA . ARG B 1 39 ? -14.938 -10.938 -13.742 1 96.06 39 ARG B CA 1
ATOM 2587 C C . ARG B 1 39 ? -16.172 -10.703 -14.602 1 96.06 39 ARG B C 1
ATOM 2589 O O . ARG B 1 39 ? -16.688 -11.633 -15.227 1 96.06 39 ARG B O 1
ATOM 2596 N N . LEU B 1 40 ? -16.641 -9.508 -14.602 1 95.69 40 LEU B N 1
ATOM 2597 C CA . LEU B 1 40 ? -17.75 -9.164 -15.492 1 95.69 40 LEU B CA 1
ATOM 2598 C C . LEU B 1 40 ? -17.344 -9.32 -16.953 1 95.69 40 LEU B C 1
ATOM 2600 O O . LEU B 1 40 ? -18.109 -9.867 -17.75 1 95.69 40 LEU B O 1
ATOM 2604 N N . ALA B 1 41 ? -16.172 -8.852 -17.266 1 95.81 41 ALA B N 1
ATOM 2605 C CA . ALA B 1 41 ? -15.648 -9.008 -18.625 1 95.81 41 ALA B CA 1
ATOM 2606 C C . ALA B 1 41 ? -15.469 -10.477 -18.984 1 95.81 41 ALA B C 1
ATOM 2608 O O . ALA B 1 41 ? -15.742 -10.891 -20.109 1 95.81 41 ALA B O 1
ATOM 2609 N N . MET B 1 42 ? -14.984 -11.195 -18.016 1 95 42 MET B N 1
ATOM 2610 C CA . MET B 1 42 ? -14.805 -12.633 -18.234 1 95 42 MET B CA 1
ATOM 2611 C C . MET B 1 42 ? -16.141 -13.297 -18.562 1 95 42 MET B C 1
ATOM 2613 O O . MET B 1 42 ? -16.203 -14.141 -19.453 1 95 42 MET B O 1
ATOM 2617 N N . TRP B 1 43 ? -17.141 -12.93 -17.859 1 93.19 43 TRP B N 1
ATOM 2618 C CA . TRP B 1 43 ? -18.484 -13.453 -18.109 1 93.19 43 TRP B CA 1
ATOM 2619 C C . TRP B 1 43 ? -18.953 -13.117 -19.516 1 93.19 43 TRP B C 1
ATOM 2621 O O . TRP B 1 43 ? -19.453 -13.977 -20.234 1 93.19 43 TRP B O 1
ATOM 2631 N N . ALA B 1 44 ? -18.734 -11.914 -19.906 1 94 44 ALA B N 1
ATOM 2632 C CA . ALA B 1 44 ? -19.125 -11.469 -21.234 1 94 44 ALA B CA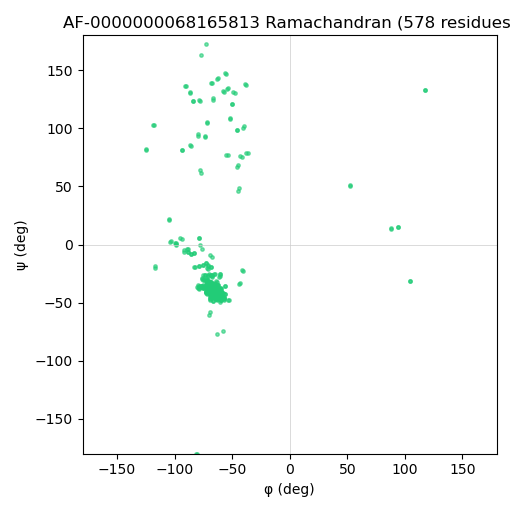 1
ATOM 2633 C C . ALA B 1 44 ? -18.328 -12.188 -22.312 1 94 44 ALA B C 1
ATOM 2635 O O . ALA B 1 44 ? -18.875 -12.555 -23.359 1 94 44 ALA B O 1
ATOM 2636 N N . LEU B 1 45 ? -17.125 -12.406 -22.078 1 95.06 45 LEU B N 1
ATOM 2637 C CA . LEU B 1 45 ? -16.25 -13.062 -23.047 1 95.06 45 LEU B CA 1
ATOM 2638 C C . LEU B 1 45 ? -16.594 -14.539 -23.172 1 95.06 45 LEU B C 1
ATOM 2640 O O . LEU B 1 45 ? -16.578 -15.094 -24.281 1 95.06 45 LEU B O 1
ATOM 2644 N N . LYS B 1 46 ? -16.875 -15.117 -22.078 1 92.44 46 LYS B N 1
ATOM 2645 C CA . LYS B 1 46 ? -17.266 -16.531 -22.125 1 92.44 46 LYS B CA 1
ATOM 2646 C C . LYS B 1 46 ? -18.562 -16.703 -22.922 1 92.44 46 LYS B C 1
ATOM 2648 O O . LYS B 1 46 ? -18.719 -17.688 -23.641 1 92.44 46 LYS B O 1
ATOM 2653 N N . ARG B 1 47 ? -19.422 -15.797 -22.844 1 92.44 47 ARG B N 1
ATOM 2654 C CA . ARG B 1 47 ? -20.672 -15.844 -23.594 1 92.44 47 ARG B CA 1
ATOM 2655 C C . ARG B 1 47 ? -20.438 -15.703 -25.094 1 92.44 47 ARG B C 1
ATOM 2657 O O . ARG B 1 47 ? -21.188 -16.25 -25.906 1 92.44 47 ARG B O 1
ATOM 2664 N N . ARG B 1 48 ? -19.391 -15.062 -25.422 1 95.25 48 ARG B N 1
ATOM 2665 C CA . ARG B 1 48 ? -19.047 -14.867 -26.828 1 95.25 48 ARG B CA 1
ATOM 2666 C C . ARG B 1 48 ? -18.141 -15.977 -27.344 1 95.25 48 ARG B C 1
ATOM 2668 O O . ARG B 1 48 ? -17.703 -15.953 -28.484 1 95.25 48 ARG B O 1
ATOM 2675 N N . GLY B 1 49 ? -17.719 -16.859 -26.516 1 94.19 49 GLY B N 1
ATOM 2676 C CA . GLY B 1 49 ? -16.906 -18 -26.906 1 94.19 49 GLY B CA 1
ATOM 2677 C C . GLY B 1 49 ? -15.422 -17.719 -26.906 1 94.19 49 GLY B C 1
ATOM 2678 O O . GLY B 1 49 ? -14.641 -18.453 -27.516 1 94.19 49 GLY B O 1
ATOM 2679 N N . LEU B 1 50 ? -15.008 -16.672 -26.344 1 95.31 50 LEU B N 1
ATOM 2680 C CA . LEU B 1 50 ? -13.594 -16.297 -26.297 1 95.31 50 LEU B CA 1
ATOM 2681 C C . LEU B 1 50 ? -12.938 -16.797 -25.031 1 95.31 50 LEU B C 1
ATOM 2683 O O . LEU B 1 50 ? -12.617 -16.016 -24.125 1 95.31 50 LEU B O 1
ATOM 2687 N N . ALA B 1 51 ? -12.562 -18 -25 1 92.81 51 ALA B N 1
ATOM 2688 C CA . ALA B 1 51 ? -12.078 -18.688 -23.828 1 92.81 51 ALA B CA 1
ATOM 2689 C C . ALA B 1 51 ? -10.656 -18.266 -23.469 1 92.81 51 ALA B C 1
ATOM 2691 O O . ALA B 1 51 ? -10.297 -18.172 -22.297 1 92.81 51 ALA B O 1
ATOM 2692 N N . GLU B 1 52 ? -9.93 -18.047 -24.438 1 92.56 52 GLU B N 1
ATOM 2693 C CA . GLU B 1 52 ? -8.539 -17.672 -24.203 1 92.56 52 GLU B CA 1
ATOM 2694 C C . GLU B 1 52 ? -8.453 -16.312 -23.5 1 92.56 52 GLU B C 1
ATOM 2696 O O . GLU B 1 52 ? -7.668 -16.141 -22.562 1 92.56 52 GLU B O 1
ATOM 2701 N N . ALA B 1 53 ? -9.234 -15.406 -23.984 1 93.19 53 ALA B N 1
ATOM 2702 C CA . ALA B 1 53 ? -9.266 -14.078 -23.375 1 93.19 53 ALA B CA 1
ATOM 2703 C C . ALA B 1 53 ? -9.773 -14.156 -21.938 1 93.19 53 ALA B C 1
ATOM 2705 O O . ALA B 1 53 ? -9.281 -13.438 -21.062 1 93.19 53 ALA B O 1
ATOM 2706 N N . ALA B 1 54 ? -10.68 -15 -21.734 1 94.75 54 ALA B N 1
ATOM 2707 C CA . ALA B 1 54 ? -11.219 -15.195 -20.391 1 94.75 54 ALA B CA 1
ATOM 2708 C C . ALA B 1 54 ? -10.156 -15.773 -19.453 1 94.75 54 ALA B C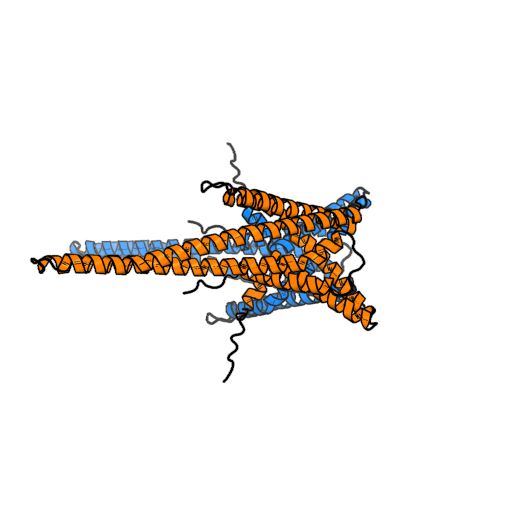 1
ATOM 2710 O O . ALA B 1 54 ? -10.086 -15.406 -18.281 1 94.75 54 ALA B O 1
ATOM 2711 N N . ALA B 1 55 ? -9.359 -16.609 -19.984 1 93.88 55 ALA B N 1
ATOM 2712 C CA . ALA B 1 55 ? -8.305 -17.234 -19.172 1 93.88 55 ALA B CA 1
ATOM 2713 C C . ALA B 1 55 ? -7.262 -16.203 -18.75 1 93.88 55 ALA B C 1
ATOM 2715 O O . ALA B 1 55 ? -6.703 -16.297 -17.656 1 93.88 55 ALA B O 1
ATOM 2716 N N . ARG B 1 56 ? -7.027 -15.242 -19.641 1 94.06 56 ARG B N 1
ATOM 2717 C CA . ARG B 1 56 ? -6.094 -14.164 -19.328 1 94.06 56 ARG B CA 1
ATOM 2718 C C . ARG B 1 56 ? -6.605 -13.328 -18.156 1 94.06 56 ARG B C 1
ATOM 2720 O O . ARG B 1 56 ? -5.844 -12.977 -17.25 1 94.06 56 ARG B O 1
ATOM 2727 N N . ILE B 1 57 ? -7.867 -13.094 -18.188 1 95.5 57 ILE B N 1
ATOM 2728 C CA . ILE B 1 57 ? -8.477 -12.297 -17.125 1 95.5 57 ILE B CA 1
ATOM 2729 C C . ILE B 1 57 ? -8.477 -13.094 -15.812 1 95.5 57 ILE B C 1
ATOM 2731 O O . ILE B 1 57 ? -8.273 -12.523 -14.734 1 95.5 57 ILE B O 1
ATOM 2735 N N . LYS B 1 58 ? -8.672 -14.312 -15.922 1 95.12 58 LYS B N 1
ATOM 2736 C CA . LYS B 1 58 ? -8.664 -15.172 -14.742 1 95.12 58 LYS B CA 1
ATOM 2737 C C . LYS B 1 58 ? -7.289 -15.164 -14.078 1 95.12 58 LYS B C 1
ATOM 2739 O O . LYS B 1 58 ? -7.195 -15.148 -12.844 1 95.12 58 LYS B O 1
ATOM 2744 N N . ALA B 1 59 ? -6.301 -15.18 -14.883 1 93.25 59 ALA B N 1
ATOM 2745 C CA . ALA B 1 59 ? -4.941 -15.125 -14.352 1 93.25 59 ALA B CA 1
ATOM 2746 C C . ALA B 1 59 ? -4.707 -13.828 -13.578 1 93.25 59 ALA B C 1
ATOM 2748 O O . ALA B 1 59 ? -4.117 -13.836 -12.5 1 93.25 59 ALA B O 1
ATOM 2749 N N . LEU B 1 60 ? -5.195 -12.75 -14.148 1 93.75 60 LEU B N 1
ATOM 2750 C CA . LEU B 1 60 ? -5.066 -11.453 -13.492 1 93.75 60 LEU B CA 1
ATOM 2751 C C . LEU B 1 60 ? -5.887 -11.414 -12.211 1 93.75 60 LEU B C 1
ATOM 2753 O O . LEU B 1 60 ? -5.438 -10.875 -11.195 1 93.75 60 LEU B O 1
ATOM 2757 N N . ASP B 1 61 ? -7.047 -11.977 -12.281 1 95.44 61 ASP B N 1
ATOM 2758 C CA . ASP B 1 61 ? -7.93 -12.062 -11.117 1 95.44 61 ASP B CA 1
ATOM 2759 C C . ASP B 1 61 ? -7.242 -12.773 -9.961 1 95.44 61 ASP B C 1
ATOM 2761 O O . ASP B 1 61 ? -7.234 -12.273 -8.828 1 95.44 61 ASP B O 1
ATOM 2765 N N . SER B 1 62 ? -6.625 -13.852 -10.25 1 92.81 62 SER B N 1
ATOM 2766 C CA . SER B 1 62 ? -5.941 -14.633 -9.234 1 92.81 62 SER B CA 1
ATOM 2767 C C . SER B 1 62 ? -4.762 -13.867 -8.641 1 92.81 62 SER B C 1
ATOM 2769 O O . SER B 1 62 ? -4.57 -13.852 -7.426 1 92.81 62 SER B O 1
ATOM 2771 N N . ALA B 1 63 ? -4.059 -13.227 -9.5 1 92.31 63 ALA B N 1
ATOM 2772 C CA . ALA B 1 63 ? -2.9 -12.453 -9.062 1 92.31 63 ALA B CA 1
ATOM 2773 C C . ALA B 1 63 ? -3.324 -11.305 -8.156 1 92.31 63 ALA B C 1
ATOM 2775 O O . ALA B 1 63 ? -2.705 -11.07 -7.113 1 92.31 63 ALA B O 1
ATOM 2776 N N . PHE B 1 64 ? -4.352 -10.641 -8.5 1 95.62 64 PHE B N 1
ATOM 2777 C CA . PHE B 1 64 ? -4.828 -9.508 -7.723 1 95.62 64 PHE B CA 1
ATOM 2778 C C . PHE B 1 64 ? -5.406 -9.969 -6.391 1 95.62 64 PHE B C 1
ATOM 2780 O O . PHE B 1 64 ? -5.238 -9.297 -5.371 1 95.62 64 PHE B O 1
ATOM 2787 N N . ASN B 1 65 ? -6.074 -11.055 -6.398 1 94.12 65 ASN B N 1
ATOM 2788 C CA . ASN B 1 65 ? -6.605 -11.602 -5.156 1 94.12 65 ASN B CA 1
ATOM 2789 C C . ASN B 1 65 ? -5.492 -11.945 -4.172 1 94.12 65 ASN B C 1
ATOM 2791 O O . ASN B 1 65 ? -5.605 -11.672 -2.977 1 94.12 65 ASN B O 1
ATOM 2795 N N . HIS B 1 66 ? -4.469 -12.5 -4.684 1 92.88 66 HIS B N 1
ATOM 2796 C CA . HIS B 1 66 ? -3.311 -12.805 -3.852 1 92.88 66 HIS B CA 1
ATOM 2797 C C . HIS B 1 66 ? -2.705 -11.531 -3.268 1 92.88 66 HIS B C 1
ATOM 2799 O O . HIS B 1 66 ? -2.387 -11.484 -2.078 1 92.88 66 HIS B O 1
ATOM 2805 N N . THR B 1 67 ? -2.574 -10.57 -4.117 1 94.06 67 THR B N 1
ATOM 2806 C CA . THR B 1 67 ? -1.987 -9.305 -3.691 1 94.06 67 THR B CA 1
ATOM 2807 C C . THR B 1 67 ? -2.826 -8.664 -2.588 1 94.06 67 THR B C 1
ATOM 2809 O O . THR B 1 67 ? -2.283 -8.141 -1.61 1 94.06 67 THR B O 1
ATOM 2812 N N . ARG B 1 68 ? -4.066 -8.727 -2.736 1 93.75 68 ARG B N 1
ATOM 2813 C CA . ARG B 1 68 ? -4.961 -8.133 -1.747 1 93.75 68 ARG B CA 1
ATOM 2814 C C . ARG B 1 68 ? -4.766 -8.773 -0.377 1 93.75 68 ARG B C 1
ATOM 2816 O O . ARG B 1 68 ? -4.797 -8.086 0.646 1 93.75 68 ARG B O 1
ATOM 2823 N N . ARG B 1 69 ? -4.566 -9.977 -0.345 1 92.56 69 ARG B N 1
ATOM 2824 C CA . ARG B 1 69 ? -4.387 -10.68 0.918 1 92.56 69 ARG B CA 1
ATOM 2825 C C . ARG B 1 69 ? -3.094 -10.258 1.605 1 92.56 69 ARG B C 1
ATOM 2827 O O . ARG B 1 69 ? -3.051 -10.125 2.83 1 92.56 69 ARG B O 1
ATOM 2834 N N . VAL B 1 70 ? -2.143 -9.992 0.798 1 91.56 70 VAL B N 1
ATOM 2835 C CA . VAL B 1 70 ? -0.879 -9.523 1.363 1 91.56 70 VAL B CA 1
ATOM 2836 C C . VAL B 1 70 ? -1.029 -8.094 1.859 1 91.56 70 VAL B C 1
ATOM 2838 O O . VAL B 1 70 ? -0.515 -7.738 2.924 1 91.56 70 VAL B O 1
ATOM 2841 N N . LEU B 1 71 ? -1.715 -7.324 1.091 1 91 71 LEU B N 1
ATOM 2842 C CA . LEU B 1 71 ? -1.939 -5.934 1.465 1 91 71 LEU B CA 1
ATOM 2843 C C . LEU B 1 71 ? -2.699 -5.84 2.783 1 91 71 LEU B C 1
ATOM 2845 O O . LEU B 1 71 ? -2.488 -4.906 3.562 1 91 71 LEU B O 1
ATOM 2849 N N . ARG B 1 72 ? -3.482 -6.84 3.076 1 89.94 72 ARG B N 1
ATOM 2850 C CA . ARG B 1 72 ? -4.348 -6.793 4.25 1 89.94 72 ARG B CA 1
ATOM 2851 C C . ARG B 1 72 ? -3.623 -7.328 5.484 1 89.94 72 ARG B C 1
ATOM 2853 O O . ARG B 1 72 ? -4.137 -7.23 6.602 1 89.94 72 ARG B O 1
ATOM 2860 N N . LEU B 1 73 ? -2.473 -7.844 5.348 1 84.62 73 LEU B N 1
ATOM 2861 C CA . LEU B 1 73 ? -1.695 -8.305 6.492 1 84.62 73 LEU B CA 1
ATOM 2862 C C . LEU B 1 73 ? -1.494 -7.184 7.504 1 84.62 73 LEU B C 1
ATOM 2864 O O . LEU B 1 73 ? -1.513 -7.422 8.711 1 84.62 73 LEU B O 1
ATOM 2868 N N . GLY B 1 74 ? -1.328 -5.977 7.035 1 78 74 GLY B N 1
ATOM 2869 C CA . GLY B 1 74 ? -1.122 -4.84 7.922 1 78 74 GLY B CA 1
ATOM 2870 C C . GLY B 1 74 ? -2.381 -4.422 8.656 1 78 74 GLY B C 1
ATOM 2871 O O . GLY B 1 74 ? -2.309 -3.797 9.719 1 78 74 GLY B O 1
ATOM 2872 N N . LYS B 1 75 ? -3.477 -4.855 8.227 1 82.56 75 LYS B N 1
ATOM 2873 C CA . LYS B 1 75 ? -4.742 -4.449 8.828 1 82.56 75 LYS B CA 1
ATOM 2874 C C . LYS B 1 75 ? -4.941 -5.117 10.188 1 82.56 75 LYS B C 1
ATOM 2876 O O . LYS B 1 75 ? -5.645 -4.582 11.047 1 82.56 75 LYS B O 1
ATOM 2881 N N . LEU B 1 76 ? -4.316 -6.273 10.336 1 82.44 76 LEU B N 1
ATOM 2882 C CA . LEU B 1 76 ? -4.438 -6.98 11.609 1 82.44 76 LEU B CA 1
ATOM 2883 C C . LEU B 1 76 ? -3.783 -6.188 12.734 1 82.44 76 LEU B C 1
ATOM 2885 O O . LEU B 1 76 ? -4.203 -6.277 13.891 1 82.44 76 LEU B O 1
ATOM 2889 N N . GLY B 1 77 ? -2.852 -5.391 12.391 1 80.69 77 GLY B N 1
ATOM 2890 C CA . GLY B 1 77 ? -2.191 -4.562 13.391 1 80.69 77 GLY B CA 1
ATOM 2891 C C . GLY B 1 77 ? -3.07 -3.445 13.914 1 80.69 77 GLY B C 1
ATOM 2892 O O . GLY B 1 77 ? -2.838 -2.926 15.008 1 80.69 77 GLY B O 1
ATOM 2893 N N . ASN B 1 78 ? -4.094 -3.158 13.195 1 83.12 78 ASN B N 1
ATOM 2894 C CA . ASN B 1 78 ? -4.996 -2.086 13.602 1 83.12 78 ASN B CA 1
ATOM 2895 C C . ASN B 1 78 ? -6.105 -2.602 14.516 1 83.12 78 ASN B C 1
ATOM 2897 O O . ASN B 1 78 ? -6.922 -1.821 15.008 1 83.12 78 ASN B O 1
ATOM 2901 N N . ALA B 1 79 ? -6.125 -3.873 14.727 1 85.94 79 ALA B N 1
ATOM 2902 C CA . ALA B 1 79 ? -7.219 -4.465 15.492 1 85.94 79 ALA B CA 1
ATOM 2903 C C . ALA B 1 79 ? -7.289 -3.869 16.891 1 85.94 79 ALA B C 1
ATOM 2905 O O . ALA B 1 79 ? -8.367 -3.521 17.375 1 85.94 79 ALA B O 1
ATOM 2906 N N . VAL B 1 80 ? -6.16 -3.697 17.438 1 83.94 80 VAL B N 1
ATOM 2907 C CA . VAL B 1 80 ? -6.117 -3.172 18.797 1 83.94 80 VAL B CA 1
ATOM 2908 C C . VAL B 1 80 ? -6.578 -1.717 18.797 1 83.94 80 VAL B C 1
ATOM 2910 O O . VAL B 1 80 ? -7.344 -1.307 19.672 1 83.94 80 VAL B O 1
ATOM 2913 N N . LYS B 1 81 ? -6.117 -1.026 17.875 1 86.25 81 LYS B N 1
ATOM 2914 C CA . LYS B 1 81 ? -6.535 0.368 17.766 1 86.25 81 LYS B CA 1
ATOM 2915 C C . LYS B 1 81 ? -8.039 0.476 17.547 1 86.25 81 LYS B C 1
ATOM 2917 O O . LYS B 1 81 ? -8.695 1.351 18.125 1 86.25 81 LYS B O 1
ATOM 2922 N N . GLN B 1 82 ? -8.555 -0.385 16.766 1 89.62 82 GLN B N 1
ATOM 2923 C CA . GLN B 1 82 ? -9.992 -0.382 16.5 1 89.62 82 GLN B CA 1
ATOM 2924 C C . GLN B 1 82 ? -10.781 -0.654 17.781 1 89.62 82 GLN B C 1
ATOM 2926 O O . GLN B 1 82 ? -11.805 -0.015 18.031 1 89.62 82 GLN B O 1
ATOM 2931 N N . TRP B 1 83 ? -10.273 -1.553 18.484 1 87.5 83 TRP B N 1
ATOM 2932 C CA . TRP B 1 83 ? -10.922 -1.896 19.75 1 87.5 83 TRP B CA 1
ATOM 2933 C C . TRP B 1 83 ? -10.867 -0.724 20.719 1 87.5 83 TRP B C 1
ATOM 2935 O O . TRP B 1 83 ? -11.859 -0.404 21.375 1 87.5 83 TRP B O 1
ATOM 2945 N N . ASN B 1 84 ? -9.766 -0.079 20.828 1 86.25 84 ASN B N 1
ATOM 2946 C CA . ASN B 1 84 ? -9.609 1.068 21.703 1 86.25 84 ASN B CA 1
ATOM 2947 C C . ASN B 1 84 ? -10.484 2.24 21.266 1 86.25 84 ASN B C 1
ATOM 2949 O O . ASN B 1 84 ? -11.07 2.934 22.094 1 86.25 84 ASN B O 1
ATOM 2953 N N . ASP B 1 85 ? -10.469 2.371 20.016 1 87.19 85 ASP B N 1
ATOM 2954 C CA . ASP B 1 85 ? -11.32 3.436 19.484 1 87.19 85 ASP B CA 1
ATOM 2955 C C . ASP B 1 85 ? -12.789 3.178 19.797 1 87.19 85 ASP B C 1
ATOM 2957 O O . ASP B 1 85 ? -13.531 4.105 20.109 1 87.19 85 ASP B O 1
ATOM 2961 N N . CYS B 1 86 ? -13.195 1.94 19.672 1 88.25 86 CYS B N 1
ATOM 2962 C CA . CYS B 1 86 ? -14.562 1.55 20 1 88.25 86 CYS B CA 1
ATOM 2963 C C . CYS B 1 86 ? -14.875 1.832 21.453 1 88.25 86 CYS B C 1
ATOM 2965 O O . CYS B 1 86 ? -15.906 2.43 21.781 1 88.25 86 CYS B O 1
ATOM 2967 N N . ARG B 1 87 ? -14.008 1.518 22.312 1 85.44 87 ARG B N 1
ATOM 2968 C CA . ARG B 1 87 ? -14.188 1.755 23.734 1 85.44 87 ARG B CA 1
ATOM 2969 C C . ARG B 1 87 ? -14.227 3.248 24.047 1 85.44 87 ARG B C 1
ATOM 2971 O O . ARG B 1 87 ? -15.078 3.707 24.812 1 85.44 87 ARG B O 1
ATOM 2978 N N . ALA B 1 88 ? -13.383 3.938 23.422 1 83.94 88 ALA B N 1
ATOM 2979 C CA . ALA B 1 88 ? -13.289 5.375 23.672 1 83.94 88 ALA B CA 1
ATOM 2980 C C . ALA B 1 88 ? -14.539 6.098 23.156 1 83.94 88 ALA B C 1
ATOM 2982 O O . ALA B 1 88 ? -15 7.059 23.781 1 83.94 88 ALA B O 1
ATOM 2983 N N . LYS B 1 89 ? -14.984 5.613 22.109 1 84.62 89 LYS B N 1
ATOM 2984 C CA . LYS B 1 89 ? -16.094 6.301 21.469 1 84.62 89 LYS B CA 1
ATOM 2985 C C . LYS B 1 89 ? -17.422 5.977 22.172 1 84.62 89 LYS B C 1
ATOM 2987 O O . LYS B 1 89 ? -18.281 6.848 22.328 1 84.62 89 LYS B O 1
ATOM 2992 N N . PHE B 1 90 ? -17.578 4.762 22.609 1 83.88 90 PHE B N 1
ATOM 2993 C CA . PHE B 1 90 ? -18.906 4.367 23.031 1 83.88 90 PHE B CA 1
ATOM 2994 C C . PHE B 1 90 ? -18.938 4.027 24.516 1 83.88 90 PHE B C 1
ATOM 2996 O O . PHE B 1 90 ? -20 3.898 25.125 1 83.88 90 PHE B O 1
ATOM 3003 N N . TRP B 1 91 ? -17.781 3.754 25.031 1 71.25 91 TRP B N 1
ATOM 3004 C CA . TRP B 1 91 ? -17.703 3.494 26.469 1 71.25 91 TRP B CA 1
ATOM 3005 C C . TRP B 1 91 ? -17.109 4.688 27.203 1 71.25 91 TRP B C 1
ATOM 3007 O O . TRP B 1 91 ? -16.562 4.539 28.297 1 71.25 91 TRP B O 1
ATOM 3017 N N . GLY B 1 92 ? -17.172 5.879 26.594 1 62.28 92 GLY B N 1
ATOM 3018 C CA . GLY B 1 92 ? -16.547 7.035 27.219 1 62.28 92 GLY B CA 1
ATOM 3019 C C . GLY B 1 92 ? -17.406 7.656 28.297 1 62.28 92 GLY B C 1
ATOM 3020 O O . GLY B 1 92 ? -18.484 7.145 28.625 1 62.28 92 GLY B O 1
ATOM 3021 N N . PRO B 1 93 ? -16.891 8.664 28.859 1 59.03 93 PRO B N 1
ATOM 3022 C CA . PRO B 1 93 ? -17.516 9.367 29.984 1 59.03 93 PRO B CA 1
ATOM 3023 C C . PRO B 1 93 ? -18.891 9.945 29.641 1 59.03 93 PRO B C 1
ATOM 3025 O O . PRO B 1 93 ? -19.719 10.141 30.516 1 59.03 93 PRO B O 1
ATOM 3028 N N . ALA B 1 94 ? -19.125 10.219 28.359 1 58.19 94 ALA B N 1
ATOM 3029 C CA . ALA B 1 94 ? -20.344 10.945 28.016 1 58.19 94 ALA B CA 1
ATOM 3030 C C . ALA B 1 94 ? -21.547 10.016 28.016 1 58.19 94 ALA B C 1
ATOM 3032 O O . ALA B 1 94 ? -22.672 10.438 27.688 1 58.19 94 ALA B O 1
ATOM 3033 N N . GLY B 1 95 ? -21.344 8.719 28.438 1 62.78 95 GLY B N 1
ATOM 3034 C CA . GLY B 1 95 ? -22.469 7.805 28.547 1 62.78 95 GLY B CA 1
ATOM 3035 C C . GLY B 1 95 ? -22.359 6.609 27.609 1 62.78 95 GLY B C 1
ATOM 3036 O O . GLY B 1 95 ? -21.734 6.703 26.547 1 62.78 95 GLY B O 1
ATOM 3037 N N . LEU B 1 96 ? -22.609 5.559 28.203 1 65.25 96 LEU B N 1
ATOM 3038 C CA . LEU B 1 96 ? -22.5 4.262 27.547 1 65.25 96 LEU B CA 1
ATOM 3039 C C . LEU B 1 96 ? -23.625 4.074 26.547 1 65.25 96 LEU B C 1
ATOM 3041 O O . LEU B 1 96 ? -24.812 4.164 26.891 1 65.25 96 LEU B O 1
ATOM 3045 N N . LYS B 1 97 ? -23.328 4.195 25.312 1 82.5 97 LYS B N 1
ATOM 3046 C CA . LYS B 1 97 ? -24.25 3.783 24.266 1 82.5 97 LYS B CA 1
ATOM 3047 C C . LYS B 1 97 ? -24.109 2.295 23.953 1 82.5 97 LYS B C 1
ATOM 3049 O O . LYS B 1 97 ? -23.438 1.915 23 1 82.5 97 LYS B O 1
ATOM 3054 N N . TRP B 1 98 ? -24.797 1.479 24.719 1 86.25 98 TRP B N 1
ATOM 3055 C CA . TRP B 1 98 ? -24.625 0.033 24.734 1 86.25 98 TRP B CA 1
ATOM 3056 C C . TRP B 1 98 ? -24.906 -0.573 23.359 1 86.25 98 TRP B C 1
ATOM 3058 O O . TRP B 1 98 ? -24.172 -1.46 22.906 1 86.25 98 TRP B O 1
ATOM 3068 N N . ALA B 1 99 ? -25.938 -0.1 22.766 1 88.94 99 ALA B N 1
ATOM 3069 C CA . ALA B 1 99 ? -26.312 -0.667 21.469 1 88.94 99 ALA B CA 1
ATOM 3070 C C . ALA B 1 99 ? -25.203 -0.432 20.438 1 88.94 99 ALA B C 1
ATOM 3072 O O . ALA B 1 99 ? -24.828 -1.352 19.703 1 88.94 99 ALA B O 1
ATOM 3073 N N . PHE B 1 100 ? -24.656 0.792 20.469 1 92.12 100 PHE B N 1
ATOM 3074 C CA . PHE B 1 100 ? -23.578 1.122 19.547 1 92.12 100 PHE B CA 1
ATOM 3075 C C . PHE B 1 100 ? -22.328 0.324 19.875 1 92.12 100 PHE B C 1
ATOM 3077 O O . PHE B 1 100 ? -21.656 -0.178 18.969 1 92.12 100 PHE B O 1
ATOM 3084 N N . PHE B 1 101 ? -22.125 0.167 21.078 1 92.56 101 PHE B N 1
ATOM 3085 C CA . PHE B 1 101 ? -20.922 -0.516 21.531 1 92.56 101 PHE B CA 1
ATOM 3086 C C . PHE B 1 101 ? -20.938 -1.984 21.125 1 92.56 101 PHE B C 1
ATOM 3088 O O . PHE B 1 101 ? -19.984 -2.488 20.547 1 92.56 101 PHE B O 1
ATOM 3095 N N . VAL B 1 102 ? -22 -2.635 21.375 1 93.12 102 VAL B N 1
ATOM 3096 C CA . VAL B 1 102 ? -22.125 -4.066 21.109 1 93.12 102 VAL B CA 1
ATOM 3097 C C . VAL B 1 102 ? -22.062 -4.324 19.609 1 93.12 102 VAL B C 1
ATOM 3099 O O . VAL B 1 102 ? -21.359 -5.242 19.156 1 93.12 102 VAL B O 1
ATOM 3102 N N . VAL B 1 103 ? -22.688 -3.545 18.844 1 95.12 103 VAL B N 1
ATOM 3103 C CA . VAL B 1 103 ? -22.734 -3.727 17.406 1 95.12 103 VAL B CA 1
ATOM 3104 C C . VAL B 1 103 ? -21.344 -3.451 16.797 1 95.12 103 VAL B C 1
ATOM 3106 O O . VAL B 1 103 ? -20.875 -4.199 15.945 1 95.12 103 VAL B O 1
ATOM 3109 N N . GLU B 1 104 ? -20.734 -2.447 17.297 1 94.31 104 GLU B N 1
ATOM 3110 C CA . GLU B 1 104 ? -19.422 -2.111 16.797 1 94.31 104 GLU B CA 1
ATOM 3111 C C . GLU B 1 104 ? -18.391 -3.191 17.141 1 94.31 104 GLU B C 1
ATOM 3113 O O . GLU B 1 104 ? -17.578 -3.576 16.312 1 94.31 104 GLU B O 1
ATOM 3118 N N . LEU B 1 105 ? -18.5 -3.633 18.359 1 93.5 105 LEU B N 1
ATOM 3119 C CA . LEU B 1 105 ? -17.609 -4.691 18.797 1 93.5 105 LEU B CA 1
ATOM 3120 C C . LEU B 1 105 ? -17.781 -5.945 17.938 1 93.5 105 LEU B C 1
ATOM 3122 O O . LEU B 1 105 ? -16.797 -6.578 17.547 1 93.5 105 LEU B O 1
ATOM 3126 N N . PHE B 1 106 ? -18.969 -6.215 17.688 1 95.81 106 PHE B N 1
ATOM 3127 C CA . PHE B 1 106 ? -19.281 -7.371 16.859 1 95.81 106 PHE B CA 1
ATOM 3128 C C . PHE B 1 106 ? -18.734 -7.191 15.453 1 95.81 106 PHE B C 1
ATOM 3130 O O . PHE B 1 106 ? -18.094 -8.102 14.906 1 95.81 106 PHE B O 1
ATOM 3137 N N . LYS B 1 107 ? -18.938 -6.094 14.914 1 94.5 107 LYS B N 1
ATOM 3138 C CA . LYS B 1 107 ? -18.5 -5.777 13.562 1 94.5 107 LYS B CA 1
ATOM 3139 C C . LYS B 1 107 ? -16.984 -5.859 13.438 1 94.5 107 LYS B C 1
ATOM 3141 O O . LYS B 1 107 ? -16.453 -6.496 12.523 1 94.5 107 LYS B O 1
ATOM 3146 N N . ILE B 1 108 ? -16.281 -5.277 14.414 1 93.31 108 ILE B N 1
ATOM 3147 C CA . ILE B 1 108 ? -14.828 -5.238 14.383 1 93.31 108 ILE B CA 1
ATOM 3148 C C . ILE B 1 108 ? -14.266 -6.641 14.594 1 93.31 108 ILE B C 1
ATOM 3150 O O . ILE B 1 108 ? -13.328 -7.051 13.914 1 93.31 108 ILE B O 1
ATOM 3154 N N . THR B 1 109 ? -14.844 -7.348 15.477 1 94.75 109 THR B N 1
ATOM 3155 C CA . THR B 1 109 ? -14.375 -8.695 15.773 1 94.75 109 THR B CA 1
ATOM 3156 C C . THR B 1 109 ? -14.602 -9.617 14.578 1 94.75 109 THR B C 1
ATOM 3158 O O . THR B 1 109 ? -13.695 -10.344 14.164 1 94.75 109 THR B O 1
ATOM 3161 N N . ALA B 1 110 ? -15.742 -9.523 14.031 1 95.5 110 ALA B N 1
ATOM 3162 C CA . ALA B 1 110 ? -16.047 -10.328 12.852 1 95.5 110 ALA B CA 1
ATOM 3163 C C . ALA B 1 110 ? -15.102 -9.992 11.695 1 95.5 110 ALA B C 1
ATOM 3165 O O . ALA B 1 110 ? -14.625 -10.883 11 1 95.5 110 ALA B O 1
ATOM 3166 N N . GLY B 1 111 ? -14.883 -8.773 11.578 1 93.5 111 GLY B N 1
ATOM 3167 C CA . GLY B 1 111 ? -13.977 -8.336 10.531 1 93.5 111 GLY B CA 1
ATOM 3168 C C . GLY B 1 111 ? -12.555 -8.844 10.719 1 93.5 111 GLY B C 1
ATOM 3169 O O . GLY B 1 111 ? -11.922 -9.305 9.766 1 93.5 111 GLY B O 1
ATOM 3170 N N . ASN B 1 112 ? -12.102 -8.781 11.906 1 93.94 112 ASN B N 1
ATOM 3171 C CA . ASN B 1 112 ? -10.742 -9.234 12.195 1 93.94 112 ASN B CA 1
ATOM 3172 C C . ASN B 1 112 ? -10.609 -10.75 12.078 1 93.94 112 ASN B C 1
ATOM 3174 O O . ASN B 1 112 ? -9.594 -11.258 11.609 1 93.94 112 ASN B O 1
ATOM 3178 N N . VAL B 1 113 ? -11.57 -11.422 12.438 1 94.94 113 VAL B N 1
ATOM 3179 C CA . VAL B 1 113 ? -11.547 -12.875 12.312 1 94.94 113 VAL B CA 1
ATOM 3180 C C . VAL B 1 113 ? -11.609 -13.266 10.836 1 94.94 113 VAL B C 1
ATOM 3182 O O . VAL B 1 113 ? -10.938 -14.211 10.406 1 94.94 113 VAL B O 1
ATOM 3185 N N . TYR B 1 114 ? -12.383 -12.602 10.133 1 94.75 114 TYR B N 1
ATOM 3186 C CA . TYR B 1 114 ? -12.438 -12.82 8.688 1 94.75 114 TYR B CA 1
ATOM 3187 C C . TYR B 1 114 ? -11.047 -12.719 8.07 1 94.75 114 TYR B C 1
ATOM 3189 O O . TYR B 1 114 ? -10.648 -13.586 7.281 1 94.75 114 TYR B O 1
ATOM 3197 N N . ILE B 1 115 ? -10.352 -11.664 8.453 1 93.94 115 ILE B N 1
ATOM 3198 C CA . ILE B 1 115 ? -9.031 -11.43 7.895 1 93.94 115 ILE B CA 1
ATOM 3199 C C . ILE B 1 115 ? -8.094 -12.57 8.289 1 93.94 115 ILE B C 1
ATOM 3201 O O . ILE B 1 115 ? -7.305 -13.047 7.473 1 93.94 115 ILE B O 1
ATOM 3205 N N . CYS B 1 116 ? -8.188 -13.031 9.438 1 94 116 CYS B N 1
ATOM 3206 C CA . CYS B 1 116 ? -7.359 -14.133 9.914 1 94 116 CYS B CA 1
ATOM 3207 C C . CYS B 1 116 ? -7.652 -15.414 9.133 1 94 116 CYS B C 1
ATOM 3209 O O . CYS B 1 116 ? -6.73 -16.094 8.672 1 94 116 CYS B O 1
ATOM 3211 N N . CYS B 1 117 ? -8.891 -15.672 8.961 1 94.44 117 CYS B N 1
ATOM 3212 C CA . CYS B 1 117 ? -9.289 -16.859 8.219 1 94.44 117 CYS B CA 1
ATOM 3213 C C . CYS B 1 117 ? -8.859 -16.766 6.762 1 94.44 117 CYS B C 1
ATOM 3215 O O . CYS B 1 117 ? -8.438 -17.75 6.168 1 94.44 117 CYS B O 1
ATOM 3217 N N . ASP B 1 118 ? -8.977 -15.633 6.32 1 93.69 118 ASP B N 1
ATOM 3218 C CA . ASP B 1 118 ? -8.594 -15.414 4.93 1 93.69 118 ASP B CA 1
ATOM 3219 C C . ASP B 1 118 ? -7.102 -15.641 4.727 1 93.69 118 ASP B C 1
ATOM 3221 O O . ASP B 1 118 ? -6.684 -16.172 3.689 1 93.69 118 ASP B O 1
ATOM 3225 N N . HIS B 1 119 ? -6.301 -15.297 5.66 1 93.94 119 HIS B N 1
ATOM 3226 C CA . HIS B 1 119 ? -4.863 -15.523 5.57 1 93.94 119 HIS B CA 1
ATOM 3227 C C . HIS B 1 119 ? -4.523 -17 5.711 1 93.94 119 HIS B C 1
ATOM 3229 O O . HIS B 1 119 ? -3.607 -17.5 5.047 1 93.94 119 HIS B O 1
ATOM 3235 N N . LEU B 1 120 ? -5.25 -17.656 6.504 1 92.94 120 LEU B N 1
ATOM 3236 C CA . LEU B 1 120 ? -5.031 -19.094 6.637 1 92.94 120 LEU B CA 1
ATOM 3237 C C . LEU B 1 120 ? -5.383 -19.828 5.344 1 92.94 120 LEU B C 1
ATOM 3239 O O . LEU B 1 120 ? -4.66 -20.734 4.922 1 92.94 120 LEU B O 1
ATOM 3243 N N . ARG B 1 121 ? -6.438 -19.406 4.801 1 93.12 121 ARG B N 1
ATOM 3244 C CA . ARG B 1 121 ? -6.809 -19.953 3.502 1 93.12 121 ARG B CA 1
ATOM 3245 C C . ARG B 1 121 ? -5.715 -19.703 2.469 1 93.12 121 ARG B C 1
ATOM 3247 O O . ARG B 1 121 ? -5.344 -20.609 1.722 1 93.12 121 ARG B O 1
ATOM 3254 N N . TRP B 1 122 ? -5.215 -18.516 2.482 1 92.69 122 TRP B N 1
ATOM 3255 C CA . TRP B 1 122 ? -4.199 -18.109 1.516 1 92.69 122 TRP B CA 1
ATOM 3256 C C . TRP B 1 122 ? -2.918 -18.906 1.709 1 92.69 122 TRP B C 1
ATOM 3258 O O . TRP B 1 122 ? -2.332 -19.391 0.739 1 92.69 122 TRP B O 1
ATOM 3268 N N . LEU B 1 123 ? -2.479 -19.125 2.93 1 91.94 123 LEU B N 1
ATOM 3269 C CA . LEU B 1 123 ? -1.27 -19.875 3.234 1 91.94 123 LEU B CA 1
ATOM 3270 C C . LEU B 1 123 ? -1.406 -21.328 2.781 1 91.94 123 LEU B C 1
ATOM 3272 O O . LEU B 1 123 ? -0.431 -21.938 2.34 1 91.94 123 LEU B O 1
ATOM 3276 N N . GLY B 1 124 ? -2.609 -21.828 2.824 1 91.56 124 GLY B N 1
ATOM 3277 C CA . GLY B 1 124 ? -2.863 -23.172 2.33 1 91.56 124 GLY B CA 1
ATOM 3278 C C . GLY B 1 124 ? -2.891 -23.266 0.815 1 91.56 124 GLY B C 1
ATOM 3279 O O . GLY B 1 124 ? -2.367 -24.219 0.231 1 91.56 124 GLY B O 1
ATOM 3280 N N . GLU B 1 125 ? -3.385 -22.266 0.277 1 90.88 125 GLU B N 1
ATOM 3281 C CA . GLU B 1 125 ? -3.531 -22.25 -1.176 1 90.88 125 GLU B CA 1
ATOM 3282 C C . GLU B 1 125 ? -2.172 -22.156 -1.864 1 90.88 125 GLU B C 1
ATOM 3284 O O . GLU B 1 125 ? -1.952 -22.797 -2.896 1 90.88 125 GLU B O 1
ATOM 3289 N N . ILE B 1 126 ? -1.23 -21.375 -1.295 1 89.75 126 ILE B N 1
ATOM 3290 C CA . ILE B 1 126 ? 0.061 -21.188 -1.946 1 89.75 126 ILE B CA 1
ATOM 3291 C C . ILE B 1 126 ? 1.007 -22.312 -1.55 1 89.75 126 ILE B C 1
ATOM 3293 O O . ILE B 1 126 ? 2.129 -22.391 -2.055 1 89.75 126 ILE B O 1
ATOM 3297 N N . GLY B 1 127 ? 0.642 -23.172 -0.597 1 88.25 127 GLY B N 1
ATOM 3298 C CA . GLY B 1 127 ? 1.388 -24.375 -0.277 1 88.25 127 GLY B CA 1
ATOM 3299 C C . GLY B 1 127 ? 2.379 -24.188 0.854 1 88.25 127 GLY B C 1
ATOM 3300 O O . GLY B 1 127 ? 3.33 -24.953 0.993 1 88.25 127 GLY B O 1
ATOM 3301 N N . VAL B 1 128 ? 2.283 -23.141 1.603 1 89.31 128 VAL B N 1
ATOM 3302 C CA . VAL B 1 128 ? 3.158 -22.938 2.752 1 89.31 128 VAL B CA 1
ATOM 3303 C C . VAL B 1 128 ? 2.857 -23.984 3.818 1 89.31 128 VAL B C 1
ATOM 3305 O O . VAL B 1 128 ? 3.771 -24.609 4.371 1 89.31 128 VAL B O 1
ATOM 3308 N N . PHE B 1 129 ? 1.557 -24.141 4.02 1 88.5 129 PHE B N 1
ATOM 3309 C CA . PHE B 1 129 ? 1.128 -25.219 4.914 1 88.5 129 PHE B CA 1
ATOM 3310 C C . PHE B 1 129 ? 0.26 -26.219 4.172 1 88.5 129 PHE B C 1
ATOM 3312 O O . PHE B 1 129 ? -0.927 -25.984 3.945 1 88.5 129 PHE B O 1
ATOM 3319 N N . LYS B 1 130 ? 0.839 -27.328 3.842 1 83.25 130 LYS B N 1
ATOM 3320 C CA . LYS B 1 130 ? 0.151 -28.328 3.041 1 83.25 130 LYS B CA 1
ATOM 3321 C C . LYS B 1 130 ? -0.941 -29.031 3.852 1 83.25 130 LYS B C 1
ATOM 3323 O O . LYS B 1 130 ? -1.899 -29.562 3.285 1 83.25 130 LYS B O 1
ATOM 3328 N N . SER B 1 131 ? -0.837 -28.969 5.117 1 84.94 131 SER B N 1
ATOM 3329 C CA . SER B 1 131 ? -1.781 -29.672 5.977 1 84.94 131 SER B CA 1
ATOM 3330 C C . SER B 1 131 ? -3.057 -28.859 6.184 1 84.94 131 SER B C 1
ATOM 3332 O O . SER B 1 131 ? -4.066 -29.391 6.645 1 84.94 131 SER B O 1
ATOM 3334 N N . ILE B 1 132 ? -3.006 -27.656 5.691 1 85.06 132 ILE B N 1
ATOM 3335 C CA . ILE B 1 132 ? -4.16 -26.781 5.914 1 85.06 132 ILE B CA 1
ATOM 3336 C C . ILE B 1 132 ? -5.219 -27.047 4.852 1 85.06 132 ILE B C 1
ATOM 3338 O O . ILE B 1 132 ? -4.914 -27.078 3.656 1 85.06 132 ILE B O 1
ATOM 3342 N N . ASP B 1 133 ? -6.363 -27.375 5.348 1 89.56 133 ASP B N 1
ATOM 3343 C CA . ASP B 1 133 ? -7.504 -27.453 4.441 1 89.56 133 ASP B CA 1
ATOM 3344 C C . ASP B 1 133 ? -7.969 -26.062 4.027 1 89.56 133 ASP B C 1
ATOM 3346 O O . ASP B 1 133 ? -8.789 -25.438 4.715 1 89.56 133 ASP B O 1
ATOM 3350 N N . TRP B 1 134 ? -7.461 -25.609 2.951 1 87.94 134 TRP B N 1
ATOM 3351 C CA . TRP B 1 134 ? -7.707 -24.234 2.551 1 87.94 134 TRP B CA 1
ATOM 3352 C C . TRP B 1 134 ? -9.164 -24.031 2.164 1 87.94 134 TRP B C 1
ATOM 3354 O O . TRP B 1 134 ? -9.695 -22.922 2.285 1 87.94 134 TRP B O 1
ATOM 3364 N N . LYS B 1 135 ? -9.953 -25.078 1.842 1 89.69 135 LYS B N 1
ATOM 3365 C CA . LYS B 1 135 ? -11.375 -24.938 1.531 1 89.69 135 LYS B CA 1
ATOM 3366 C C . LYS B 1 135 ? -12.188 -24.641 2.787 1 89.69 135 LYS B C 1
ATOM 3368 O O . LYS B 1 135 ? -13.07 -23.781 2.771 1 89.69 135 LYS B O 1
ATOM 3373 N N . LYS B 1 136 ? -11.812 -25.312 3.84 1 91.38 136 LYS B N 1
ATOM 3374 C CA . LYS B 1 136 ? -12.508 -25.109 5.109 1 91.38 136 LYS B CA 1
ATOM 3375 C C . LYS B 1 136 ? -12.312 -23.672 5.602 1 91.38 136 LYS B C 1
ATOM 3377 O O . LYS B 1 136 ? -13.273 -23.031 6.027 1 91.38 136 LYS B O 1
ATOM 3382 N N . TRP B 1 137 ? -11.141 -23.219 5.535 1 92.25 137 TRP B N 1
ATOM 3383 C CA . TRP B 1 137 ? -10.852 -21.875 6.016 1 92.25 137 TRP B CA 1
ATOM 3384 C C . TRP B 1 137 ? -11.453 -20.812 5.09 1 92.25 137 TRP B C 1
ATOM 3386 O O . TRP B 1 137 ? -11.789 -19.719 5.531 1 92.25 137 TRP B O 1
ATOM 3396 N N . GLY B 1 138 ? -11.609 -21.188 3.857 1 92.19 138 GLY B N 1
ATOM 3397 C CA . GLY B 1 138 ? -12.32 -20.312 2.936 1 92.19 138 GLY B CA 1
ATOM 3398 C C . GLY B 1 138 ? -13.789 -20.141 3.291 1 92.19 138 GLY B C 1
ATOM 3399 O O . GLY B 1 138 ? -14.305 -19.016 3.266 1 92.19 138 GLY B O 1
ATOM 3400 N N . ASP B 1 139 ? -14.352 -21.203 3.646 1 93.19 139 ASP B N 1
ATOM 3401 C CA . ASP B 1 139 ? -15.75 -21.156 4.059 1 93.19 139 ASP B CA 1
ATOM 3402 C C . ASP B 1 139 ? -15.922 -20.344 5.344 1 93.19 139 ASP B C 1
ATOM 3404 O O . ASP B 1 139 ? -16.844 -19.531 5.449 1 93.19 139 ASP B O 1
ATOM 3408 N N . ARG B 1 140 ? -15.039 -20.609 6.25 1 93.25 140 ARG B N 1
ATOM 3409 C CA . ARG B 1 140 ? -15.094 -19.859 7.508 1 93.25 140 ARG B CA 1
ATOM 3410 C C . ARG B 1 140 ? -14.906 -18.375 7.273 1 93.25 140 ARG B C 1
ATOM 3412 O O . ARG B 1 140 ? -15.578 -17.547 7.902 1 93.25 140 ARG B O 1
ATOM 3419 N N . SER B 1 141 ? -13.992 -18.094 6.41 1 94.38 141 SER B N 1
ATOM 3420 C CA . SER B 1 141 ? -13.75 -16.688 6.078 1 94.38 141 SER B CA 1
ATOM 3421 C C . SER B 1 141 ? -15 -16.031 5.512 1 94.38 141 SER B C 1
ATOM 3423 O O . SER B 1 141 ? -15.344 -14.906 5.887 1 94.38 141 SER B O 1
ATOM 3425 N N . THR B 1 142 ? -15.695 -16.719 4.684 1 93.44 142 THR B N 1
ATOM 3426 C CA . THR B 1 142 ? -16.891 -16.188 4.055 1 93.44 142 THR B CA 1
ATOM 3427 C C . THR B 1 142 ? -18 -15.969 5.086 1 93.44 142 THR B C 1
ATOM 3429 O O . THR B 1 142 ? -18.719 -14.977 5.031 1 93.44 142 THR B O 1
ATOM 3432 N N . TRP B 1 143 ? -18.047 -16.812 5.992 1 95.44 143 TRP B N 1
ATOM 3433 C CA . TRP B 1 143 ? -19.031 -16.688 7.055 1 95.44 143 TRP B CA 1
ATOM 3434 C C . TRP B 1 143 ? -18.719 -15.484 7.945 1 95.44 143 TRP B C 1
ATOM 3436 O O . TRP B 1 143 ? -19.625 -14.766 8.367 1 95.44 143 TRP B O 1
ATOM 3446 N N . CYS B 1 144 ? -17.547 -15.359 8.242 1 95.69 144 CYS B N 1
ATOM 3447 C CA . CYS B 1 144 ? -17.141 -14.227 9.055 1 95.69 144 CYS B CA 1
ATOM 3448 C C . CYS B 1 144 ? -17.375 -12.914 8.312 1 95.69 144 CYS B C 1
ATOM 3450 O O . CYS B 1 144 ? -17.75 -11.914 8.922 1 95.69 144 CYS B O 1
ATOM 3452 N N . TRP B 1 145 ? -17.094 -12.977 7.051 1 94.94 145 TRP B N 1
ATOM 3453 C CA . TRP B 1 145 ? -17.375 -11.797 6.238 1 94.94 145 TRP B CA 1
ATOM 3454 C C . TRP B 1 145 ? -18.859 -11.469 6.254 1 94.94 145 TRP B C 1
ATOM 3456 O O . TRP B 1 145 ? -19.25 -10.305 6.379 1 94.94 145 TRP B O 1
ATOM 3466 N N . PHE B 1 146 ? -19.688 -12.461 6.188 1 95.81 146 PHE B N 1
ATOM 3467 C CA . PHE B 1 146 ? -21.125 -12.297 6.262 1 95.81 146 PHE B CA 1
ATOM 3468 C C . PHE B 1 146 ? -21.531 -11.688 7.602 1 95.81 146 PHE B C 1
ATOM 3470 O O . PHE B 1 146 ? -22.328 -10.75 7.648 1 95.81 146 PHE B O 1
ATOM 3477 N N . ALA B 1 147 ? -21 -12.188 8.641 1 96 147 ALA B N 1
ATOM 3478 C CA . ALA B 1 147 ? -21.281 -11.664 9.977 1 96 147 ALA B CA 1
ATOM 3479 C C . ALA B 1 147 ? -20.875 -10.195 10.078 1 96 147 ALA B C 1
ATOM 3481 O O . ALA B 1 147 ? -21.578 -9.391 10.695 1 96 147 ALA B O 1
ATOM 3482 N N . GLY B 1 148 ? -19.781 -9.891 9.516 1 95.69 148 GLY B N 1
ATOM 3483 C CA . GLY B 1 148 ? -19.344 -8.5 9.5 1 95.69 148 GLY B CA 1
ATOM 3484 C C . GLY B 1 148 ? -20.297 -7.582 8.758 1 95.69 148 GLY B C 1
ATOM 3485 O O . GLY B 1 148 ? -20.531 -6.453 9.188 1 95.69 148 GLY B O 1
ATOM 3486 N N . LEU B 1 149 ? -20.766 -8.086 7.719 1 96.06 149 LEU B N 1
ATOM 3487 C CA . LEU B 1 149 ? -21.703 -7.316 6.922 1 96.06 149 LEU B CA 1
ATOM 3488 C C . LEU B 1 149 ? -22.984 -7.055 7.703 1 96.06 149 LEU B C 1
ATOM 3490 O O . LEU B 1 149 ? -23.531 -5.945 7.668 1 96.06 149 LEU B O 1
ATOM 3494 N N . VAL B 1 150 ? -23.422 -8.016 8.359 1 96.25 150 VAL B N 1
ATOM 3495 C CA . VAL B 1 150 ? -24.625 -7.875 9.195 1 96.25 150 VAL B CA 1
ATOM 3496 C C . VAL B 1 150 ? -24.375 -6.824 10.273 1 96.25 150 VAL B C 1
ATOM 3498 O O . VAL B 1 150 ? -25.234 -5.973 10.523 1 96.25 150 VAL B O 1
ATOM 3501 N N . GLY B 1 151 ? -23.25 -6.898 10.875 1 96.44 151 GLY B N 1
ATOM 3502 C CA . GLY B 1 151 ? -22.891 -5.891 11.859 1 96.44 151 GLY B CA 1
ATOM 3503 C C . GLY B 1 151 ? -22.828 -4.492 11.289 1 96.44 151 GLY B C 1
ATOM 3504 O O . GLY B 1 151 ? -23.266 -3.529 11.93 1 96.44 151 GLY B O 1
ATOM 3505 N N . SER B 1 152 ? -22.359 -4.41 10.133 1 96.06 152 SER B N 1
ATOM 3506 C CA . SER B 1 152 ? -22.25 -3.111 9.469 1 96.06 152 SER B CA 1
ATOM 3507 C C . SER B 1 152 ? -23.625 -2.527 9.172 1 96.06 152 SER B C 1
ATOM 3509 O O . SER B 1 152 ? -23.859 -1.331 9.367 1 96.06 152 SER B O 1
ATOM 3511 N N . LEU B 1 153 ? -24.484 -3.355 8.742 1 96.31 153 LEU B N 1
ATOM 3512 C CA . LEU B 1 153 ? -25.844 -2.9 8.445 1 96.31 153 LEU B CA 1
ATOM 3513 C C . LEU B 1 153 ? -26.578 -2.506 9.727 1 96.31 153 LEU B C 1
ATOM 3515 O O . LEU B 1 153 ? -27.328 -1.522 9.742 1 96.31 153 LEU B O 1
ATOM 3519 N N . ALA B 1 154 ? -26.344 -3.221 10.742 1 96.31 154 ALA B N 1
ATOM 3520 C CA . ALA B 1 154 ? -26.922 -2.875 12.039 1 96.31 154 ALA B CA 1
ATOM 3521 C C . ALA B 1 154 ? -26.406 -1.525 12.531 1 96.31 154 ALA B C 1
ATOM 3523 O O . ALA B 1 154 ? -27.188 -0.708 13.039 1 96.31 154 ALA B O 1
ATOM 3524 N N . MET B 1 155 ? -25.188 -1.328 12.375 1 94.94 155 MET B N 1
ATOM 3525 C CA . MET B 1 155 ? -24.594 -0.057 12.781 1 94.94 155 MET B CA 1
ATOM 3526 C C . MET B 1 155 ? -25.156 1.094 11.953 1 94.94 155 MET B C 1
ATOM 3528 O O . MET B 1 155 ? -25.438 2.166 12.484 1 94.94 155 MET B O 1
ATOM 3532 N N . ASP B 1 156 ? -25.25 0.814 10.688 1 95.25 156 ASP B N 1
ATOM 3533 C CA . ASP B 1 156 ? -25.828 1.827 9.812 1 95.25 156 ASP B CA 1
ATOM 3534 C C . ASP B 1 156 ? -27.234 2.197 10.258 1 95.25 156 ASP B C 1
ATOM 3536 O O . ASP B 1 156 ? -27.609 3.375 10.258 1 95.25 156 ASP B O 1
ATOM 3540 N N . ALA B 1 157 ? -27.969 1.261 10.617 1 95.25 157 ALA B N 1
ATOM 3541 C CA . ALA B 1 157 ? -29.328 1.499 11.086 1 95.25 157 ALA B CA 1
ATOM 3542 C C . ALA B 1 157 ? -29.344 2.328 12.367 1 95.25 157 ALA B C 1
ATOM 3544 O O . ALA B 1 157 ? -30.125 3.264 12.5 1 95.25 157 ALA B O 1
ATOM 3545 N N . LEU B 1 158 ? -28.469 1.964 13.25 1 93.81 158 LEU B N 1
ATOM 3546 C CA . LEU B 1 158 ? -28.375 2.705 14.5 1 93.81 158 LEU B CA 1
ATOM 3547 C C . LEU B 1 158 ? -27.953 4.148 14.25 1 93.81 158 LEU B C 1
ATOM 3549 O O . LEU B 1 158 ? -28.531 5.078 14.82 1 93.81 158 LEU B O 1
ATOM 3553 N N . GLN B 1 159 ? -27 4.316 13.422 1 93.31 159 GLN B N 1
ATOM 3554 C CA . GLN B 1 159 ? -26.484 5.652 13.117 1 93.31 159 GLN B CA 1
ATOM 3555 C C . GLN B 1 159 ? -27.547 6.492 12.406 1 93.31 159 GLN B C 1
ATOM 3557 O O . GLN B 1 159 ? -27.656 7.695 12.648 1 93.31 159 GLN B O 1
ATOM 3562 N N . LEU B 1 160 ? -28.25 5.867 11.539 1 93.56 160 LEU B N 1
ATOM 3563 C CA . LEU B 1 160 ? -29.312 6.578 10.828 1 93.56 160 LEU B CA 1
ATOM 3564 C C . LEU B 1 160 ? -30.406 7.016 11.789 1 93.56 160 LEU B C 1
ATOM 3566 O O . LEU B 1 160 ? -30.891 8.156 11.719 1 93.56 160 LEU B O 1
ATOM 3570 N N . ARG B 1 161 ? -30.75 6.203 12.656 1 92.75 161 ARG B N 1
ATOM 3571 C CA . ARG B 1 161 ? -31.766 6.539 13.656 1 92.75 161 ARG B CA 1
ATOM 3572 C C . ARG B 1 161 ? -31.281 7.68 14.555 1 92.75 161 ARG B C 1
ATOM 3574 O O . ARG B 1 161 ? -32.062 8.609 14.836 1 92.75 161 ARG B O 1
ATOM 3581 N N . ALA B 1 162 ? -30.078 7.539 14.992 1 90.25 162 ALA B N 1
ATOM 3582 C CA . ALA B 1 162 ? -29.5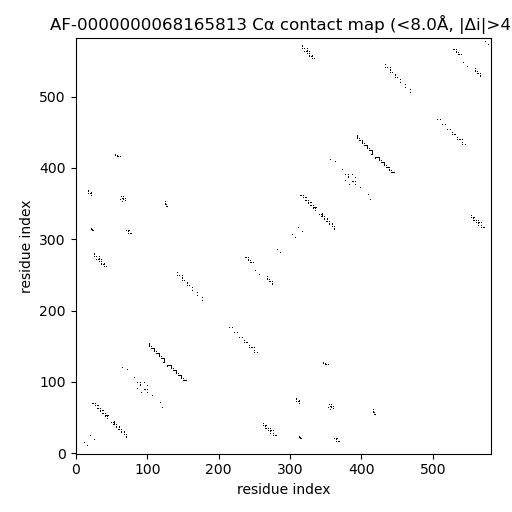16 8.586 15.836 1 90.25 162 ALA B CA 1
ATOM 3583 C C . ALA B 1 162 ? -29.453 9.914 15.102 1 90.25 162 ALA B C 1
ATOM 3585 O O . ALA B 1 162 ? -29.734 10.969 15.672 1 90.25 162 ALA B O 1
ATOM 3586 N N . SER B 1 163 ? -29.062 9.852 13.836 1 91.06 163 SER B N 1
ATOM 3587 C CA . SER B 1 163 ? -28.953 11.062 13.031 1 91.06 163 SER B CA 1
ATOM 3588 C C . SER B 1 163 ? -30.312 11.703 12.805 1 91.06 163 SER B C 1
ATOM 3590 O O . SER B 1 163 ? -30.453 12.93 12.883 1 91.06 163 SER B O 1
ATOM 3592 N N . LEU B 1 164 ? -31.281 10.93 12.57 1 91.75 164 LEU B N 1
ATOM 3593 C CA . LEU B 1 164 ? -32.625 11.438 12.352 1 91.75 164 LEU B CA 1
ATOM 3594 C C . LEU B 1 164 ? -33.219 12.023 13.633 1 91.75 164 LEU B C 1
ATOM 3596 O O . LEU B 1 164 ? -33.906 13.055 13.594 1 91.75 164 LEU B O 1
ATOM 3600 N N . THR B 1 165 ? -32.938 11.438 14.719 1 90.44 165 THR B N 1
ATOM 3601 C CA . THR B 1 165 ? -33.406 11.945 16 1 90.44 165 THR B CA 1
ATOM 3602 C C . THR B 1 165 ? -32.75 13.281 16.328 1 90.44 165 THR B C 1
ATOM 3604 O O . THR B 1 165 ? -33.406 14.211 16.781 1 90.44 165 THR B O 1
ATOM 3607 N N . ARG B 1 166 ? -31.516 13.297 16.078 1 89.69 166 ARG B N 1
ATOM 3608 C CA . ARG B 1 166 ? -30.781 14.539 16.328 1 89.69 166 ARG B CA 1
ATOM 3609 C C . ARG B 1 166 ? -31.281 15.664 15.422 1 89.69 166 ARG B C 1
ATOM 3611 O O . ARG B 1 166 ? -31.359 16.812 15.836 1 89.69 166 ARG B O 1
ATOM 3618 N N . GLU B 1 167 ? -31.562 15.305 14.203 1 90.81 167 GLU B N 1
ATOM 3619 C CA . GLU B 1 167 ? -32.094 16.297 13.273 1 90.81 167 GLU B CA 1
ATOM 3620 C C . GLU B 1 167 ? -33.438 16.828 13.766 1 90.81 167 GLU B C 1
ATOM 3622 O O . GLU B 1 167 ? -33.719 18.031 13.703 1 90.81 167 GLU B O 1
ATOM 3627 N N . ARG B 1 168 ? -34.219 16.016 14.281 1 89.44 168 ARG B N 1
ATOM 3628 C CA . ARG B 1 168 ? -35.531 16.406 14.805 1 89.44 168 ARG B CA 1
ATOM 3629 C C . ARG B 1 168 ? -35.375 17.344 16 1 89.44 168 ARG B C 1
ATOM 3631 O O . ARG B 1 168 ? -36.125 18.328 16.125 1 89.44 168 ARG B O 1
ATOM 3638 N N . LEU B 1 169 ? -34.469 17.062 16.75 1 87.88 169 LEU B N 1
ATOM 3639 C CA . LEU B 1 169 ? -34.219 17.875 17.938 1 87.88 169 LEU B CA 1
ATOM 3640 C C . LEU B 1 169 ? -33.719 19.266 17.547 1 87.88 169 LEU B C 1
ATOM 3642 O O . LEU B 1 169 ? -34.125 20.266 18.109 1 87.88 169 LEU B O 1
ATOM 3646 N N . LEU B 1 170 ? -32.875 19.234 16.594 1 87 170 LEU B N 1
ATOM 3647 C CA . LEU B 1 170 ? -32.281 20.5 16.141 1 87 170 LEU B CA 1
ATOM 3648 C C . LEU B 1 170 ? -33.344 21.344 15.438 1 87 170 LEU B C 1
ATOM 3650 O O . LEU B 1 170 ? -33.375 22.562 15.602 1 87 170 LEU B O 1
ATOM 3654 N N . LEU B 1 171 ? -34.188 20.719 14.734 1 87.81 171 LEU B N 1
ATOM 3655 C CA . LEU B 1 171 ? -35.25 21.438 14.047 1 87.81 171 LEU B CA 1
ATOM 3656 C C . LEU B 1 171 ? -36.281 21.984 15.039 1 87.81 171 LEU B C 1
ATOM 3658 O O . LEU B 1 171 ? -36.812 23.078 14.852 1 87.81 171 LEU B O 1
ATOM 3662 N N . GLN B 1 172 ? -36.5 21.344 16.078 1 85.38 172 GLN B N 1
ATOM 3663 C CA . GLN B 1 172 ? -37.406 21.797 17.125 1 85.38 172 GLN B CA 1
ATOM 3664 C C . GLN B 1 172 ? -36.812 23 17.875 1 85.38 172 GLN B C 1
ATOM 3666 O O . GLN B 1 172 ? -37.5 23.953 18.172 1 85.38 172 GLN B O 1
ATOM 3671 N N . ASP B 1 173 ? -35.562 22.859 18.047 1 82.12 173 ASP B N 1
ATOM 3672 C CA . ASP B 1 173 ? -34.875 23.969 18.703 1 82.12 173 ASP B CA 1
ATOM 3673 C C . ASP B 1 173 ? -34.906 25.234 17.844 1 82.12 173 ASP B C 1
ATOM 3675 O O . ASP B 1 173 ? -35.094 26.328 18.359 1 82.12 173 ASP B O 1
ATOM 3679 N N . LEU B 1 174 ? -34.75 25.062 16.578 1 82.62 174 LEU B N 1
ATOM 3680 C CA . LEU B 1 174 ? -34.781 26.172 15.656 1 82.62 174 LEU B CA 1
ATOM 3681 C C . LEU B 1 174 ? -36.188 26.766 15.555 1 82.62 174 LEU B C 1
ATOM 3683 O O . LEU B 1 174 ? -36.344 27.984 15.477 1 82.62 174 LEU B O 1
ATOM 3687 N N . LYS B 1 175 ? -37.156 26 15.641 1 81.5 175 LYS B N 1
ATOM 3688 C CA . LYS B 1 175 ? -38.531 26.469 15.609 1 81.5 175 LYS B CA 1
ATOM 3689 C C . LYS B 1 175 ? -38.906 27.203 16.891 1 81.5 175 LYS B C 1
ATOM 3691 O O . LYS B 1 175 ? -39.562 28.234 16.844 1 81.5 175 LYS B O 1
ATOM 3696 N N . ASP B 1 176 ? -38.406 26.812 17.953 1 77.88 176 ASP B N 1
ATOM 3697 C CA . ASP B 1 176 ? -38.688 27.422 19.25 1 77.88 176 ASP B CA 1
ATOM 3698 C C . ASP B 1 176 ? -37.969 28.75 19.391 1 77.88 176 ASP B C 1
ATOM 3700 O O . ASP B 1 176 ? -38.5 29.688 20.016 1 77.88 176 ASP B O 1
ATOM 3704 N N . SER B 1 177 ? -36.812 28.781 18.812 1 71.69 177 SER B N 1
ATOM 3705 C CA . SER B 1 177 ? -36.062 30.016 18.859 1 71.69 177 SER B CA 1
ATOM 3706 C C . SER B 1 177 ? -36.688 31.094 17.984 1 71.69 177 SER B C 1
ATOM 3708 O O . SER B 1 177 ? -36.594 32.281 18.281 1 71.69 177 SER B O 1
ATOM 3710 N N . GLN B 1 178 ? -37.281 30.734 16.938 1 65.69 178 GLN B N 1
ATOM 3711 C CA . GLN B 1 178 ? -37.969 31.688 16.062 1 65.69 178 GLN B CA 1
ATOM 3712 C C . GLN B 1 178 ? -39.25 32.219 16.703 1 65.69 178 GLN B C 1
ATOM 3714 O O . GLN B 1 178 ? -39.625 33.375 16.5 1 65.69 178 GLN B O 1
ATOM 3719 N N . LEU B 1 179 ? -39.875 31.516 17.5 1 58.22 179 LEU B N 1
ATOM 3720 C CA . LEU B 1 179 ? -41.125 31.922 18.141 1 58.22 179 LEU B CA 1
ATOM 3721 C C . LEU B 1 179 ? -40.875 32.875 19.297 1 58.22 179 LEU B C 1
ATOM 3723 O O . LEU B 1 179 ? -41.688 33.719 19.609 1 58.22 179 LEU B O 1
ATOM 3727 N N . GLN B 1 180 ? -39.75 33 19.859 1 53.09 180 GLN B N 1
ATOM 3728 C CA . GLN B 1 180 ? -39.531 33.812 21.047 1 53.09 180 GLN B CA 1
ATOM 3729 C C . GLN B 1 180 ? -39.438 35.312 20.656 1 53.09 180 GLN B C 1
ATOM 3731 O O . GLN B 1 180 ? -39.812 36.188 21.438 1 53.09 180 GLN B O 1
ATOM 3736 N N . PRO B 1 181 ? -38.875 35.75 19.531 1 50.78 181 PRO B N 1
ATOM 3737 C CA . PRO B 1 181 ? -38.844 37.188 19.391 1 50.78 181 PRO B CA 1
ATOM 3738 C C . PRO B 1 181 ? -40.25 37.812 19.297 1 50.78 181 PRO B C 1
ATOM 3740 O O . PRO B 1 181 ? -40.438 38.938 19.734 1 50.78 181 PRO B O 1
ATOM 3743 N N . HIS B 1 182 ? -41.156 37.188 18.703 1 46.06 182 HIS B N 1
ATOM 3744 C CA . HIS B 1 182 ? -42.438 37.844 18.516 1 46.06 182 HIS B CA 1
ATOM 3745 C C . HIS B 1 182 ? -43.188 37.906 19.828 1 46.06 182 HIS B C 1
ATOM 3747 O O . HIS B 1 182 ? -44 38.844 20.031 1 46.06 182 HIS B O 1
ATOM 3753 N N . GLN B 1 183 ? -43.031 37 20.672 1 46.19 183 GLN B N 1
ATOM 3754 C CA . GLN B 1 183 ? -43.781 37.094 21.906 1 46.19 183 GLN B CA 1
ATOM 3755 C C . GLN B 1 183 ? -43.188 38.156 22.828 1 46.19 183 GLN B C 1
ATOM 3757 O O . GLN B 1 183 ? -43.906 38.844 23.562 1 46.19 183 GLN B O 1
ATOM 3762 N N . LEU B 1 184 ? -41.938 38.344 22.734 1 44.84 184 LEU B N 1
ATOM 3763 C CA . LEU B 1 184 ? -41.312 39.406 23.547 1 44.84 184 LEU B CA 1
ATOM 3764 C C . LEU B 1 184 ? -41.688 40.781 23 1 44.84 184 LEU B C 1
ATOM 3766 O O . LEU B 1 184 ? -41.875 41.719 23.781 1 44.84 184 LEU B O 1
ATOM 3770 N N . ASP B 1 185 ? -41.781 40.938 21.734 1 45.34 185 ASP B N 1
ATOM 3771 C CA . ASP B 1 185 ? -42.219 42.219 21.172 1 45.34 185 ASP B CA 1
ATOM 3772 C C . ASP B 1 185 ? -43.656 42.531 21.594 1 45.34 185 ASP B C 1
ATOM 3774 O O . ASP B 1 185 ? -44 43.688 21.828 1 45.34 185 ASP B O 1
ATOM 3778 N N . GLN B 1 186 ? -44.5 41.531 21.672 1 46.16 186 GLN B N 1
ATOM 3779 C CA . GLN B 1 186 ? -45.844 41.812 22.109 1 46.16 186 GLN B CA 1
ATOM 3780 C C . GLN B 1 186 ? -45.875 42.188 23.594 1 46.16 186 GLN B C 1
ATOM 3782 O O . GLN B 1 186 ? -46.688 43.031 24.016 1 46.16 186 GLN B O 1
ATOM 3787 N N . LEU B 1 187 ? -45.031 41.562 24.328 1 43.44 187 LEU B N 1
ATOM 3788 C CA . LEU B 1 187 ? -45.031 41.906 25.75 1 43.44 187 LEU B CA 1
ATOM 3789 C C . LEU B 1 187 ? -44.438 43.281 25.969 1 43.44 187 LEU B C 1
ATOM 3791 O O . LEU B 1 187 ? -44.906 44.062 26.812 1 43.44 187 LEU B O 1
ATOM 3795 N N . ASP B 1 188 ? -43.406 43.688 25.172 1 45.06 188 ASP B N 1
ATOM 3796 C CA . ASP B 1 188 ? -42.812 45 25.281 1 45.06 188 ASP B CA 1
ATOM 3797 C C . ASP B 1 188 ? -43.812 46.062 24.812 1 45.06 188 ASP B C 1
ATOM 3799 O O . ASP B 1 188 ? -43.781 47.219 25.297 1 45.06 188 ASP B O 1
ATOM 3803 N N . GLN B 1 189 ? -44.562 45.688 23.734 1 45.84 189 GLN B N 1
ATOM 3804 C CA . GLN B 1 189 ? -45.562 46.688 23.312 1 45.84 189 GLN B CA 1
ATOM 3805 C C . GLN B 1 189 ? -46.594 46.938 24.422 1 45.84 189 GLN B C 1
ATOM 3807 O O . GLN B 1 189 ? -47.094 48.062 24.547 1 45.84 189 GLN B O 1
ATOM 3812 N N . ARG B 1 190 ? -46.938 45.875 25.203 1 44.25 190 ARG B N 1
ATOM 3813 C CA . ARG B 1 190 ? -47.906 46.156 26.266 1 44.25 190 ARG B CA 1
ATOM 3814 C C . ARG B 1 190 ? -47.25 47.031 27.359 1 44.25 190 ARG B C 1
ATOM 3816 O O . ARG B 1 190 ? -47.938 47.812 28 1 44.25 190 ARG B O 1
ATOM 3823 N N . LEU B 1 191 ? -45.969 46.688 27.594 1 41.62 191 LEU B N 1
ATOM 3824 C CA . LEU B 1 191 ? -45.406 47.469 28.688 1 41.62 191 LEU B CA 1
ATOM 3825 C C . LEU B 1 191 ? -45.094 48.906 28.25 1 41.62 191 LEU B C 1
ATOM 3827 O O . LEU B 1 191 ? -45 49.781 29.094 1 41.62 191 LEU B O 1
ATOM 3831 N N . THR B 1 192 ? -44.781 49.094 26.953 1 40.53 192 THR B N 1
ATOM 3832 C CA . THR B 1 192 ? -44.406 50.438 26.562 1 40.53 192 THR B CA 1
ATOM 3833 C C . THR B 1 192 ? -45.594 51.375 26.656 1 40.53 192 THR B C 1
ATOM 3835 O O . THR B 1 192 ? -45.469 52.562 26.359 1 40.53 192 THR B O 1
ATOM 3838 N N . THR B 1 193 ? -46.75 50.875 26.844 1 38.84 193 THR B N 1
ATOM 3839 C CA . THR B 1 193 ? -47.75 51.938 26.906 1 38.84 193 THR B CA 1
ATOM 3840 C C . THR B 1 193 ? -47.562 52.781 28.156 1 38.84 193 THR B C 1
ATOM 3842 O O . THR B 1 193 ? -48.312 53.75 28.391 1 38.84 193 THR B O 1
ATOM 3845 N N . SER B 1 194 ? -46.969 52.25 29.266 1 38.19 194 SER B N 1
ATOM 3846 C CA . SER B 1 194 ? -47.031 53.219 30.344 1 38.19 194 SER B CA 1
ATOM 3847 C C . SER B 1 194 ? -46 54.312 30.156 1 38.19 194 SER B C 1
ATOM 3849 O O . SER B 1 194 ? -45.062 54.156 29.391 1 38.19 194 SER B O 1
ATOM 3851 N N . GLY B 1 195 ? -45.969 55.594 30.797 1 37.12 195 GLY B N 1
ATOM 3852 C CA . GLY B 1 195 ? -45.562 57 30.688 1 37.12 195 GLY B CA 1
ATOM 3853 C C . GLY B 1 195 ? -44.062 57.125 30.453 1 37.12 195 GLY B C 1
ATOM 3854 O O . GLY B 1 195 ? -43.625 57.969 29.656 1 37.12 195 GLY B O 1
ATOM 3855 N N . ASP B 1 196 ? -43.125 56.906 31.469 1 39.38 196 ASP B N 1
ATOM 3856 C CA . ASP B 1 196 ? -41.844 57.625 31.578 1 39.38 196 ASP B CA 1
ATOM 3857 C C . ASP B 1 196 ? -40.812 57.062 30.562 1 39.38 196 ASP B C 1
ATOM 3859 O O . ASP B 1 196 ? -40.188 56.062 30.828 1 39.38 196 ASP B O 1
ATOM 3863 N N . ALA B 1 197 ? -40.969 57.094 29.312 1 40.09 197 ALA B N 1
ATOM 3864 C CA . ALA B 1 197 ? -40.531 56.406 28.094 1 40.09 197 ALA B CA 1
ATOM 3865 C C . ALA B 1 197 ? -39.062 56.75 27.766 1 40.09 197 ALA B C 1
ATOM 3867 O O . ALA B 1 197 ? -38.469 56.156 26.859 1 40.09 197 ALA B O 1
ATOM 3868 N N . GLN B 1 198 ? -38.562 57.938 28.125 1 39.47 198 GLN B N 1
ATOM 3869 C CA . GLN B 1 198 ? -37.406 58.469 27.406 1 39.47 198 GLN B CA 1
ATOM 3870 C C . GLN B 1 198 ? -36.125 57.656 27.688 1 39.47 198 GLN B C 1
ATOM 3872 O O . GLN B 1 198 ? -35.344 57.375 26.781 1 39.47 198 GLN B O 1
ATOM 3877 N N . ALA B 1 199 ? -35.656 57.5 28.922 1 42.66 199 ALA B N 1
ATOM 3878 C CA . ALA B 1 199 ? -34.281 57.062 29.25 1 42.66 199 ALA B CA 1
ATOM 3879 C C . ALA B 1 199 ? -34.094 55.594 28.953 1 42.66 199 ALA B C 1
ATOM 3881 O O . ALA B 1 199 ? -32.969 55.125 28.766 1 42.66 199 ALA B O 1
ATOM 3882 N N . LYS B 1 200 ? -35.094 54.812 29.141 1 45 200 LYS B N 1
ATOM 3883 C CA . LYS B 1 200 ? -34.938 53.375 29.109 1 45 200 LYS B CA 1
ATOM 3884 C C . LYS B 1 200 ? -34.812 52.875 27.672 1 45 200 LYS B C 1
ATOM 3886 O O . LYS B 1 200 ? -34.688 51.656 27.453 1 45 200 LYS B O 1
ATOM 3891 N N . SER B 1 201 ? -34.938 53.719 26.719 1 47.59 201 SER B N 1
ATOM 3892 C CA . SER B 1 201 ? -34.938 53.281 25.328 1 47.59 201 SER B CA 1
ATOM 3893 C C . SER B 1 201 ? -33.531 52.906 24.875 1 47.59 201 SER B C 1
ATOM 3895 O O . SER B 1 201 ? -33.375 51.969 24.094 1 47.59 201 SER B O 1
ATOM 3897 N N . GLN B 1 202 ? -32.531 53.656 25.344 1 48.22 202 GLN B N 1
ATOM 3898 C CA . GLN B 1 202 ? -31.219 53.406 24.797 1 48.22 202 GLN B CA 1
ATOM 3899 C C . GLN B 1 202 ? -30.656 52.062 25.297 1 48.22 202 GLN B C 1
ATOM 3901 O O . GLN B 1 202 ? -29.953 51.375 24.562 1 48.22 202 GLN B O 1
ATOM 3906 N N . GLN B 1 203 ? -30.844 51.75 26.594 1 49.28 203 GLN B N 1
ATOM 3907 C CA . GLN B 1 203 ? -30.312 50.5 27.156 1 49.28 203 GLN B CA 1
ATOM 3908 C C . GLN B 1 203 ? -31.062 49.312 26.594 1 49.28 203 GLN B C 1
ATOM 3910 O O . GLN B 1 203 ? -30.469 48.219 26.422 1 49.28 203 GLN B O 1
ATOM 3915 N N . GLU B 1 204 ? -32.312 49.531 26.328 1 53.34 204 GLU B N 1
ATOM 3916 C CA . GLU B 1 204 ? -33.125 48.469 25.781 1 53.34 204 GLU B CA 1
ATOM 3917 C C . GLU B 1 204 ? -32.75 48.125 24.359 1 53.34 204 GLU B C 1
ATOM 3919 O O . GLU B 1 204 ? -32.781 46.938 23.953 1 53.34 204 GLU B O 1
ATOM 3924 N N . ASN B 1 205 ? -32.344 49.156 23.656 1 54.84 205 ASN B N 1
ATOM 3925 C CA . ASN B 1 205 ? -31.906 48.906 22.281 1 54.84 205 ASN B CA 1
ATOM 3926 C C . ASN B 1 205 ? -30.625 48.094 22.219 1 54.84 205 ASN B C 1
ATOM 3928 O O . ASN B 1 205 ? -30.453 47.25 21.328 1 54.84 205 ASN B O 1
ATOM 3932 N N . LYS B 1 206 ? -29.734 48.375 23.156 1 57.44 206 LYS B N 1
ATOM 3933 C CA . LYS B 1 206 ? -28.5 47.594 23.156 1 57.44 206 LYS B CA 1
ATOM 3934 C C . LYS B 1 206 ? -28.75 46.156 23.594 1 57.44 206 LYS B C 1
ATOM 3936 O O . LYS B 1 206 ? -28.125 45.25 23.094 1 57.44 206 LYS B O 1
ATOM 3941 N N . GLY B 1 207 ? -29.562 46.062 24.484 1 56.72 207 GLY B N 1
ATOM 3942 C CA . GLY B 1 207 ? -29.922 44.719 24.953 1 56.72 207 GLY B CA 1
ATOM 3943 C C . GLY B 1 207 ? -30.641 43.906 23.906 1 56.72 207 GLY B C 1
ATOM 3944 O O . GLY B 1 207 ? -30.359 42.688 23.766 1 56.72 207 GLY B O 1
ATOM 3945 N N . THR B 1 208 ? -31.516 44.594 23.219 1 59.66 208 THR B N 1
ATOM 3946 C CA . THR B 1 208 ? -32.25 43.969 22.156 1 59.66 208 THR B CA 1
ATOM 3947 C C . THR B 1 208 ? -31.344 43.594 20.984 1 59.66 208 THR B C 1
ATOM 3949 O O . THR B 1 208 ? -31.484 42.5 20.406 1 59.66 208 THR B O 1
ATOM 3952 N N . ALA B 1 209 ? -30.406 44.5 20.688 1 61.34 209 ALA B N 1
ATOM 3953 C CA . ALA B 1 209 ? -29.469 44.219 19.609 1 61.34 209 ALA B CA 1
ATOM 3954 C C . ALA B 1 209 ? -28.547 43.062 19.969 1 61.34 209 ALA B C 1
ATOM 3956 O O . ALA B 1 209 ? -28.266 42.188 19.125 1 61.34 209 ALA B O 1
ATOM 3957 N N . ALA B 1 210 ? -28.062 43.031 21.25 1 62.38 210 ALA B N 1
ATOM 3958 C CA . ALA B 1 210 ? -27.203 41.969 21.719 1 62.38 210 ALA B CA 1
ATOM 3959 C C . ALA B 1 210 ? -27.969 40.625 21.75 1 62.38 210 ALA B C 1
ATOM 3961 O O . ALA B 1 210 ? -27.422 39.594 21.391 1 62.38 210 ALA B O 1
ATOM 3962 N N . ALA B 1 211 ? -29.25 40.688 22.141 1 60.62 211 ALA B N 1
ATOM 3963 C CA . ALA B 1 211 ? -30.094 39.5 22.172 1 60.62 211 ALA B CA 1
ATOM 3964 C C . ALA B 1 211 ? -30.406 39 20.75 1 60.62 211 ALA B C 1
ATOM 3966 O O . ALA B 1 211 ? -30.422 37.781 20.5 1 60.62 211 ALA B O 1
ATOM 3967 N N . ALA B 1 212 ? -30.562 39.875 19.844 1 62.81 212 ALA B N 1
ATOM 3968 C CA . ALA B 1 212 ? -30.812 39.562 18.453 1 62.81 212 ALA B CA 1
ATOM 3969 C C . ALA B 1 212 ? -29.578 38.938 17.797 1 62.81 212 ALA B C 1
ATOM 3971 O O . ALA B 1 212 ? -29.688 37.969 17.031 1 62.81 212 ALA B O 1
ATOM 3972 N N . THR B 1 213 ? -28.375 39.406 18.141 1 66.12 213 THR B N 1
ATOM 3973 C CA . THR B 1 213 ? -27.125 38.875 17.609 1 66.12 213 THR B CA 1
ATOM 3974 C C . THR B 1 213 ? -26.844 37.5 18.156 1 66.12 213 THR B C 1
ATOM 3976 O O . THR B 1 213 ? -26.406 36.594 17.406 1 66.12 213 THR B O 1
ATOM 3979 N N . ALA B 1 214 ? -27.156 37.281 19.453 1 67.56 214 ALA B N 1
ATOM 3980 C CA . ALA B 1 214 ? -26.953 35.969 20.078 1 67.56 214 ALA B CA 1
ATOM 3981 C C . ALA B 1 214 ? -27.922 34.938 19.484 1 67.56 214 ALA B C 1
ATOM 3983 O O . ALA B 1 214 ? -27.531 33.781 19.234 1 67.56 214 ALA B O 1
ATOM 3984 N N . THR B 1 215 ? -29.094 35.375 19.234 1 70.31 215 THR B N 1
ATOM 3985 C CA . THR B 1 215 ? -30.094 34.5 18.641 1 70.31 215 THR B CA 1
ATOM 3986 C C . THR B 1 215 ? -29.703 34.125 17.203 1 70.31 215 THR B C 1
ATOM 3988 O O . THR B 1 215 ? -29.844 32.969 16.797 1 70.31 215 THR B O 1
ATOM 3991 N N . THR B 1 216 ? -29.172 35.094 16.516 1 72.69 216 THR B N 1
ATOM 3992 C CA . THR B 1 216 ? -28.75 34.844 15.141 1 72.69 216 THR B CA 1
ATOM 3993 C C . THR B 1 216 ? -27.531 33.906 15.109 1 72.69 216 THR B C 1
ATOM 3995 O O . THR B 1 216 ? -27.438 33.031 14.25 1 72.69 216 THR B O 1
ATOM 3998 N N . ALA B 1 217 ? -26.656 34.094 16.078 1 73.06 217 ALA B N 1
ATOM 3999 C CA . ALA B 1 217 ? -25.469 33.219 16.156 1 73.06 217 ALA B CA 1
ATOM 4000 C C . ALA B 1 217 ? -25.859 31.797 16.5 1 73.06 217 ALA B C 1
ATOM 4002 O O . ALA B 1 217 ? -25.312 30.844 15.93 1 73.06 217 ALA B O 1
ATOM 4003 N N . THR B 1 218 ? -26.812 31.703 17.359 1 76.25 218 THR B N 1
ATOM 4004 C CA . THR B 1 218 ? -27.281 30.375 17.75 1 76.25 218 THR B CA 1
ATOM 4005 C C . THR B 1 218 ? -28 29.703 16.578 1 76.25 218 THR B C 1
ATOM 4007 O O . THR B 1 218 ? -27.859 28.5 16.359 1 76.25 218 THR B O 1
ATOM 4010 N N . LYS B 1 219 ? -28.688 30.578 15.812 1 79.38 219 LYS B N 1
ATOM 4011 C CA . LYS B 1 219 ? -29.375 30.047 14.633 1 79.38 219 LYS B CA 1
ATOM 4012 C C . LYS B 1 219 ? -28.359 29.594 13.57 1 79.38 219 LYS B C 1
ATOM 4014 O O . LYS B 1 219 ? -28.531 28.547 12.961 1 79.38 219 LYS B O 1
ATOM 4019 N N . GLN B 1 220 ? -27.375 30.375 13.398 1 81.5 220 GLN B N 1
ATOM 4020 C CA . GLN B 1 220 ? -26.344 30.047 12.414 1 81.5 220 GLN B CA 1
ATOM 4021 C C . GLN B 1 220 ? -25.594 28.781 12.82 1 81.5 220 GLN B C 1
ATOM 4023 O O . GLN B 1 220 ? -25.266 27.953 11.977 1 81.5 220 GLN B O 1
ATOM 4028 N N . GLU B 1 221 ? -25.344 28.688 14.062 1 82.75 221 GLU B N 1
ATOM 4029 C CA . GLU B 1 221 ? -24.656 27.5 14.57 1 82.75 221 GLU B CA 1
ATOM 4030 C C . GLU B 1 221 ? -25.531 26.25 14.414 1 82.75 221 GLU B C 1
ATOM 4032 O O . GLU B 1 221 ? -25.031 25.172 14.078 1 82.75 221 GLU B O 1
ATOM 4037 N N . ALA B 1 222 ? -26.797 26.484 14.602 1 82.44 222 ALA B N 1
ATOM 4038 C CA . ALA B 1 222 ? -27.734 25.375 14.445 1 82.44 222 ALA B CA 1
ATOM 4039 C C . ALA B 1 222 ? -27.844 24.953 12.984 1 82.44 222 ALA B C 1
ATOM 4041 O O . ALA B 1 222 ? -27.922 23.766 12.672 1 82.44 222 ALA B O 1
ATOM 4042 N N . GLU B 1 223 ? -27.781 25.891 12.195 1 84.75 223 GLU B N 1
ATOM 4043 C CA . GLU B 1 223 ? -27.844 25.594 10.766 1 84.75 223 GLU B CA 1
ATOM 4044 C C . GLU B 1 223 ? -26.578 24.891 10.289 1 84.75 223 GLU B C 1
ATOM 4046 O O . GLU B 1 223 ? -26.641 23.984 9.461 1 84.75 223 GLU B O 1
ATOM 4051 N N . LYS B 1 224 ? -25.5 25.359 10.789 1 85.5 224 LYS B N 1
ATOM 4052 C CA . LYS B 1 224 ? -24.25 24.703 10.461 1 85.5 224 LYS B CA 1
ATOM 4053 C C . LYS B 1 224 ? -24.203 23.266 10.984 1 85.5 224 LYS B C 1
ATOM 4055 O O . LYS B 1 224 ? -23.734 22.359 10.297 1 85.5 224 LYS B O 1
ATOM 4060 N N . ALA B 1 225 ? -24.734 23.156 12.102 1 86.56 225 ALA B N 1
ATOM 4061 C CA . ALA B 1 225 ? -24.781 21.812 12.688 1 86.56 225 ALA B CA 1
ATOM 4062 C C . ALA B 1 225 ? -25.688 20.891 11.875 1 86.56 225 ALA B C 1
ATOM 4064 O O . ALA B 1 225 ? -25.391 19.719 11.695 1 86.56 225 ALA B O 1
ATOM 4065 N N . LEU B 1 226 ? -26.703 21.484 11.414 1 88.25 226 LEU B N 1
ATOM 4066 C CA . LEU B 1 226 ? -27.641 20.734 10.594 1 88.25 226 LEU B CA 1
ATOM 4067 C C . LEU B 1 226 ? -27 20.328 9.273 1 88.25 226 LEU B C 1
ATOM 4069 O O . LEU B 1 226 ? -27.156 19.188 8.82 1 88.25 226 LEU B O 1
ATOM 4073 N N . ALA B 1 227 ? -26.297 21.156 8.688 1 86.31 227 ALA B N 1
ATOM 4074 C CA . ALA B 1 227 ? -25.609 20.875 7.434 1 86.31 227 ALA B CA 1
ATOM 4075 C C . ALA B 1 227 ? -24.562 19.781 7.625 1 86.31 227 ALA B C 1
ATOM 4077 O O . ALA B 1 227 ? -24.406 18.891 6.781 1 86.31 227 ALA B O 1
ATOM 4078 N N . GLN B 1 228 ? -23.891 19.859 8.695 1 87 228 GLN B N 1
ATOM 4079 C CA . GLN B 1 228 ? -22.891 18.844 9 1 87 228 GLN B CA 1
ATOM 4080 C C . GLN B 1 228 ? -23.531 17.484 9.227 1 87 228 GLN B C 1
ATOM 4082 O O . GLN B 1 228 ? -23 16.453 8.805 1 87 228 GLN B O 1
ATOM 4087 N N . LEU B 1 229 ? -24.641 17.594 9.859 1 89.88 229 LEU B N 1
ATOM 4088 C CA . LEU B 1 229 ? -25.375 16.359 10.125 1 89.88 229 LEU B CA 1
ATOM 4089 C C . LEU B 1 229 ? -25.844 15.727 8.82 1 89.88 229 LEU B C 1
ATOM 4091 O O . LEU B 1 229 ? -25.75 14.508 8.648 1 89.88 229 LEU B O 1
ATOM 4095 N N . ARG B 1 230 ? -26.25 16.516 7.984 1 88.94 230 ARG B N 1
ATOM 4096 C CA . ARG B 1 230 ? -26.75 16 6.707 1 88.94 230 ARG B CA 1
ATOM 4097 C C . ARG B 1 230 ? -25.594 15.469 5.859 1 88.94 230 ARG B C 1
ATOM 4099 O O . ARG B 1 230 ? -25.75 14.461 5.164 1 88.94 230 ARG B O 1
ATOM 4106 N N . ARG B 1 231 ? -24.5 16.031 5.938 1 86.5 231 ARG B N 1
ATOM 4107 C CA . ARG B 1 231 ? -23.328 15.539 5.23 1 86.5 231 ARG B CA 1
ATOM 4108 C C . ARG B 1 231 ? -22.859 14.195 5.801 1 86.5 231 ARG B C 1
ATOM 4110 O O . ARG B 1 231 ? -22.5 13.289 5.051 1 86.5 231 ARG B O 1
ATOM 4117 N N . ALA B 1 232 ? -22.984 14.148 7.008 1 87.69 232 ALA B N 1
ATOM 4118 C CA . ALA B 1 232 ? -22.609 12.891 7.656 1 87.69 232 ALA B CA 1
ATOM 4119 C C . ALA B 1 232 ? -23.578 11.773 7.293 1 87.69 232 ALA B C 1
ATOM 4121 O O . ALA B 1 232 ? -23.188 10.617 7.148 1 87.69 232 ALA B O 1
ATOM 4122 N N . ARG B 1 233 ? -24.781 12.164 7.148 1 91.81 233 ARG B N 1
ATOM 4123 C CA . ARG B 1 233 ? -25.797 11.18 6.809 1 91.81 233 ARG B CA 1
ATOM 4124 C C . ARG B 1 233 ? -25.609 10.656 5.395 1 91.81 233 ARG B C 1
ATOM 4126 O O . ARG B 1 233 ? -25.891 9.484 5.117 1 91.81 233 ARG B O 1
ATOM 4133 N N . GLU B 1 234 ? -25.109 11.492 4.523 1 91.94 234 GLU B N 1
ATOM 4134 C CA . GLU B 1 234 ? -24.828 11.047 3.16 1 91.94 234 GLU B CA 1
ATOM 4135 C C . GLU B 1 234 ? -23.812 9.906 3.15 1 91.94 234 GLU B C 1
ATOM 4137 O O . GLU B 1 234 ? -23.953 8.961 2.375 1 91.94 234 GLU B O 1
ATOM 4142 N N . LEU B 1 235 ? -22.891 10.039 3.965 1 91.62 235 LEU B N 1
ATOM 4143 C CA . LEU B 1 235 ? -21.875 8.992 4.051 1 91.62 235 LEU B CA 1
ATOM 4144 C C . LEU B 1 235 ? -22.484 7.688 4.555 1 91.62 235 LEU B C 1
ATOM 4146 O O . LEU B 1 235 ? -22.094 6.602 4.129 1 91.62 235 LEU B O 1
ATOM 4150 N N . ILE B 1 236 ? -23.453 7.879 5.434 1 94.19 236 ILE B N 1
ATOM 4151 C CA . ILE B 1 236 ? -24.141 6.695 5.945 1 94.19 236 ILE B CA 1
ATOM 4152 C C . ILE B 1 236 ? -24.938 6.027 4.816 1 94.19 236 ILE B C 1
ATOM 4154 O O . ILE B 1 236 ? -24.938 4.801 4.691 1 94.19 236 ILE B O 1
ATOM 4158 N N . TYR B 1 237 ? -25.578 6.82 3.977 1 95.5 237 TYR B N 1
ATOM 4159 C CA . TYR B 1 237 ? -26.328 6.281 2.852 1 95.5 237 TYR B CA 1
ATOM 4160 C C . TYR B 1 237 ? -25.422 5.508 1.905 1 95.5 237 TYR B C 1
ATOM 4162 O O . TYR B 1 237 ? -25.781 4.43 1.425 1 95.5 237 TYR B O 1
ATOM 4170 N N . TRP B 1 238 ? -24.312 6.027 1.663 1 95.06 238 TRP B N 1
ATOM 4171 C CA . TRP B 1 238 ? -23.359 5.355 0.781 1 95.06 238 TRP B CA 1
ATOM 4172 C C . TRP B 1 238 ? -22.859 4.051 1.398 1 95.06 238 TRP B C 1
ATOM 4174 O O . TRP B 1 238 ? -22.688 3.055 0.694 1 95.06 238 TRP B O 1
ATOM 4184 N N . ASP B 1 239 ? -22.703 4.082 2.656 1 95.5 239 ASP B N 1
ATOM 4185 C CA . ASP B 1 239 ? -22.266 2.863 3.33 1 95.5 239 ASP B CA 1
ATOM 4186 C C . ASP B 1 239 ? -23.344 1.789 3.281 1 95.5 239 ASP B C 1
ATOM 4188 O O . ASP B 1 239 ? -23.047 0.609 3.082 1 95.5 239 ASP B O 1
ATOM 4192 N N . VAL B 1 240 ? -24.531 2.229 3.482 1 96.25 240 VAL B N 1
ATOM 4193 C CA . VAL B 1 240 ? -25.656 1.305 3.377 1 96.25 240 VAL B CA 1
ATOM 4194 C C . VAL B 1 240 ? -25.703 0.722 1.967 1 96.25 240 VAL B C 1
ATOM 4196 O O . VAL B 1 240 ? -25.844 -0.491 1.795 1 96.25 240 VAL B O 1
ATOM 4199 N N . ALA B 1 241 ? -25.625 1.569 1.025 1 96.5 241 ALA B N 1
ATOM 4200 C CA . ALA B 1 241 ? -25.672 1.125 -0.365 1 96.5 241 ALA B CA 1
ATOM 4201 C C . ALA B 1 241 ? -24.562 0.118 -0.656 1 96.5 241 ALA B C 1
ATOM 4203 O O . ALA B 1 241 ? -24.812 -0.912 -1.291 1 96.5 241 ALA B O 1
ATOM 4204 N N . LYS B 1 242 ? -23.422 0.4 -0.23 1 96.75 242 LYS B N 1
ATOM 4205 C CA . LYS B 1 242 ? -22.281 -0.496 -0.414 1 96.75 242 LYS B CA 1
ATOM 4206 C C . LYS B 1 242 ? -22.562 -1.869 0.189 1 96.75 242 LYS B C 1
ATOM 4208 O O . LYS B 1 242 ? -22.359 -2.893 -0.467 1 96.75 242 LYS B O 1
ATOM 4213 N N . ASN B 1 243 ? -23.062 -1.878 1.408 1 96.12 243 ASN B N 1
ATOM 4214 C CA . ASN B 1 243 ? -23.328 -3.125 2.121 1 96.12 243 ASN B CA 1
ATOM 4215 C C . ASN B 1 243 ? -24.484 -3.9 1.489 1 96.12 243 ASN B C 1
ATOM 4217 O O . ASN B 1 243 ? -24.469 -5.133 1.467 1 96.12 243 ASN B O 1
ATOM 4221 N N . VAL B 1 244 ? -25.406 -3.189 0.958 1 95.62 244 VAL B N 1
ATOM 4222 C CA . VAL B 1 244 ? -26.531 -3.822 0.277 1 95.62 244 VAL B CA 1
ATOM 4223 C C . VAL B 1 244 ? -26.047 -4.496 -1.005 1 95.62 244 VAL B C 1
ATOM 4225 O O . VAL B 1 244 ? -26.469 -5.613 -1.321 1 95.62 244 VAL B O 1
ATOM 4228 N N . TRP B 1 245 ? -25.188 -3.852 -1.655 1 96.19 245 TRP B N 1
ATOM 4229 C CA . TRP B 1 245 ? -24.625 -4.426 -2.877 1 96.19 245 TRP B CA 1
ATOM 4230 C C . TRP B 1 245 ? -23.75 -5.629 -2.561 1 96.19 245 TRP B C 1
ATOM 4232 O O . TRP B 1 245 ? -23.609 -6.535 -3.383 1 96.19 245 TRP B O 1
ATOM 4242 N N . ASP B 1 246 ? -23.203 -5.668 -1.394 1 95.81 246 ASP B N 1
ATOM 4243 C CA . ASP B 1 246 ? -22.344 -6.777 -0.996 1 95.81 246 ASP B CA 1
ATOM 4244 C C . ASP B 1 246 ? -23.156 -7.965 -0.507 1 95.81 246 ASP B C 1
ATOM 4246 O O . ASP B 1 246 ? -22.672 -9.094 -0.471 1 95.81 246 ASP B O 1
ATOM 4250 N N . ALA B 1 247 ? -24.328 -7.793 -0.154 1 93.56 247 ALA B N 1
ATOM 4251 C CA . ALA B 1 247 ? -25.172 -8.797 0.507 1 93.56 247 ALA B CA 1
ATOM 4252 C C . ALA B 1 247 ? -25.344 -10.031 -0.372 1 93.56 247 ALA B C 1
ATOM 4254 O O . ALA B 1 247 ? -25.141 -11.156 0.087 1 93.56 247 ALA B O 1
ATOM 4255 N N . PRO B 1 248 ? -25.656 -9.812 -1.62 1 93.12 248 PRO B N 1
ATOM 4256 C CA . PRO B 1 248 ? -25.812 -11.016 -2.449 1 93.12 248 PRO B CA 1
ATOM 4257 C C . PRO B 1 248 ? -24.531 -11.844 -2.527 1 93.12 248 PRO B C 1
ATOM 4259 O O . PRO B 1 248 ? -24.578 -13.07 -2.551 1 93.12 248 PRO B O 1
ATOM 4262 N N . LEU B 1 249 ? -23.406 -11.203 -2.592 1 93 249 LEU B N 1
ATOM 4263 C CA . LEU B 1 249 ? -22.125 -11.906 -2.652 1 93 249 LEU B CA 1
ATOM 4264 C C . LEU B 1 249 ? -21.875 -12.695 -1.374 1 93 249 LEU B C 1
ATOM 4266 O O . LEU B 1 249 ? -21.453 -13.859 -1.429 1 93 249 LEU B O 1
ATOM 4270 N N . ALA B 1 250 ? -22.172 -12.062 -0.286 1 92.12 250 ALA B N 1
ATOM 4271 C CA . ALA B 1 250 ? -21.938 -12.688 1.012 1 92.12 250 ALA B CA 1
ATOM 4272 C C . ALA B 1 250 ? -22.891 -13.867 1.225 1 92.12 250 ALA B C 1
ATOM 4274 O O . ALA B 1 250 ? -22.484 -14.922 1.719 1 92.12 250 ALA B O 1
ATOM 4275 N N . VAL B 1 251 ? -24.109 -13.711 0.852 1 91.38 251 VAL B N 1
ATOM 4276 C CA . VAL B 1 251 ? -25.125 -14.742 1.061 1 91.38 251 VAL B CA 1
ATOM 4277 C C . VAL B 1 251 ? -24.828 -15.938 0.155 1 91.38 251 VAL B C 1
ATOM 4279 O O . VAL B 1 251 ? -24.828 -17.078 0.613 1 91.38 251 VAL B O 1
ATOM 4282 N N . VAL B 1 252 ? -24.578 -15.656 -1.066 1 90.19 252 VAL B N 1
ATOM 4283 C CA . VAL B 1 252 ? -24.312 -16.734 -2.012 1 90.19 252 VAL B CA 1
ATOM 4284 C C . VAL B 1 252 ? -23.031 -17.469 -1.613 1 90.19 252 VAL B C 1
ATOM 4286 O O . VAL B 1 252 ? -22.984 -18.703 -1.666 1 90.19 252 VAL B O 1
ATOM 4289 N N . GLY B 1 253 ? -22.078 -16.781 -1.199 1 87.5 253 GLY B N 1
ATOM 4290 C CA . GLY B 1 253 ? -20.812 -17.391 -0.798 1 87.5 253 GLY B CA 1
ATOM 4291 C C . GLY B 1 253 ? -20.922 -18.203 0.48 1 87.5 253 GLY B C 1
ATOM 4292 O O . GLY B 1 253 ? -20.312 -19.266 0.604 1 87.5 253 GLY B O 1
ATOM 4293 N N . SER B 1 254 ? -21.641 -17.75 1.396 1 88.56 254 SER B N 1
ATOM 4294 C CA . SER B 1 254 ? -21.75 -18.406 2.697 1 88.56 254 SER B CA 1
ATOM 4295 C C . SER B 1 254 ? -22.656 -19.609 2.635 1 88.56 254 SER B C 1
ATOM 4297 O O . SER B 1 254 ? -22.359 -20.656 3.211 1 88.56 254 SER B O 1
ATOM 4299 N N . PHE B 1 255 ? -23.656 -19.5 1.866 1 88.38 255 PHE B N 1
ATOM 4300 C CA . PHE B 1 255 ? -24.641 -20.578 1.827 1 88.38 255 PHE B CA 1
ATOM 4301 C C . PHE B 1 255 ? -24.469 -21.422 0.573 1 88.38 255 PHE B C 1
ATOM 4303 O O . PHE B 1 255 ? -25.219 -22.375 0.352 1 88.38 255 PHE B O 1
ATOM 4310 N N . LYS B 1 256 ? -23.5 -21.109 -0.191 1 86.62 256 LYS B N 1
ATOM 4311 C CA . LYS B 1 256 ? -23.156 -21.859 -1.398 1 86.62 256 LYS B CA 1
ATOM 4312 C C . LYS B 1 256 ? -24.375 -22.031 -2.309 1 86.62 256 LYS B C 1
ATOM 4314 O O . LYS B 1 256 ? -24.656 -23.141 -2.764 1 86.62 256 LYS B O 1
ATOM 4319 N N . LEU B 1 257 ? -24.969 -20.906 -2.521 1 84.94 257 LEU B N 1
ATOM 4320 C CA . LEU B 1 257 ? -26.141 -20.922 -3.381 1 84.94 257 LEU B CA 1
ATOM 4321 C C . LEU B 1 257 ? -25.734 -21 -4.852 1 84.94 257 LEU B C 1
ATOM 4323 O O . LEU B 1 257 ? -24.812 -20.312 -5.277 1 84.94 257 LEU B O 1
ATOM 4327 N N . THR B 1 258 ? -26.109 -21.906 -5.672 1 76.62 258 THR B N 1
ATOM 4328 C CA . THR B 1 258 ? -25.703 -22.109 -7.059 1 76.62 258 THR B CA 1
ATOM 4329 C C . THR B 1 258 ? -26.75 -21.516 -8.008 1 76.62 258 THR B C 1
ATOM 4331 O O . THR B 1 258 ? -26.484 -21.375 -9.211 1 76.62 258 THR B O 1
ATOM 4334 N N . GLY B 1 259 ? -27.781 -20.938 -7.645 1 70.44 259 GLY B N 1
ATOM 4335 C CA . GLY B 1 259 ? -28.859 -20.578 -8.547 1 70.44 259 GLY B CA 1
ATOM 4336 C C . GLY B 1 259 ? -28.766 -19.156 -9.055 1 70.44 259 GLY B C 1
ATOM 4337 O O . GLY B 1 259 ? -29.594 -18.719 -9.852 1 70.44 259 GLY B O 1
ATOM 4338 N N . MET B 1 260 ? -27.766 -18.484 -8.758 1 74.69 260 MET B N 1
ATOM 4339 C CA . MET B 1 260 ? -27.734 -17.109 -9.242 1 74.69 260 MET B CA 1
ATOM 4340 C C . MET B 1 260 ? -27.156 -17.031 -10.648 1 74.69 260 MET B C 1
ATOM 4342 O O . MET B 1 260 ? -26.156 -17.672 -10.953 1 74.69 260 MET B O 1
ATOM 4346 N N . PRO B 1 261 ? -27.969 -16.266 -11.523 1 75.06 261 PRO B N 1
ATOM 4347 C CA . PRO B 1 261 ? -27.469 -16.141 -12.891 1 75.06 261 PRO B CA 1
ATOM 4348 C C . PRO B 1 261 ? -26.062 -15.562 -12.961 1 75.06 261 PRO B C 1
ATOM 4350 O O . PRO B 1 261 ? -25.656 -14.797 -12.078 1 75.06 261 PRO B O 1
ATOM 4353 N N . GLY B 1 262 ? -25.391 -16.062 -13.969 1 75.25 262 GLY B N 1
ATOM 4354 C CA . GLY B 1 262 ? -24.062 -15.562 -14.25 1 75.25 262 GLY B CA 1
ATOM 4355 C C . GLY B 1 262 ? -24.016 -14.062 -14.492 1 75.25 262 GLY B C 1
ATOM 4356 O O . GLY B 1 262 ? -24.953 -13.5 -15.062 1 75.25 262 GLY B O 1
ATOM 4357 N N . GLY B 1 263 ? -23.109 -13.32 -13.859 1 87.69 263 GLY B N 1
ATOM 4358 C CA . GLY B 1 263 ? -22.938 -11.898 -14.141 1 87.69 263 GLY B CA 1
ATOM 4359 C C . GLY B 1 263 ? -23.531 -11.008 -13.062 1 87.69 263 GLY B C 1
ATOM 4360 O O . GLY B 1 263 ? -23.094 -9.867 -12.883 1 87.69 263 GLY B O 1
ATOM 4361 N N . VAL B 1 264 ? -24.625 -11.461 -12.391 1 91.38 264 VAL B N 1
ATOM 4362 C CA . VAL B 1 264 ? -25.297 -10.625 -11.398 1 91.38 264 VAL B CA 1
ATOM 4363 C C . VAL B 1 264 ? -24.375 -10.375 -10.211 1 91.38 264 VAL B C 1
ATOM 4365 O O . VAL B 1 264 ? -24.266 -9.242 -9.734 1 91.38 264 VAL B O 1
ATOM 4368 N N . LEU B 1 265 ? -23.75 -11.375 -9.758 1 93.31 265 LEU B N 1
ATOM 4369 C CA . LEU B 1 265 ? -22.844 -11.234 -8.625 1 93.31 265 LEU B CA 1
ATOM 4370 C C . LEU B 1 265 ? -21.672 -10.312 -8.969 1 93.31 265 LEU B C 1
ATOM 4372 O O . LEU B 1 265 ? -21.234 -9.523 -8.133 1 93.31 265 LEU B O 1
ATOM 4376 N N . GLU B 1 266 ? -21.234 -10.391 -10.234 1 95.5 266 GLU B N 1
ATOM 4377 C CA . GLU B 1 266 ? -20.141 -9.539 -10.68 1 95.5 266 GLU B CA 1
ATOM 4378 C C . GLU B 1 266 ? -20.562 -8.078 -10.758 1 95.5 266 GLU B C 1
ATOM 4380 O O . GLU B 1 266 ? -19.766 -7.18 -10.484 1 95.5 266 GLU B O 1
ATOM 4385 N N . VAL B 1 267 ? -21.781 -7.902 -11.141 1 96.06 267 VAL B N 1
ATOM 4386 C CA . VAL B 1 267 ? -22.297 -6.539 -11.195 1 96.06 267 VAL B CA 1
ATOM 4387 C C . VAL B 1 267 ? -22.422 -5.977 -9.781 1 96.06 267 VAL B C 1
ATOM 4389 O O . VAL B 1 267 ? -22.031 -4.832 -9.523 1 96.06 267 VAL B O 1
ATOM 4392 N N . CYS B 1 268 ? -22.938 -6.785 -8.914 1 95.94 268 CYS B N 1
ATOM 4393 C CA . CYS B 1 268 ? -23.062 -6.371 -7.52 1 95.94 268 CYS B CA 1
ATOM 4394 C C . CYS B 1 268 ? -21.703 -6.055 -6.922 1 95.94 268 CYS B C 1
ATOM 4396 O O . CYS B 1 268 ? -21.531 -5.043 -6.238 1 95.94 268 CYS B O 1
ATOM 4398 N N . GLY B 1 269 ? -20.766 -6.871 -7.238 1 96.19 269 GLY B N 1
ATOM 4399 C CA . GLY B 1 269 ? -19.422 -6.633 -6.75 1 96.19 269 GLY B CA 1
ATOM 4400 C C . GLY B 1 269 ? -18.797 -5.379 -7.324 1 96.19 269 GLY B C 1
ATOM 4401 O O . GLY B 1 269 ? -18.094 -4.652 -6.617 1 96.19 269 GLY B O 1
ATOM 4402 N N . THR B 1 270 ? -19.047 -5.129 -8.555 1 97.44 270 THR B N 1
ATOM 4403 C CA . THR B 1 270 ? -18.5 -3.943 -9.203 1 97.44 270 THR B CA 1
ATOM 4404 C C . THR B 1 270 ? -19.094 -2.674 -8.602 1 97.44 270 THR B C 1
ATOM 4406 O O . THR B 1 270 ? -18.359 -1.727 -8.297 1 97.44 270 THR B O 1
ATOM 4409 N N . MET B 1 271 ? -20.344 -2.736 -8.344 1 97.38 271 MET B N 1
ATOM 4410 C CA . MET B 1 271 ? -21 -1.566 -7.773 1 97.38 271 MET B CA 1
ATOM 4411 C C . MET B 1 271 ? -20.531 -1.32 -6.344 1 97.38 271 MET B C 1
ATOM 4413 O O . MET B 1 271 ? -20.234 -0.185 -5.973 1 97.38 271 MET B O 1
ATOM 4417 N N . SER B 1 272 ? -20.5 -2.348 -5.594 1 97.31 272 SER B N 1
ATOM 4418 C CA . SER B 1 272 ? -20.016 -2.209 -4.227 1 97.31 272 SER B CA 1
ATOM 4419 C C . SER B 1 272 ? -18.578 -1.696 -4.191 1 97.31 272 SER B C 1
ATOM 4421 O O . SER B 1 272 ? -18.234 -0.839 -3.373 1 97.31 272 SER B O 1
ATOM 4423 N N . SER B 1 273 ? -17.766 -2.158 -5.105 1 97.5 273 SER B N 1
ATOM 4424 C CA . SER B 1 273 ? -16.375 -1.746 -5.152 1 97.5 273 SER B CA 1
ATOM 4425 C C . SER B 1 273 ? -16.234 -0.284 -5.566 1 97.5 273 SER B C 1
ATOM 4427 O O . SER B 1 273 ? -15.367 0.433 -5.066 1 97.5 273 SER B O 1
ATOM 4429 N N . LEU B 1 274 ? -17.062 0.123 -6.441 1 97.06 274 LEU B N 1
ATOM 4430 C CA . LEU B 1 274 ? -17.062 1.521 -6.863 1 97.06 274 LEU B CA 1
ATOM 4431 C C . LEU B 1 274 ? -17.391 2.441 -5.691 1 97.06 274 LEU B C 1
ATOM 4433 O O . LEU B 1 274 ? -16.703 3.455 -5.488 1 97.06 274 LEU B O 1
ATOM 4437 N N . ILE B 1 275 ? -18.328 2.049 -4.973 1 96.75 275 ILE B N 1
ATOM 4438 C CA . ILE B 1 275 ? -18.719 2.852 -3.822 1 96.75 275 ILE B CA 1
ATOM 4439 C C . ILE B 1 275 ? -17.609 2.836 -2.775 1 96.75 275 ILE B C 1
ATOM 4441 O O . ILE B 1 275 ? -17.328 3.854 -2.137 1 96.75 275 ILE B O 1
ATOM 4445 N N . ASN B 1 276 ? -17.016 1.702 -2.658 1 95.69 276 ASN B N 1
ATOM 4446 C CA . ASN B 1 276 ? -15.93 1.572 -1.69 1 95.69 276 ASN B CA 1
ATOM 4447 C C . ASN B 1 276 ? -14.742 2.463 -2.051 1 95.69 276 ASN B C 1
ATOM 4449 O O . ASN B 1 276 ? -14.117 3.057 -1.173 1 95.69 276 ASN B O 1
ATOM 4453 N N . VAL B 1 277 ? -14.438 2.506 -3.299 1 95.62 277 VAL B N 1
ATOM 4454 C CA . VAL B 1 277 ? -13.367 3.379 -3.758 1 95.62 277 VAL B CA 1
ATOM 4455 C C . VAL B 1 277 ? -13.734 4.836 -3.492 1 95.62 277 VAL B C 1
ATOM 4457 O O . VAL B 1 277 ? -12.906 5.617 -3.02 1 95.62 277 VAL B O 1
ATOM 4460 N N . TYR B 1 278 ? -14.969 5.152 -3.738 1 94.12 278 TYR B N 1
ATOM 4461 C CA . TYR B 1 278 ? -15.453 6.516 -3.521 1 94.12 278 TYR B CA 1
ATOM 4462 C C . TYR B 1 278 ? -15.367 6.891 -2.047 1 94.12 278 TYR B C 1
ATOM 4464 O O . TYR B 1 278 ? -14.867 7.965 -1.702 1 94.12 278 TYR B O 1
ATOM 4472 N N . LEU B 1 279 ? -15.812 6.027 -1.218 1 92.69 279 LEU B N 1
ATOM 4473 C CA . LEU B 1 279 ? -15.805 6.293 0.217 1 92.69 279 LEU B CA 1
ATOM 4474 C C . LEU B 1 279 ? -14.383 6.41 0.746 1 92.69 279 LEU B C 1
ATOM 4476 O O . LEU B 1 279 ? -14.094 7.273 1.582 1 92.69 279 LEU B O 1
ATOM 4480 N N . SER B 1 280 ? -13.539 5.582 0.231 1 92.25 280 SER B N 1
ATOM 4481 C CA . SER B 1 280 ? -12.141 5.633 0.657 1 92.25 280 SER B CA 1
ATOM 4482 C C . SER B 1 280 ? -11.461 6.902 0.161 1 92.25 280 SER B C 1
ATOM 4484 O O . SER B 1 280 ? -10.641 7.488 0.869 1 92.25 280 SER B O 1
ATOM 4486 N N . TRP B 1 281 ? -11.773 7.266 -1.02 1 91.75 281 TRP B N 1
ATOM 4487 C CA . TRP B 1 281 ? -11.234 8.5 -1.579 1 91.75 281 TRP B CA 1
ATOM 4488 C C . TRP B 1 281 ? -11.68 9.703 -0.755 1 91.75 281 TRP B C 1
ATOM 4490 O O . TRP B 1 281 ? -10.859 10.562 -0.418 1 91.75 281 TRP B O 1
ATOM 4500 N N . ARG B 1 282 ? -12.898 9.711 -0.361 1 88.62 282 ARG B N 1
ATOM 4501 C CA . ARG B 1 282 ? -13.453 10.812 0.414 1 88.62 282 ARG B CA 1
ATOM 4502 C C . ARG B 1 282 ? -12.859 10.859 1.814 1 88.62 282 ARG B C 1
ATOM 4504 O O . ARG B 1 282 ? -12.68 11.938 2.389 1 88.62 282 ARG B O 1
ATOM 4511 N N . ALA B 1 283 ? -12.602 9.781 2.289 1 87.5 283 ALA B N 1
ATOM 4512 C CA . ALA B 1 283 ? -11.992 9.719 3.613 1 87.5 283 ALA B CA 1
ATOM 4513 C C . ALA B 1 283 ? -10.562 10.25 3.58 1 87.5 283 ALA B C 1
ATOM 4515 O O . ALA B 1 283 ? -10.117 10.914 4.523 1 87.5 283 ALA B O 1
ATOM 4516 N N . MET B 1 284 ? -9.867 10.016 2.516 1 86.88 284 MET B N 1
ATOM 4517 C CA . MET B 1 284 ? -8.477 10.453 2.387 1 86.88 284 MET B CA 1
ATOM 4518 C C . MET B 1 284 ? -8.406 11.93 2.012 1 86.88 284 MET B C 1
ATOM 4520 O O . MET B 1 284 ? -7.496 12.641 2.447 1 86.88 284 MET B O 1
ATOM 4524 N N . PHE B 1 285 ? -9.32 12.328 1.197 1 88.06 285 PHE B N 1
ATOM 4525 C CA . PHE B 1 285 ? -9.352 13.711 0.75 1 88.06 285 PHE B CA 1
ATOM 4526 C C . PHE B 1 285 ? -10.703 14.352 1.038 1 88.06 285 PHE B C 1
ATOM 4528 O O . PHE B 1 285 ? -11.516 14.531 0.129 1 88.06 285 PHE B O 1
ATOM 4535 N N . PRO B 1 286 ? -10.883 14.789 2.268 1 80.94 286 PRO B N 1
ATOM 4536 C CA . PRO B 1 286 ? -12.156 15.422 2.605 1 80.94 286 PRO B CA 1
ATOM 4537 C C . PRO B 1 286 ? -12.359 16.766 1.907 1 80.94 286 PRO B C 1
ATOM 4539 O O . PRO B 1 286 ? -11.391 17.5 1.692 1 80.94 286 PRO B O 1
ATOM 4542 N N . PRO B 1 287 ? -13.547 16.922 1.479 1 77.75 287 PRO B N 1
ATOM 4543 C CA . PRO B 1 287 ? -13.805 18.219 0.848 1 77.75 287 PRO B CA 1
ATOM 4544 C C . PRO B 1 287 ? -13.617 19.391 1.811 1 77.75 287 PRO B C 1
ATOM 4546 O O . PRO B 1 287 ? -13.758 19.219 3.025 1 77.75 287 PRO B O 1
ATOM 4549 N N . PRO B 1 288 ? -13.094 20.406 1.195 1 70.5 288 PRO B N 1
ATOM 4550 C CA . PRO B 1 288 ? -12.922 21.578 2.051 1 70.5 288 PRO B CA 1
ATOM 4551 C C . PRO B 1 288 ? -14.219 22 2.746 1 70.5 288 PRO B C 1
ATOM 4553 O O . PRO B 1 288 ? -15.305 21.797 2.199 1 70.5 288 PRO B O 1
ATOM 4556 N N . ALA B 1 289 ? -14.086 22.25 4.012 1 64.5 289 ALA B N 1
ATOM 4557 C CA . ALA B 1 289 ? -15.234 22.734 4.789 1 64.5 289 ALA B CA 1
ATOM 4558 C C . ALA B 1 289 ? -15.945 23.875 4.074 1 64.5 289 ALA B C 1
ATOM 4560 O O . ALA B 1 289 ? -15.312 24.672 3.379 1 64.5 289 ALA B O 1
ATOM 4561 N N . PRO B 1 290 ? -17.312 23.625 4.035 1 56.28 290 PRO B N 1
ATOM 4562 C CA . PRO B 1 290 ? -18.031 24.75 3.422 1 56.28 290 PRO B CA 1
ATOM 4563 C C . PRO B 1 290 ? -17.656 26.094 4.035 1 56.28 290 PRO B C 1
ATOM 4565 O O . PRO B 1 290 ? -17.453 26.188 5.25 1 56.28 290 PRO B O 1
ATOM 4568 N N . LYS B 1 291 ? -17.156 26.984 3.195 1 47.44 291 LYS B N 1
ATOM 4569 C CA . LYS B 1 291 ? -16.906 28.359 3.639 1 47.44 291 LYS B CA 1
ATOM 4570 C C . LYS B 1 291 ? -18.188 29 4.18 1 47.44 291 LYS B C 1
ATOM 4572 O O . LYS B 1 291 ? -19.266 28.812 3.609 1 47.44 291 LYS B O 1
#

Secondary structure (DSSP, 8-state):
-------SS----HHHHHHHHTBHHHHHHHHHHHHHHHHHHHHHHHHTT-HHHHHHHHHHHHHHHHHHHHHGGGGGGGHHHHHHHHHHHHSSTT---HHHHHHHHHHHHHHHHHHHHHHHHHHHHTTS-TTS-HHHHHHHHHHHHHHHHHHHHHHHHHHHHHHHHHHHHHHHHHHHHHHHHHHHHHHHHHHTTSS--STHHHHHHHHHHHHHHHHHHHHHHHHHHHHHHHHHHHHHHHHHHHHHHHHHHHHHHHHT---SPTTHHHHHHHHHHHHHHHHHHHHHSPPPPP-/-------SS----HHHHHHHHTBHHHHHHHHHHHHHHHHHHHHHHHHTT-HHHHHHHHHHHHHHHHHHHHHGGGGGGGHHHHHHHHHHHHSSTT---HHHHHHHHHHHHHHHHHHHHHHHHHHHHTTS-TTS-HHHHHHHHHHHHHHHHHHHHHHHHHHHHHHHHHHHHHHHHHHHHHHHHHHHHHHHHHHTTSS--STHHHHHHHHHHHHHHHHHHHHHHHHHHHHHHHHHHHHHHHHHHHHHHHHHHHHHHHHT---SPTTHHHHHHHHHHHHHHHHHHHHHSPPPPP-

pLDDT: mean 82.25, std 17.65, range [25.47, 97.5]

Sequence (582 aa):
MASTGISPFPPIRFDQAVKFANDASGKDRLLRLFIYVGRLAMWALKRRGLAEAAARIKALDSAFNHTRRVLRLGKLGNAVKQWNDCRAKFWGPAGLKWAFFVVELFKITAGNVYICCDHLRWLGEIGVFKSIDWKKWGDRSTWCWFAGLVGSLAMDALQLRASLTRERLLLQDLKDSQLQPHQLDQLDQRLTTSGDAQAKSQQENKGTAAAATATTATKQEAEKALAQLRRARELIYWDVAKNVWDAPLAVVGSFKLTGMPGGVLEVCGTMSSLINVYLSWRAMFPPPAPKMASTGISPFPPIRFDQAVKFANDASGKDRLLRLFIYVGRLAMWALKRRGLAEAAARIKALDSAFNHTRRVLRLGKLGNAVKQWNDCRAKFWGPAGLKWAFFVVELFKITAGNVYICCDHLRWLGEIGVFKSIDWKKWGDRSTWCWFAGLVGSLAMDALQLRASLTRERLLLQDLKDSQLQPHQLDQLDQRLTTSGDAQAKSQQENKGTAAAATATTATKQEAEKALAQLRRARELIYWDVAKNVWDAPLAVVGSFKLTGMPGGVLEVCGTMSSLINVYLSWRAMFPPPAPK

Nearest PDB structures (foldseek):
  6v9z-assembly1_B  TM=2.226E-01  e=3.498E-02  Acetivibrio thermocellus ATCC 27405
  8vp6-assembly1_B  TM=1.961E-01  e=2.216E-01  Acetivibrio thermocellus ATCC 27405
  8t4f-assembly1_A  TM=1.669E-01  e=1.702E-01  Homo sapiens
  3wme-assembly1_A  TM=1.713E-01  e=7.588E-01  Cyanidioschyzon merolae strain 10D
  6v9z-assembly1_B  TM=2.220E-01  e=2.352E-02  Acetivibrio thermocellus ATCC 27405